Protein AF-A0ABD3RHQ0-F1 (afdb_monomer)

Organism: NCBI:txid382380

Mean predicted aligned error: 16.44 Å

InterPro domains:
  IPR036509 Peptide methionine sulphoxide reductase MsrA superfamily [G3DSA:3.30.1060.10] (38-261)
  IPR036509 Peptide methionine sulphoxide reductase MsrA superfamily [SSF55068] (71-128)

Structure (mmCIF, N/CA/C/O backbone):
data_AF-A0ABD3RHQ0-F1
#
_entry.id   AF-A0ABD3RHQ0-F1
#
loop_
_atom_site.group_PDB
_atom_site.id
_atom_site.type_symbol
_atom_site.label_atom_id
_atom_site.label_alt_id
_atom_site.label_comp_id
_atom_site.label_asym_id
_atom_site.label_entity_id
_atom_site.label_seq_id
_atom_site.pdbx_PDB_ins_code
_atom_site.Cartn_x
_atom_site.Cartn_y
_atom_site.Cartn_z
_atom_site.occupancy
_atom_site.B_iso_or_equiv
_atom_site.auth_seq_id
_atom_site.auth_comp_id
_atom_site.auth_asym_id
_atom_site.auth_atom_id
_atom_site.pdbx_PDB_model_num
ATOM 1 N N . MET A 1 1 ? 14.289 60.739 -20.475 1.00 39.88 1 MET A N 1
ATOM 2 C CA . MET A 1 1 ? 13.892 60.047 -21.729 1.00 39.88 1 MET A CA 1
ATOM 3 C C . MET A 1 1 ? 12.963 58.905 -21.320 1.00 39.88 1 MET A C 1
ATOM 5 O O . MET A 1 1 ? 13.303 58.268 -20.341 1.00 39.88 1 MET A O 1
ATOM 9 N N . LYS A 1 2 ? 11.730 58.684 -21.803 1.00 37.72 2 LYS A N 1
ATOM 10 C CA . LYS A 1 2 ? 11.046 58.872 -23.105 1.00 37.72 2 LYS A CA 1
ATOM 11 C C . LYS A 1 2 ? 11.411 57.790 -24.144 1.00 37.72 2 LYS A C 1
ATOM 13 O O . LYS A 1 2 ? 12.546 57.790 -24.604 1.00 37.72 2 LYS A O 1
ATOM 18 N N . LYS A 1 3 ? 10.391 57.010 -24.560 1.00 38.34 3 LYS A N 1
ATOM 19 C CA . LYS A 1 3 ? 10.372 55.877 -25.527 1.00 38.34 3 LYS A CA 1
ATOM 20 C C . LYS A 1 3 ? 10.939 54.541 -24.996 1.00 38.34 3 LYS A C 1
ATOM 22 O O . LYS A 1 3 ? 11.936 54.564 -24.293 1.00 38.34 3 LYS A O 1
ATOM 27 N N . HIS A 1 4 ? 10.361 53.372 -25.308 1.00 40.47 4 HIS A N 1
ATOM 28 C CA . HIS A 1 4 ? 9.084 53.071 -25.997 1.00 40.47 4 HIS A CA 1
ATOM 29 C C . HIS A 1 4 ? 8.497 51.737 -25.500 1.00 40.47 4 HIS A C 1
ATOM 31 O O . HIS A 1 4 ? 9.248 50.818 -25.192 1.00 40.47 4 HIS A O 1
ATOM 37 N N . LEU A 1 5 ? 7.165 51.628 -25.479 1.00 42.78 5 LEU A N 1
ATOM 38 C CA . LEU A 1 5 ? 6.425 50.376 -25.273 1.00 42.78 5 LEU A CA 1
ATOM 39 C C . LEU A 1 5 ? 5.895 49.904 -26.636 1.00 42.78 5 LEU A C 1
ATOM 41 O O . LEU A 1 5 ? 5.335 50.715 -27.374 1.00 42.78 5 LEU A O 1
ATOM 45 N N . ALA A 1 6 ? 6.057 48.623 -26.969 1.00 44.38 6 ALA A N 1
ATOM 46 C CA . ALA A 1 6 ? 5.565 48.037 -28.216 1.00 44.38 6 ALA A CA 1
ATOM 47 C C . ALA A 1 6 ? 4.557 46.921 -27.912 1.00 44.38 6 ALA A C 1
ATOM 49 O O . ALA A 1 6 ? 4.913 45.895 -27.339 1.00 44.38 6 ALA A O 1
ATOM 50 N N . LEU A 1 7 ? 3.297 47.140 -28.289 1.00 36.03 7 LEU A N 1
ATOM 51 C CA . LEU A 1 7 ? 2.206 46.180 -28.145 1.00 36.03 7 LEU A CA 1
ATOM 52 C C . LEU A 1 7 ? 1.997 45.472 -29.490 1.00 36.03 7 LEU A C 1
ATOM 54 O O . LEU A 1 7 ? 1.673 46.140 -30.472 1.00 36.03 7 LEU A O 1
ATOM 58 N N . LEU A 1 8 ? 2.162 44.147 -29.545 1.00 40.31 8 LEU A N 1
ATOM 59 C CA . LEU A 1 8 ? 1.850 43.357 -30.740 1.00 40.31 8 LEU A CA 1
ATOM 60 C C . LEU A 1 8 ? 0.549 42.574 -30.538 1.00 40.31 8 LEU A C 1
ATOM 62 O O . LEU A 1 8 ? 0.479 41.652 -29.730 1.00 40.31 8 LEU A O 1
ATOM 66 N N . LEU A 1 9 ? -0.473 42.942 -31.308 1.00 39.94 9 LEU A N 1
ATOM 67 C CA . LEU A 1 9 ? -1.699 42.166 -31.475 1.00 39.94 9 LEU A CA 1
ATOM 68 C C . LEU A 1 9 ? -1.517 41.209 -32.660 1.00 39.94 9 LEU A C 1
ATOM 70 O O . LEU A 1 9 ? -1.139 41.642 -33.748 1.00 39.94 9 LEU A O 1
ATOM 74 N N . MET A 1 10 ? -1.826 39.928 -32.465 1.00 39.28 10 MET A N 1
ATOM 75 C CA . MET A 1 10 ? -1.937 38.935 -33.538 1.00 39.28 10 MET A CA 1
ATOM 76 C C . MET A 1 10 ? -3.334 38.311 -33.492 1.00 39.28 10 MET A C 1
ATOM 78 O O . MET A 1 10 ? -3.807 37.905 -32.432 1.00 39.28 10 MET A O 1
ATOM 82 N N . SER A 1 11 ? -4.011 38.282 -34.638 1.00 45.47 11 SER A N 1
ATOM 83 C CA . SER A 1 11 ? -5.380 37.770 -34.783 1.00 45.47 11 SER A CA 1
ATOM 84 C C . SER A 1 11 ? -5.406 36.246 -34.990 1.00 45.47 11 SER A C 1
ATOM 86 O O . SER A 1 11 ? -4.430 35.689 -35.495 1.00 45.47 11 SER A O 1
ATOM 88 N N . PRO A 1 12 ? -6.508 35.553 -34.641 1.00 42.78 12 PRO A N 1
ATOM 89 C CA . PRO A 1 12 ? -6.604 34.103 -34.799 1.00 42.78 12 PRO A CA 1
ATOM 90 C C . PRO A 1 12 ? -6.665 33.676 -36.273 1.00 42.78 12 PRO A C 1
ATOM 92 O O . PRO A 1 12 ? -7.399 34.252 -37.078 1.00 42.78 12 PRO A O 1
ATOM 95 N N . LEU A 1 13 ? -5.929 32.615 -36.611 1.00 41.59 13 LEU A N 1
ATOM 96 C CA . LEU A 1 13 ? -6.033 31.922 -37.898 1.00 41.59 13 LEU A CA 1
ATOM 97 C C . LEU A 1 13 ? -7.278 31.021 -37.931 1.00 41.59 13 LEU A C 1
ATOM 99 O O . LEU A 1 13 ? -7.644 30.402 -36.935 1.00 41.59 13 LEU A O 1
ATOM 103 N N . SER A 1 14 ? -7.930 30.947 -39.093 1.00 40.19 14 SER A N 1
ATOM 104 C CA . SER A 1 14 ? -9.156 30.158 -39.280 1.00 40.19 14 SER A CA 1
ATOM 105 C C . SER A 1 14 ? -8.870 28.667 -39.473 1.00 40.19 14 SER A C 1
ATOM 107 O O . SER A 1 14 ? -7.958 28.289 -40.206 1.00 40.19 14 SER A O 1
ATOM 109 N N . VAL A 1 15 ? -9.702 27.815 -38.868 1.00 39.38 15 VAL A N 1
ATOM 110 C CA . VAL A 1 15 ? -9.643 26.355 -39.032 1.00 39.38 15 VAL A CA 1
ATOM 111 C C . VAL A 1 15 ? -10.292 25.947 -40.357 1.00 39.38 15 VAL A C 1
ATOM 113 O O . VAL A 1 15 ? -11.486 26.162 -40.561 1.00 39.38 15 VAL A O 1
ATOM 116 N N . ALA A 1 16 ? -9.525 25.310 -41.244 1.00 41.78 16 ALA A N 1
ATOM 117 C CA . ALA A 1 16 ? -10.036 24.709 -42.475 1.00 41.78 16 ALA A CA 1
ATOM 118 C C . ALA A 1 16 ? -10.314 23.208 -42.266 1.00 41.78 16 ALA A C 1
ATOM 120 O O . ALA A 1 16 ? -9.390 22.404 -42.156 1.00 41.78 16 ALA A O 1
ATOM 121 N N . ALA A 1 17 ? -11.590 22.820 -42.214 1.00 38.53 17 ALA A N 1
AT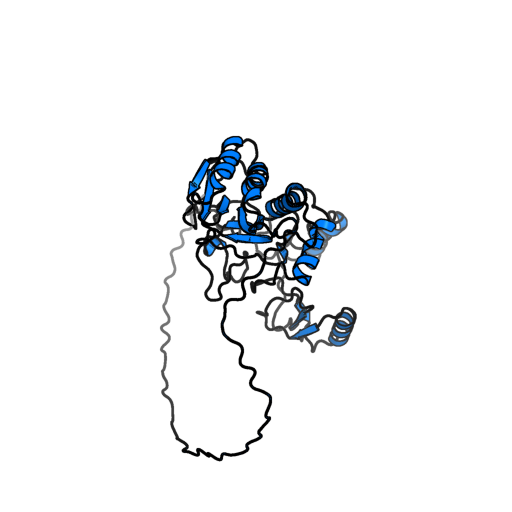OM 122 C CA . ALA A 1 17 ? -11.990 21.424 -42.038 1.00 38.53 17 ALA A CA 1
ATOM 123 C C . ALA A 1 17 ? -11.844 20.617 -43.345 1.00 38.53 17 ALA A C 1
ATOM 125 O O . ALA A 1 17 ? -12.562 20.854 -44.318 1.00 38.53 17 ALA A O 1
ATOM 126 N N . VAL A 1 18 ? -10.947 19.625 -43.361 1.00 40.94 18 VAL A N 1
ATOM 127 C CA . VAL A 1 18 ? -10.779 18.701 -44.496 1.00 40.94 18 VAL A CA 1
ATOM 128 C C . VAL A 1 18 ? -11.738 17.517 -44.353 1.00 40.94 18 VAL A C 1
ATOM 130 O O . VAL A 1 18 ? -11.527 16.615 -43.544 1.00 40.94 18 VAL A O 1
ATOM 133 N N . ALA A 1 19 ? -12.799 17.501 -45.161 1.00 39.06 19 ALA A N 1
ATOM 134 C CA . ALA A 1 19 ? -13.788 16.425 -45.164 1.00 39.06 19 ALA A CA 1
ATOM 135 C C . ALA A 1 19 ? -13.280 15.178 -45.918 1.00 39.06 19 ALA A C 1
ATOM 137 O O . ALA A 1 19 ? -13.362 15.095 -47.146 1.00 39.06 19 ALA A O 1
ATOM 138 N N . VAL A 1 20 ? -12.790 14.176 -45.183 1.00 43.69 20 VAL A N 1
ATOM 139 C CA . VAL A 1 20 ? -12.410 12.873 -45.754 1.00 43.69 20 VAL A CA 1
ATOM 140 C C . VAL A 1 20 ? -13.668 12.058 -46.074 1.00 43.69 20 VAL A C 1
ATOM 142 O O . VAL A 1 20 ? -14.387 11.615 -45.182 1.00 43.69 20 VAL A O 1
ATOM 145 N N . ARG A 1 21 ? -13.933 11.830 -47.366 1.00 40.50 21 ARG A N 1
ATOM 146 C CA . ARG A 1 21 ? -14.997 10.921 -47.821 1.00 40.50 21 ARG A CA 1
ATOM 147 C C . ARG A 1 21 ? -14.610 9.468 -47.551 1.00 40.50 21 ARG A C 1
ATOM 149 O O . ARG A 1 21 ? -13.675 8.961 -48.169 1.00 40.50 21 ARG A O 1
ATOM 156 N N . SER A 1 22 ? -15.383 8.769 -46.726 1.00 35.81 22 SER A N 1
ATOM 157 C CA . SER A 1 22 ? -15.338 7.308 -46.682 1.00 35.81 22 SER A CA 1
ATOM 158 C C . SER A 1 22 ? -15.911 6.711 -47.977 1.00 35.81 22 SER A C 1
ATOM 160 O O . SER A 1 22 ? -16.849 7.239 -48.580 1.00 35.81 22 SER A O 1
ATOM 162 N N . ARG A 1 23 ? -15.346 5.582 -48.415 1.00 42.47 23 ARG A N 1
ATOM 163 C CA . ARG A 1 23 ? -15.965 4.683 -49.395 1.00 42.47 23 ARG A CA 1
ATOM 164 C C . ARG A 1 23 ? -16.179 3.339 -48.719 1.00 42.47 23 ARG A C 1
ATOM 166 O O . ARG A 1 23 ? -15.212 2.652 -48.412 1.00 42.47 23 ARG A O 1
ATOM 173 N N . ALA A 1 24 ? -17.437 2.977 -48.498 1.00 37.97 24 ALA A N 1
ATOM 174 C CA . ALA A 1 24 ? -17.786 1.616 -48.123 1.00 37.97 24 ALA A CA 1
ATOM 175 C C . ALA A 1 24 ? -17.566 0.672 -49.317 1.00 37.97 24 ALA A C 1
ATOM 177 O O . ALA A 1 24 ? -17.856 1.031 -50.461 1.00 37.97 24 ALA A O 1
ATOM 178 N N . SER A 1 25 ? -17.112 -0.547 -49.040 1.00 45.50 25 SER A N 1
ATOM 179 C CA . SER A 1 25 ? -17.173 -1.683 -49.958 1.00 45.50 25 SER A CA 1
ATOM 180 C C . SER A 1 25 ? -17.867 -2.847 -49.249 1.00 45.50 25 SER A C 1
ATOM 182 O O . SER A 1 25 ? -17.617 -3.113 -48.075 1.00 45.50 25 SER A O 1
ATOM 184 N N . ALA A 1 26 ? -18.793 -3.501 -49.951 1.00 43.66 26 ALA A N 1
ATOM 185 C CA . ALA A 1 26 ? -19.578 -4.622 -49.436 1.00 43.66 26 ALA A CA 1
ATOM 186 C C . ALA A 1 26 ? -18.964 -5.975 -49.866 1.00 43.66 26 ALA A C 1
ATOM 188 O O . ALA A 1 26 ? -18.249 -6.016 -50.872 1.00 43.66 26 ALA A O 1
ATOM 189 N N . PRO A 1 27 ? -19.211 -7.076 -49.131 1.00 50.16 27 PRO A N 1
ATOM 190 C CA . PRO A 1 27 ? -18.455 -8.316 -49.297 1.00 50.16 27 PRO A CA 1
ATOM 191 C C . PRO A 1 27 ? -19.101 -9.335 -50.260 1.00 50.16 27 PRO A C 1
ATOM 193 O O . PRO A 1 27 ? -20.321 -9.508 -50.255 1.00 50.16 27 PRO A O 1
ATOM 196 N N . PRO A 1 28 ? -18.292 -10.123 -50.988 1.00 50.44 28 PRO A N 1
ATOM 197 C CA . PRO A 1 28 ? -18.589 -11.517 -51.311 1.00 50.44 28 PRO A CA 1
ATOM 198 C C . PRO A 1 28 ? -18.062 -12.444 -50.189 1.00 50.44 28 PRO A C 1
ATOM 200 O O . PRO A 1 28 ? -17.113 -12.102 -49.493 1.00 50.44 28 PRO A O 1
ATOM 203 N N . GLY A 1 29 ? -18.582 -13.650 -49.967 1.00 40.22 29 GLY A N 1
ATOM 204 C CA . GLY A 1 29 ? -19.751 -14.310 -50.551 1.00 40.22 29 GLY A CA 1
ATOM 205 C C . GLY A 1 29 ? -19.916 -15.695 -49.904 1.00 40.22 29 GLY A C 1
ATOM 206 O O . GLY A 1 29 ? -18.925 -16.364 -49.623 1.00 40.22 29 GLY A O 1
ATOM 207 N N . VAL A 1 30 ? -21.148 -16.122 -49.612 1.00 43.31 30 VAL A N 1
ATOM 208 C CA . VAL A 1 30 ? -21.404 -17.363 -48.851 1.00 43.31 30 VAL A CA 1
ATOM 209 C C . VAL A 1 30 ? -21.425 -18.591 -49.765 1.00 43.31 30 VAL A C 1
ATOM 211 O O . VAL A 1 30 ? -22.174 -18.621 -50.738 1.00 43.31 30 VAL A O 1
ATOM 214 N N . VAL A 1 31 ? -20.698 -19.648 -49.384 1.00 45.22 31 VAL A N 1
ATOM 215 C CA . VAL A 1 31 ? -20.876 -21.011 -49.917 1.00 45.22 31 VAL A CA 1
ATOM 216 C C . VAL A 1 31 ? -20.981 -21.996 -48.740 1.00 45.22 31 VAL A C 1
ATOM 218 O O . VAL A 1 31 ? -20.056 -22.060 -47.930 1.00 45.22 31 VAL A O 1
ATOM 221 N N . PRO A 1 32 ? -22.085 -22.754 -48.594 1.00 49.59 32 PRO A N 1
ATOM 222 C CA . PRO A 1 32 ? -22.281 -23.661 -47.465 1.00 49.59 32 PRO A CA 1
ATOM 223 C C . PRO A 1 32 ? -21.749 -25.076 -47.741 1.00 49.59 32 PRO A C 1
ATOM 225 O O . PRO A 1 32 ? -21.929 -25.617 -48.830 1.00 49.59 32 PRO A O 1
ATOM 228 N N . SER A 1 33 ? -21.212 -25.732 -46.708 1.00 42.69 33 SER A N 1
ATOM 229 C CA . SER A 1 33 ? -20.972 -27.183 -46.699 1.00 42.69 33 SER A CA 1
ATOM 230 C C . SER A 1 33 ? -21.906 -27.878 -45.703 1.00 42.69 33 SER A C 1
ATOM 232 O O . SER A 1 33 ? -22.251 -27.321 -44.661 1.00 42.69 33 SER A O 1
ATOM 234 N N . ARG A 1 34 ? -22.370 -29.087 -46.037 1.00 43.47 34 ARG A N 1
ATOM 235 C CA . ARG A 1 34 ? -23.413 -29.819 -45.299 1.00 43.47 34 ARG A CA 1
ATOM 236 C C . ARG A 1 34 ? -22.884 -31.127 -44.717 1.00 43.47 34 ARG A C 1
ATOM 238 O O . ARG A 1 34 ? -22.393 -31.958 -45.466 1.00 43.47 34 ARG A O 1
ATOM 245 N N . ARG A 1 35 ? -23.237 -31.363 -43.445 1.00 40.72 35 ARG A N 1
ATOM 246 C CA . ARG A 1 35 ? -23.458 -32.677 -42.801 1.00 40.72 35 ARG A CA 1
ATOM 247 C C . ARG A 1 35 ? -22.296 -33.687 -42.825 1.00 40.72 35 ARG A C 1
ATOM 249 O O . ARG A 1 35 ? -21.999 -34.278 -43.856 1.00 40.72 35 ARG A O 1
ATOM 256 N N . ARG A 1 36 ? -21.934 -34.150 -41.627 1.00 44.94 36 ARG A N 1
ATOM 257 C CA . ARG A 1 36 ? -22.264 -35.520 -41.180 1.00 44.94 36 ARG A CA 1
ATOM 258 C C . ARG A 1 36 ? -22.284 -35.566 -39.654 1.00 44.94 36 ARG A C 1
ATOM 260 O O . ARG A 1 36 ? -21.316 -35.179 -39.018 1.00 44.94 36 ARG A O 1
ATOM 267 N N . ALA A 1 37 ? -23.390 -36.040 -39.092 1.00 42.75 37 ALA A N 1
ATOM 268 C CA . ALA A 1 37 ? -23.382 -36.614 -37.753 1.00 42.75 37 ALA A CA 1
ATOM 269 C C . ALA A 1 37 ? -22.969 -38.086 -37.876 1.00 42.75 37 ALA A C 1
ATOM 271 O O . ALA A 1 37 ? -23.285 -38.719 -38.886 1.00 42.75 37 ALA A O 1
ATOM 272 N N . PHE A 1 38 ? -22.311 -38.623 -36.853 1.00 38.91 38 PHE A N 1
ATOM 273 C CA . PHE A 1 38 ? -22.130 -40.061 -36.681 1.00 38.91 38 PHE A CA 1
ATOM 274 C C . PHE A 1 38 ? -22.342 -40.408 -35.207 1.00 38.91 38 PHE A C 1
ATOM 276 O O . PHE A 1 38 ? -21.701 -39.831 -34.333 1.00 38.91 38 PHE A O 1
ATOM 283 N N . LEU A 1 39 ? -23.276 -41.324 -34.954 1.00 45.66 39 LEU A N 1
ATOM 284 C CA . LEU A 1 39 ? -23.534 -41.937 -33.654 1.00 45.66 39 LEU A CA 1
ATOM 285 C C . LEU A 1 39 ? -23.173 -43.420 -33.761 1.00 45.66 39 LEU A C 1
ATOM 287 O O . LEU A 1 39 ? -23.730 -44.123 -34.601 1.00 45.66 39 LEU A O 1
ATOM 291 N N . SER A 1 40 ? -22.254 -43.859 -32.909 1.00 38.00 40 SER A N 1
ATOM 292 C CA . SER A 1 40 ? -21.944 -45.259 -32.588 1.00 38.00 40 SER A CA 1
ATOM 293 C C . SER A 1 40 ? -21.023 -45.216 -31.355 1.00 38.00 40 SER A C 1
ATOM 295 O O . SER A 1 40 ? -19.856 -44.863 -31.499 1.00 38.00 40 SER A O 1
ATOM 297 N N . ASP A 1 41 ? -21.512 -45.228 -30.114 1.00 36.19 41 ASP A N 1
ATOM 298 C CA . ASP A 1 41 ? -22.285 -46.274 -29.412 1.00 36.19 41 ASP A CA 1
ATOM 299 C C . ASP A 1 41 ? -21.391 -47.418 -28.878 1.00 36.19 41 ASP A C 1
ATOM 301 O O . ASP A 1 41 ? -20.524 -47.934 -29.575 1.00 36.19 41 ASP A O 1
ATOM 305 N N . SER A 1 42 ? -21.662 -47.799 -27.626 1.00 37.69 42 SER A N 1
ATOM 306 C CA . SER A 1 42 ? -21.293 -49.043 -26.941 1.00 37.69 42 SER A CA 1
ATOM 307 C C . SER A 1 42 ? -19.813 -49.400 -26.703 1.00 37.69 42 SER A C 1
ATOM 309 O O . SER A 1 42 ? -19.182 -50.116 -27.473 1.00 37.69 42 SER A O 1
ATOM 311 N N . ALA A 1 43 ? -19.362 -49.139 -25.469 1.00 39.19 43 ALA A N 1
ATOM 312 C CA . ALA A 1 43 ? -18.615 -50.126 -24.678 1.00 39.19 43 ALA A CA 1
ATOM 313 C C . ALA A 1 43 ? -19.001 -50.001 -23.189 1.00 39.19 43 ALA A C 1
ATOM 315 O O . ALA A 1 43 ? -18.959 -48.910 -22.626 1.00 39.19 43 ALA A O 1
ATOM 316 N N . LYS A 1 44 ? -19.403 -51.107 -22.546 1.00 36.31 44 LYS A N 1
ATOM 317 C CA . LYS A 1 44 ? -19.722 -51.160 -21.106 1.00 36.31 44 LYS A CA 1
ATOM 318 C C . LYS A 1 44 ? -18.595 -51.868 -20.359 1.00 36.31 44 LYS A C 1
ATOM 320 O O . LYS A 1 44 ? -18.206 -52.957 -20.766 1.00 36.31 44 LYS A O 1
ATOM 325 N N . ALA A 1 45 ? -18.175 -51.322 -19.223 1.00 37.56 45 ALA A N 1
ATOM 326 C CA . ALA A 1 45 ? -17.401 -52.047 -18.221 1.00 37.56 45 ALA A CA 1
ATOM 327 C C . ALA A 1 45 ? -18.101 -51.882 -16.867 1.00 37.56 45 ALA A C 1
ATOM 329 O O . ALA A 1 45 ? -18.262 -50.760 -16.390 1.00 37.56 45 ALA A O 1
ATOM 330 N N . LEU A 1 46 ? -18.560 -52.985 -16.270 1.00 37.66 46 LEU A N 1
ATOM 331 C CA . LEU A 1 46 ? -19.041 -52.972 -14.891 1.00 37.66 46 LEU A CA 1
ATOM 332 C C . LEU A 1 46 ? -17.835 -53.107 -13.960 1.00 37.66 46 LEU A C 1
ATOM 334 O O . LEU A 1 46 ? -17.078 -54.067 -14.078 1.00 37.66 46 LEU A O 1
ATOM 338 N N . VAL A 1 47 ? -17.727 -52.210 -12.983 1.00 40.56 47 VAL A N 1
ATOM 339 C CA . VAL A 1 47 ? -17.016 -52.482 -11.730 1.00 40.56 47 VAL A CA 1
ATOM 340 C C . VAL A 1 47 ? -18.071 -52.463 -10.633 1.00 40.56 47 VAL A C 1
ATOM 342 O O . VAL A 1 47 ? -18.735 -51.450 -10.425 1.00 40.56 47 VAL A O 1
ATOM 345 N N . ALA A 1 48 ? -18.274 -53.604 -9.980 1.00 43.12 48 ALA A N 1
ATOM 346 C CA . ALA A 1 48 ? -19.227 -53.738 -8.889 1.00 43.12 48 ALA A CA 1
ATOM 347 C C . ALA A 1 48 ? -18.500 -53.585 -7.549 1.00 43.12 48 ALA A C 1
ATOM 349 O O . ALA A 1 48 ? -17.665 -54.421 -7.215 1.00 43.12 48 ALA A O 1
ATOM 350 N N . SER A 1 49 ? -18.872 -52.565 -6.773 1.00 38.94 49 SER A N 1
ATOM 351 C CA . SER A 1 49 ? -18.453 -52.405 -5.377 1.00 38.94 49 SER A CA 1
ATOM 352 C C . SER A 1 49 ? -19.632 -51.956 -4.517 1.00 38.94 49 SER A C 1
ATOM 354 O O . SER A 1 49 ? -20.118 -50.840 -4.659 1.00 38.94 49 SER A O 1
ATOM 356 N N . SER A 1 50 ? -20.076 -52.865 -3.646 1.00 39.41 50 SER A N 1
ATOM 357 C CA . SER A 1 50 ? -20.730 -52.617 -2.349 1.00 39.41 50 SER A CA 1
ATOM 358 C C . SER A 1 50 ? -21.501 -51.296 -2.161 1.00 39.41 50 SER A C 1
ATOM 360 O O . SER A 1 50 ? -20.927 -50.283 -1.759 1.00 39.41 50 SER A O 1
ATOM 362 N N . VAL A 1 51 ? -22.831 -51.353 -2.287 1.00 37.09 51 VAL A N 1
ATOM 363 C CA . VAL A 1 51 ? -23.711 -50.355 -1.658 1.00 37.09 51 VAL A CA 1
ATOM 364 C C . VAL A 1 51 ? -23.700 -50.587 -0.147 1.00 37.09 51 VAL A C 1
ATOM 366 O O . VAL A 1 51 ? -24.251 -51.578 0.329 1.00 37.09 51 VAL A O 1
ATOM 369 N N . LEU A 1 52 ? -23.099 -49.667 0.607 1.00 40.22 52 LEU A N 1
ATOM 370 C CA . LEU A 1 52 ? -23.376 -49.515 2.034 1.00 40.22 52 LEU A CA 1
ATOM 371 C C . LEU A 1 52 ? -24.515 -48.507 2.191 1.00 40.22 52 LEU A C 1
ATOM 373 O O . LEU A 1 52 ? -24.385 -47.347 1.804 1.00 40.22 52 LEU A O 1
ATOM 377 N N . LEU A 1 53 ? -25.636 -48.961 2.749 1.00 41.78 53 LEU A N 1
ATOM 378 C CA . LEU A 1 53 ? -26.720 -48.080 3.171 1.00 41.78 53 LEU A CA 1
ATOM 379 C C . LEU A 1 53 ? -26.284 -47.372 4.456 1.00 41.78 53 LEU A C 1
ATOM 381 O O . LEU A 1 53 ? -26.169 -48.011 5.500 1.00 41.78 53 LEU A O 1
ATOM 385 N N . VAL A 1 54 ? -26.044 -46.064 4.370 1.00 39.91 54 VAL A N 1
ATOM 386 C CA . VAL A 1 54 ? -25.845 -45.194 5.533 1.00 39.91 54 VAL A CA 1
ATOM 387 C C . VAL A 1 54 ? -27.021 -44.228 5.596 1.00 39.91 54 VAL A C 1
ATOM 389 O O . VAL A 1 54 ? -27.316 -43.519 4.635 1.00 39.91 54 VAL A O 1
ATOM 392 N N . ASP A 1 55 ? -27.720 -44.266 6.723 1.00 41.91 55 ASP A N 1
ATOM 393 C CA . ASP A 1 55 ? -28.905 -43.465 7.023 1.00 41.91 55 ASP A CA 1
ATOM 394 C C . ASP A 1 55 ? -28.514 -41.978 7.181 1.00 41.91 55 ASP A C 1
ATOM 396 O O . ASP A 1 55 ? -27.538 -41.704 7.887 1.00 41.91 55 ASP A O 1
ATOM 400 N N . PRO A 1 56 ? -29.223 -40.995 6.584 1.00 41.66 56 PRO A N 1
ATOM 401 C CA . PRO A 1 56 ? -28.994 -39.561 6.820 1.00 41.66 56 PRO A CA 1
ATOM 402 C C . PRO A 1 56 ? -29.463 -39.096 8.219 1.00 41.66 56 PRO A C 1
ATOM 404 O O . PRO A 1 56 ? -30.069 -38.034 8.382 1.00 41.66 56 PRO A O 1
ATOM 407 N N . GLY A 1 57 ? -29.172 -39.890 9.251 1.00 35.03 57 GLY A N 1
ATOM 408 C CA . GLY A 1 57 ? -29.383 -39.556 10.651 1.00 35.03 57 GLY A CA 1
ATOM 409 C C . GLY A 1 57 ? -28.346 -38.545 11.141 1.00 35.03 57 GLY A C 1
ATOM 410 O O . GLY A 1 57 ? -27.148 -38.694 10.911 1.00 35.03 57 GLY A O 1
ATOM 411 N N . ARG A 1 58 ? -28.809 -37.509 11.850 1.00 45.62 58 ARG A N 1
ATOM 412 C CA . ARG A 1 58 ? -27.956 -36.487 12.479 1.00 45.62 58 ARG A CA 1
ATOM 413 C C . ARG A 1 58 ? -26.906 -37.122 13.399 1.00 45.62 58 ARG A C 1
ATOM 415 O O . ARG A 1 58 ? -27.234 -37.526 14.514 1.00 45.62 58 ARG A O 1
ATOM 422 N N . ALA A 1 59 ? -25.642 -37.095 12.988 1.00 32.41 59 ALA A N 1
ATOM 423 C CA . ALA A 1 59 ? -24.527 -37.232 13.913 1.00 32.41 59 ALA A CA 1
ATOM 424 C C . ALA A 1 59 ? -24.427 -35.948 14.754 1.00 32.41 59 ALA A C 1
ATOM 426 O O . ALA A 1 59 ? -23.954 -34.917 14.278 1.00 32.41 59 ALA A O 1
ATOM 427 N N . LEU A 1 60 ? -24.912 -35.997 15.995 1.00 42.31 60 LEU A N 1
ATOM 428 C CA . LEU A 1 60 ? -24.596 -34.978 16.993 1.00 42.31 60 LEU A CA 1
ATOM 429 C C . LEU A 1 60 ? -23.145 -35.194 17.433 1.00 42.31 60 LEU A C 1
ATOM 431 O O . LEU A 1 60 ? -22.831 -36.232 18.015 1.00 42.31 60 LEU A O 1
ATOM 435 N N . ALA A 1 61 ? -22.270 -34.230 17.153 1.00 36.28 61 ALA A N 1
ATOM 436 C CA . ALA A 1 61 ? -20.950 -34.201 17.768 1.00 36.28 61 ALA A CA 1
ATOM 437 C C . ALA A 1 61 ? -21.115 -33.996 19.283 1.00 36.28 61 ALA A C 1
ATOM 439 O O . ALA A 1 61 ? -21.859 -33.113 19.715 1.00 36.28 61 ALA A O 1
ATOM 440 N N . ALA A 1 62 ? -20.449 -34.826 20.084 1.00 39.97 62 ALA A N 1
ATOM 441 C CA . ALA A 1 62 ? -20.341 -34.590 21.519 1.00 39.97 62 ALA A CA 1
ATOM 442 C C . ALA A 1 62 ? -19.346 -33.441 21.769 1.00 39.97 62 ALA A C 1
ATOM 444 O O . ALA A 1 62 ? -18.358 -33.349 21.036 1.00 39.97 62 ALA A O 1
ATOM 445 N N . PRO A 1 63 ? -19.571 -32.581 22.779 1.00 36.75 63 PRO A N 1
ATOM 446 C CA . PRO A 1 63 ? -18.610 -31.544 23.126 1.00 36.75 63 PRO A CA 1
ATOM 447 C C . PRO A 1 63 ? -17.312 -32.183 23.630 1.00 36.75 63 PRO A C 1
ATOM 449 O O . PRO A 1 63 ? -17.334 -33.069 24.486 1.00 36.75 63 PRO A O 1
ATOM 452 N N . VAL A 1 64 ? -16.185 -31.712 23.103 1.00 39.47 64 VAL A N 1
ATOM 453 C CA . VAL A 1 64 ? -14.864 -31.937 23.692 1.00 39.47 64 VAL A CA 1
ATOM 454 C C . VAL A 1 64 ? -14.556 -30.689 24.506 1.00 39.47 64 VAL A C 1
ATOM 456 O O . VAL A 1 64 ? -14.335 -29.627 23.937 1.00 39.47 64 VAL A O 1
ATOM 459 N N . GLU A 1 65 ? -14.593 -30.791 25.833 1.00 39.91 65 GLU A N 1
ATOM 460 C CA . GLU A 1 65 ? -14.195 -29.681 26.702 1.00 39.91 65 GLU A CA 1
ATOM 461 C C . GLU A 1 65 ? -12.665 -29.538 26.648 1.00 39.91 65 GLU A C 1
ATOM 463 O O . GLU A 1 65 ? -11.941 -30.404 27.141 1.00 39.91 65 GLU A O 1
ATOM 468 N N . GLY A 1 66 ? -12.179 -28.475 25.998 1.00 33.12 66 GLY A N 1
ATOM 469 C CA . GLY A 1 66 ? -10.755 -28.282 25.720 1.00 33.12 66 GLY A CA 1
ATOM 470 C C . GLY A 1 66 ? -10.405 -26.878 25.222 1.00 33.12 66 GLY A C 1
ATOM 471 O O . GLY A 1 66 ? -10.205 -26.684 24.034 1.00 33.12 66 GLY A O 1
ATOM 472 N N . GLU A 1 67 ? -10.299 -25.938 26.165 1.00 37.97 67 GLU A N 1
ATOM 473 C CA . GLU A 1 67 ? -9.386 -24.777 26.121 1.00 37.97 67 GLU A CA 1
ATOM 474 C C . GLU A 1 67 ? -9.374 -23.892 24.850 1.00 37.97 67 GLU A C 1
ATOM 476 O O . GLU A 1 67 ? -8.387 -23.859 24.123 1.00 37.97 67 GLU A O 1
ATOM 481 N N . GLY A 1 68 ? -10.406 -23.051 24.695 1.00 39.88 68 GLY A N 1
ATOM 482 C CA . GLY A 1 68 ? -10.336 -21.803 23.914 1.00 39.88 68 GLY A CA 1
ATOM 483 C C . GLY A 1 68 ? -10.437 -21.965 22.395 1.00 39.88 68 GLY A C 1
ATOM 484 O O . GLY A 1 68 ? -9.420 -22.052 21.713 1.00 39.88 68 GLY A O 1
ATOM 485 N N . ASP A 1 69 ? -11.668 -21.938 21.878 1.00 42.00 69 ASP A N 1
ATOM 486 C CA . ASP A 1 69 ? -11.951 -21.868 20.438 1.00 42.00 69 ASP A CA 1
ATOM 487 C C . ASP A 1 69 ? -11.317 -20.630 19.764 1.00 42.00 69 ASP A C 1
ATOM 489 O O . ASP A 1 69 ? -11.031 -19.620 20.413 1.00 42.00 69 ASP A O 1
ATOM 493 N N . ASP A 1 70 ? -11.154 -20.695 18.436 1.00 46.62 70 ASP A N 1
ATOM 494 C CA . ASP A 1 70 ? -10.818 -19.547 17.582 1.00 46.62 70 ASP A CA 1
ATOM 495 C C . ASP A 1 70 ? -11.944 -18.482 17.649 1.00 46.62 70 ASP A C 1
ATOM 497 O O . ASP A 1 70 ? -12.873 -18.504 16.838 1.00 46.62 70 ASP A O 1
ATOM 501 N N . ASP A 1 71 ? -11.868 -17.564 18.625 1.00 56.44 71 ASP A N 1
ATOM 502 C CA . ASP A 1 71 ? -12.768 -16.405 18.789 1.00 56.44 71 ASP A CA 1
ATOM 503 C C . ASP A 1 71 ? -12.988 -15.681 17.445 1.00 56.44 71 ASP A C 1
ATOM 505 O O . ASP A 1 71 ? -12.016 -15.325 16.773 1.00 56.44 71 ASP A O 1
ATOM 509 N N . ASP A 1 72 ? -14.255 -15.425 17.082 1.00 80.12 72 ASP A N 1
ATOM 510 C CA . ASP A 1 72 ? -14.682 -14.911 15.769 1.00 80.12 72 ASP A CA 1
ATOM 511 C C . ASP A 1 72 ? -13.788 -13.757 15.248 1.00 80.12 72 ASP A C 1
ATOM 513 O O . ASP A 1 72 ? -13.908 -12.595 15.655 1.00 80.12 72 ASP A O 1
ATOM 517 N N . GLU A 1 73 ? -12.870 -14.075 14.325 1.00 89.50 73 GLU A N 1
ATOM 518 C CA . GLU A 1 73 ? -11.986 -13.083 13.708 1.00 89.50 73 GLU A CA 1
ATOM 519 C C . GLU A 1 73 ? -12.690 -12.340 12.568 1.00 89.50 73 GLU A C 1
ATOM 521 O O . GLU A 1 73 ? -12.956 -12.892 11.496 1.00 89.50 73 GLU A O 1
ATOM 526 N N . GLU A 1 74 ? -12.912 -11.044 12.766 1.00 92.31 74 GLU A N 1
ATOM 527 C CA . GLU A 1 74 ? -13.542 -10.162 11.788 1.00 92.31 74 GLU A CA 1
ATOM 528 C C . GLU A 1 74 ? -12.500 -9.420 10.939 1.00 92.31 74 GLU A C 1
ATOM 530 O O . GLU A 1 74 ? -11.447 -9.006 11.431 1.00 92.31 74 GLU A O 1
ATOM 535 N N . GLU A 1 75 ? -12.807 -9.203 9.653 1.00 93.12 75 GLU A N 1
ATOM 536 C CA . GLU A 1 75 ? -12.008 -8.324 8.793 1.00 93.12 75 GLU A CA 1
ATOM 537 C C . GLU A 1 75 ? -12.441 -6.860 8.966 1.00 93.12 75 GLU A C 1
ATOM 539 O O . GLU A 1 75 ? -13.565 -6.463 8.636 1.00 93.12 75 GLU A O 1
ATOM 544 N N . VAL A 1 76 ? -11.505 -6.065 9.480 1.00 94.88 76 VAL A N 1
ATOM 545 C CA . VAL A 1 76 ? -11.624 -4.625 9.733 1.00 94.88 76 VAL A CA 1
ATOM 546 C C . VAL A 1 76 ? -10.538 -3.877 8.964 1.00 94.88 76 VAL A C 1
ATOM 548 O O . VAL A 1 76 ? -9.531 -4.468 8.566 1.00 94.88 76 VAL A O 1
ATOM 551 N N . TYR A 1 77 ? -10.712 -2.572 8.756 1.00 96.31 77 TYR A N 1
ATOM 552 C CA . TYR A 1 77 ? -9.665 -1.743 8.154 1.00 96.31 77 TYR A CA 1
ATOM 553 C C . TYR A 1 77 ? -9.591 -0.336 8.748 1.00 96.31 77 TYR A C 1
ATOM 555 O O . TYR A 1 77 ? -10.596 0.215 9.190 1.00 96.31 77 TYR A O 1
ATOM 563 N N . PHE A 1 78 ? -8.398 0.252 8.714 1.00 94.62 78 PHE A N 1
ATOM 564 C CA . PHE A 1 78 ? -8.069 1.549 9.306 1.00 94.62 78 PHE A CA 1
ATOM 565 C C . PHE A 1 78 ? -7.302 2.410 8.289 1.00 94.62 78 PHE A C 1
ATOM 567 O O . PHE A 1 78 ? -6.338 1.924 7.701 1.00 94.62 78 PHE A O 1
ATOM 574 N N . GLY A 1 79 ? -7.682 3.674 8.082 1.00 89.75 79 GLY A N 1
ATOM 575 C CA . GLY A 1 79 ? -6.929 4.634 7.256 1.00 89.75 79 GLY A CA 1
ATOM 576 C C . GLY A 1 79 ? -6.718 5.974 7.965 1.00 89.75 79 GLY A C 1
ATOM 577 O O . GLY A 1 79 ? -7.623 6.451 8.655 1.00 89.75 79 GLY A O 1
ATOM 578 N N . ALA A 1 80 ? -5.514 6.538 7.831 1.00 87.31 80 ALA A N 1
ATOM 579 C CA . ALA A 1 80 ? -5.052 7.764 8.503 1.00 87.31 80 ALA A CA 1
ATOM 580 C C . ALA A 1 80 ? -4.056 8.562 7.622 1.00 87.31 80 ALA A C 1
ATOM 582 O O . ALA A 1 80 ? -3.029 9.058 8.090 1.00 87.31 80 ALA A O 1
ATOM 583 N N . GLY A 1 81 ? -4.310 8.621 6.312 1.00 82.88 81 GLY A N 1
ATOM 584 C CA . GLY A 1 81 ? -3.321 9.009 5.297 1.00 82.88 81 GLY A CA 1
ATOM 585 C C . GLY A 1 81 ? -2.450 7.837 4.831 1.00 82.88 81 GLY A C 1
ATOM 586 O O . GLY A 1 81 ? -2.912 6.697 4.869 1.00 82.88 81 GLY A O 1
ATOM 587 N N . CYS A 1 82 ? -1.214 8.133 4.398 1.00 84.75 82 CYS A N 1
ATOM 588 C CA . CYS A 1 82 ? -0.238 7.182 3.844 1.00 84.75 82 CYS A CA 1
ATOM 589 C C . CYS A 1 82 ? -0.222 5.833 4.588 1.00 84.75 82 CYS A C 1
ATOM 591 O O . CYS A 1 82 ? 0.242 5.735 5.727 1.00 84.75 82 CYS A O 1
ATOM 593 N N . PHE A 1 83 ? -0.692 4.766 3.942 1.00 91.88 83 PHE A N 1
ATOM 594 C CA . PHE A 1 83 ? -0.926 3.474 4.599 1.00 91.88 83 PHE A CA 1
ATOM 595 C C . PHE A 1 83 ? 0.335 2.724 5.073 1.00 91.88 83 PHE A C 1
ATOM 597 O O . PHE A 1 83 ? 0.213 1.722 5.777 1.00 91.88 83 PHE A O 1
ATOM 604 N N . TRP A 1 84 ? 1.547 3.191 4.753 1.00 89.88 84 TRP A N 1
ATOM 605 C CA . TRP A 1 84 ? 2.796 2.536 5.164 1.00 89.88 84 TRP A CA 1
ATOM 606 C C . TRP A 1 84 ? 3.076 2.673 6.663 1.00 89.88 84 TRP A C 1
ATOM 608 O O . TRP A 1 84 ? 3.376 1.670 7.316 1.00 89.88 84 TRP A O 1
ATOM 618 N N . HIS A 1 85 ? 2.912 3.876 7.228 1.00 88.38 85 HIS A N 1
ATOM 619 C CA . HIS A 1 85 ? 3.046 4.073 8.675 1.00 88.38 85 HIS A CA 1
ATOM 620 C C . HIS A 1 85 ? 1.904 3.374 9.427 1.00 88.38 85 HIS A C 1
ATOM 622 O O . HIS A 1 85 ? 2.136 2.708 10.435 1.00 88.38 85 HIS A O 1
ATOM 628 N N . VAL A 1 86 ? 0.685 3.422 8.874 1.00 91.31 86 VAL A N 1
ATOM 629 C CA . VAL A 1 86 ? -0.472 2.689 9.406 1.00 91.31 86 VAL A CA 1
ATOM 630 C C . VAL A 1 86 ? -0.192 1.182 9.432 1.00 91.31 86 VAL A C 1
ATOM 632 O O . VAL A 1 86 ? -0.512 0.527 10.419 1.00 91.31 86 VAL A O 1
ATOM 635 N N . GLN A 1 87 ? 0.443 0.607 8.399 1.00 96.88 87 GLN A N 1
ATOM 636 C CA . GLN A 1 87 ? 0.727 -0.834 8.378 1.00 96.88 87 GLN A CA 1
ATOM 637 C C . GLN A 1 87 ? 1.787 -1.192 9.411 1.00 96.88 87 GLN A C 1
ATOM 639 O O . GLN A 1 87 ? 1.639 -2.216 10.077 1.00 96.88 87 GLN A O 1
ATOM 644 N N . HIS A 1 88 ? 2.812 -0.357 9.586 1.00 96.06 88 HIS A N 1
ATOM 645 C CA . HIS A 1 88 ? 3.831 -0.579 10.606 1.00 96.06 88 HIS A CA 1
ATOM 646 C C . HIS A 1 88 ? 3.202 -0.627 12.002 1.00 96.06 88 HIS A C 1
ATOM 648 O O . HIS A 1 88 ? 3.353 -1.633 12.699 1.00 96.06 88 HIS A O 1
ATOM 654 N N . GLU A 1 89 ? 2.398 0.375 12.368 1.00 95.75 89 GLU A N 1
ATOM 655 C CA . GLU A 1 89 ? 1.787 0.405 13.699 1.00 95.75 89 GLU A CA 1
ATOM 656 C C . GLU A 1 89 ? 0.676 -0.632 13.892 1.00 95.75 89 GLU A C 1
ATOM 658 O O . GLU A 1 89 ? 0.606 -1.239 14.957 1.00 95.75 89 GLU A O 1
ATOM 663 N N . MET A 1 90 ? -0.123 -0.957 12.869 1.00 97.00 90 MET A N 1
ATOM 664 C CA . MET A 1 90 ? -1.073 -2.077 12.966 1.00 97.00 90 MET A CA 1
ATOM 665 C C . MET A 1 90 ? -0.354 -3.434 13.089 1.00 97.00 90 MET A C 1
ATOM 667 O O . MET A 1 90 ? -0.806 -4.292 13.841 1.00 97.00 90 MET A O 1
ATOM 671 N N . THR A 1 91 ? 0.800 -3.625 12.436 1.00 97.88 91 THR A N 1
ATOM 672 C CA . THR A 1 91 ? 1.643 -4.830 12.613 1.00 97.88 91 THR A CA 1
ATOM 673 C C . THR A 1 91 ? 2.248 -4.885 14.019 1.00 97.88 91 THR A C 1
ATOM 675 O O . THR A 1 91 ? 2.365 -5.955 14.618 1.00 97.88 91 THR A O 1
ATOM 678 N N . ASN A 1 92 ? 2.618 -3.730 14.580 1.00 97.62 92 ASN A N 1
ATOM 679 C CA . ASN A 1 92 ? 3.081 -3.634 15.961 1.00 97.62 92 ASN A CA 1
ATOM 680 C C . ASN A 1 92 ? 1.949 -3.950 16.948 1.00 97.62 92 ASN A C 1
ATOM 682 O O . ASN A 1 92 ? 2.178 -4.734 17.867 1.00 97.62 92 ASN A O 1
ATOM 686 N N . ALA A 1 93 ? 0.734 -3.451 16.706 1.00 97.62 93 ALA A N 1
ATOM 687 C CA . ALA A 1 93 ? -0.469 -3.762 17.474 1.00 97.62 93 ALA A CA 1
ATOM 688 C C . ALA A 1 93 ? -0.847 -5.256 17.406 1.00 97.62 93 ALA A C 1
ATOM 690 O O . ALA A 1 93 ? -1.154 -5.860 18.431 1.00 97.62 93 ALA A O 1
ATOM 691 N N . GLU A 1 94 ? -0.733 -5.911 16.244 1.00 98.19 94 GLU A N 1
ATOM 692 C CA . GLU A 1 94 ? -0.875 -7.374 16.150 1.00 98.19 94 GLU A CA 1
ATOM 693 C C . GLU A 1 94 ? 0.148 -8.119 17.027 1.00 98.19 94 GLU A C 1
ATOM 695 O O . GLU A 1 94 ? -0.186 -9.135 17.640 1.00 98.19 94 GLU A O 1
ATOM 700 N N . ARG A 1 95 ? 1.383 -7.610 17.130 1.00 97.50 95 ARG A N 1
ATOM 701 C CA . ARG A 1 95 ? 2.435 -8.200 17.971 1.00 97.50 95 ARG A CA 1
ATOM 702 C C . ARG A 1 95 ? 2.202 -7.963 19.467 1.00 97.50 95 ARG A C 1
ATOM 704 O O . ARG A 1 95 ? 2.502 -8.849 20.261 1.00 97.50 95 ARG A O 1
ATOM 711 N N . THR A 1 96 ? 1.711 -6.788 19.866 1.00 97.88 96 THR A N 1
ATOM 712 C CA . THR A 1 96 ? 1.575 -6.393 21.283 1.00 97.88 96 THR A CA 1
ATOM 713 C C . THR A 1 96 ? 0.225 -6.753 21.899 1.00 97.88 96 THR A C 1
ATOM 715 O O . THR A 1 96 ? 0.198 -7.174 23.052 1.00 97.88 96 THR A O 1
ATOM 718 N N . ILE A 1 97 ? -0.876 -6.615 21.152 1.00 97.25 97 ILE A N 1
ATOM 719 C CA . ILE A 1 97 ? -2.245 -6.884 21.624 1.00 97.25 97 ILE A CA 1
ATOM 720 C C . ILE A 1 97 ? -2.583 -8.371 21.464 1.00 97.25 97 ILE A C 1
ATOM 722 O O . ILE A 1 97 ? -3.102 -8.987 22.390 1.00 97.25 97 ILE A O 1
ATOM 726 N N . LEU A 1 98 ? -2.277 -8.955 20.298 1.00 96.81 98 LEU A N 1
ATOM 727 C CA . LEU A 1 98 ? -2.649 -10.338 19.955 1.00 96.81 98 LEU A CA 1
ATOM 728 C C . LEU A 1 98 ? -1.491 -11.341 20.089 1.00 96.81 98 LEU A C 1
ATOM 730 O O . LEU A 1 98 ? -1.673 -12.525 19.817 1.00 96.81 98 LEU A O 1
ATOM 734 N N . GLY A 1 99 ? -0.286 -10.888 20.452 1.00 97.19 99 GLY A N 1
ATOM 735 C CA . GLY A 1 99 ? 0.899 -11.747 20.572 1.00 97.19 99 GLY A CA 1
ATOM 736 C C . GLY A 1 99 ? 1.367 -12.387 19.256 1.00 97.19 99 GLY A C 1
ATOM 737 O O . GLY A 1 99 ? 2.135 -13.351 19.292 1.00 97.19 99 GLY A O 1
ATOM 738 N N . ARG A 1 100 ? 0.904 -11.901 18.093 1.00 96.69 100 ARG A N 1
ATOM 739 C CA . ARG A 1 100 ? 1.163 -12.539 16.791 1.00 96.69 100 ARG A CA 1
ATOM 740 C C . ARG A 1 100 ? 2.636 -12.443 16.380 1.00 96.69 100 ARG A C 1
ATOM 742 O O . ARG A 1 100 ? 3.324 -11.452 16.622 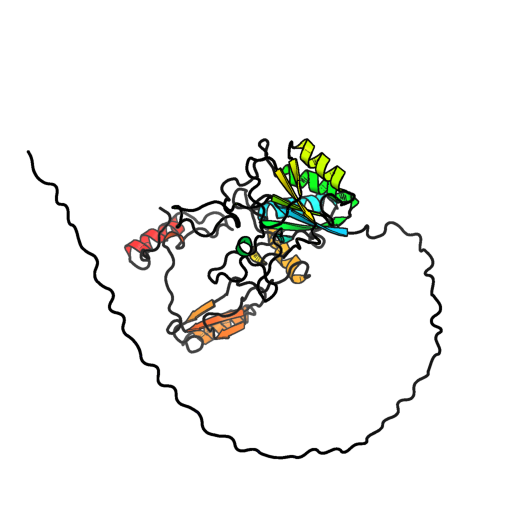1.00 96.69 100 ARG A O 1
ATOM 749 N N . THR A 1 101 ? 3.101 -13.488 15.705 1.00 95.75 101 THR A N 1
ATOM 750 C CA . THR A 1 101 ? 4.439 -13.615 15.112 1.00 95.75 101 THR A CA 1
ATOM 751 C C . THR A 1 101 ? 4.449 -13.243 13.621 1.00 95.75 101 THR A C 1
ATOM 753 O O . THR A 1 101 ? 3.407 -13.038 13.000 1.00 95.75 101 THR A O 1
ATOM 756 N N . ALA A 1 102 ? 5.641 -13.176 13.015 1.00 93.69 102 ALA A N 1
ATOM 757 C CA . ALA A 1 102 ? 5.851 -12.795 11.609 1.00 93.69 102 ALA A CA 1
ATOM 758 C C . ALA A 1 102 ? 5.043 -13.622 10.582 1.00 93.69 102 ALA A C 1
ATOM 760 O O . ALA A 1 102 ? 4.629 -13.107 9.542 1.00 93.69 102 ALA A O 1
ATOM 761 N N . ASP A 1 103 ? 4.794 -14.895 10.885 1.00 93.56 103 ASP A N 1
ATOM 762 C CA . ASP A 1 103 ? 3.995 -15.856 10.113 1.00 93.56 103 ASP A CA 1
ATOM 763 C C . ASP A 1 103 ? 2.484 -15.811 10.435 1.00 93.56 103 ASP A C 1
ATOM 765 O O . ASP A 1 103 ? 1.705 -16.589 9.884 1.00 93.56 103 ASP A O 1
ATOM 769 N N . LYS A 1 104 ? 2.069 -14.929 11.353 1.00 96.00 104 LYS A N 1
ATOM 770 C CA . LYS A 1 104 ? 0.686 -14.774 11.832 1.00 96.00 104 LYS A CA 1
ATOM 771 C C . LYS A 1 104 ? 0.116 -13.368 11.640 1.00 96.00 104 LYS A C 1
ATOM 773 O O . LYS A 1 104 ? -1.094 -13.218 11.747 1.00 96.00 104 LYS A O 1
ATOM 778 N N . PHE A 1 105 ? 0.939 -12.361 11.332 1.00 97.19 105 PHE A N 1
ATOM 779 C CA . PHE A 1 105 ? 0.450 -11.024 10.966 1.00 97.19 105 PHE A CA 1
ATOM 780 C C . PHE A 1 105 ? -0.490 -11.069 9.759 1.00 97.19 105 PHE A C 1
ATOM 782 O O . PHE A 1 105 ? -0.256 -11.809 8.802 1.00 97.19 105 PHE A O 1
ATOM 789 N N . THR A 1 106 ? -1.535 -10.253 9.813 1.00 97.00 106 THR A N 1
ATOM 790 C CA . THR A 1 106 ? -2.624 -10.165 8.832 1.00 97.00 106 THR A CA 1
ATOM 791 C C . THR A 1 106 ? -2.784 -8.755 8.260 1.00 97.00 106 THR A C 1
ATOM 793 O O . THR A 1 106 ? -3.540 -8.581 7.305 1.00 97.00 106 THR A O 1
ATOM 796 N N . SER A 1 107 ? -2.056 -7.772 8.806 1.00 97.44 107 SER A N 1
ATOM 797 C CA . SER A 1 107 ? -1.977 -6.391 8.331 1.00 97.44 107 SER A CA 1
ATOM 798 C C . SER A 1 107 ? -1.524 -6.289 6.868 1.00 97.44 107 SER A C 1
ATOM 800 O O . SER A 1 107 ? -0.408 -6.661 6.498 1.00 97.44 107 SER A O 1
ATOM 802 N N . ARG A 1 108 ? -2.379 -5.722 6.015 1.00 97.44 108 ARG A N 1
ATOM 803 C CA . ARG A 1 108 ? -2.123 -5.521 4.580 1.00 97.44 108 ARG A CA 1
ATOM 804 C C . ARG A 1 108 ? -2.559 -4.133 4.124 1.00 97.44 108 ARG A C 1
ATOM 806 O O . ARG A 1 108 ? -3.688 -3.728 4.395 1.00 97.44 108 ARG A O 1
ATOM 813 N N . THR A 1 109 ? -1.694 -3.415 3.407 1.00 97.31 109 THR A N 1
ATOM 814 C CA . THR A 1 109 ? -2.062 -2.148 2.754 1.00 97.31 109 THR A CA 1
ATOM 815 C C . THR A 1 109 ? -3.064 -2.393 1.630 1.00 97.31 109 THR A C 1
ATOM 817 O O . THR A 1 109 ? -3.075 -3.460 1.001 1.00 97.31 109 THR A O 1
ATOM 820 N N . GLY A 1 110 ? -3.940 -1.422 1.391 1.00 95.88 110 GLY A N 1
ATOM 821 C CA . GLY A 1 110 ? -5.031 -1.535 0.436 1.00 95.88 110 GLY A CA 1
ATOM 822 C C . GLY A 1 110 ? -5.883 -0.284 0.302 1.00 95.88 110 GLY A C 1
ATOM 823 O O . GLY A 1 110 ? -5.547 0.791 0.792 1.00 95.88 110 GLY A O 1
ATOM 824 N N . TYR A 1 111 ? -7.004 -0.456 -0.382 1.00 95.56 111 TYR A N 1
ATOM 825 C CA . TYR A 1 111 ? -7.935 0.588 -0.774 1.00 95.56 111 TYR A CA 1
ATOM 826 C C . TYR A 1 111 ? -9.333 0.218 -0.286 1.00 95.56 111 TYR A C 1
ATOM 828 O O . TYR A 1 111 ? -9.769 -0.923 -0.459 1.00 95.56 111 TYR A O 1
ATOM 836 N N . ALA A 1 112 ? -10.036 1.162 0.335 1.00 92.50 112 ALA A N 1
ATOM 837 C CA . ALA A 1 112 ? -11.419 0.966 0.761 1.00 92.50 112 ALA A CA 1
ATOM 838 C C . ALA A 1 112 ? -12.186 2.293 0.832 1.00 92.50 112 ALA A C 1
ATOM 840 O O . ALA A 1 112 ? -11.648 3.378 0.610 1.00 92.50 112 ALA A O 1
ATOM 841 N N . GLY A 1 113 ? -13.477 2.208 1.154 1.00 85.62 113 GLY A N 1
ATOM 842 C CA . GLY A 1 113 ? -14.378 3.357 1.238 1.00 85.62 113 GLY A CA 1
ATOM 843 C C . GLY A 1 113 ? -15.052 3.717 -0.088 1.00 85.62 113 GLY A C 1
ATOM 844 O O . GLY A 1 113 ? -16.160 4.242 -0.076 1.00 85.62 113 GLY A O 1
ATOM 845 N N . GLY A 1 114 ? -14.474 3.359 -1.232 1.00 88.00 114 GLY A N 1
ATOM 846 C CA . GLY A 1 114 ? -15.189 3.356 -2.505 1.00 88.00 114 GLY A CA 1
ATOM 847 C C . GLY A 1 114 ? -16.132 2.152 -2.620 1.00 88.00 114 GLY A C 1
ATOM 848 O O . GLY A 1 114 ? -16.064 1.185 -1.861 1.00 88.00 114 GLY A O 1
ATOM 849 N N . THR A 1 115 ? -17.023 2.193 -3.611 1.00 90.19 115 THR A N 1
ATOM 850 C CA . THR A 1 115 ? -17.931 1.075 -3.965 1.00 90.19 115 THR A CA 1
ATOM 851 C C . THR A 1 115 ? -17.714 0.558 -5.387 1.00 90.19 115 THR A C 1
ATOM 853 O O . THR A 1 115 ? -18.451 -0.309 -5.853 1.00 90.19 115 THR A O 1
ATOM 856 N N . LYS A 1 116 ? -16.717 1.098 -6.097 1.00 92.94 116 LYS A N 1
ATOM 857 C CA . LYS A 1 116 ? -16.452 0.817 -7.510 1.00 92.94 116 LYS A CA 1
ATOM 858 C C . LYS A 1 116 ? -15.151 0.043 -7.687 1.00 92.94 116 LYS A C 1
ATOM 860 O O . LYS A 1 116 ? -14.196 0.225 -6.935 1.00 92.94 116 LYS A O 1
ATOM 865 N N . THR A 1 117 ? -15.118 -0.728 -8.757 1.00 94.81 117 THR A N 1
ATOM 866 C CA . THR A 1 117 ? -13.940 -1.363 -9.346 1.00 94.81 117 THR A CA 1
ATOM 867 C C . THR A 1 117 ? -13.890 -1.013 -10.831 1.00 94.81 117 THR A C 1
ATOM 869 O O . THR A 1 117 ? -14.837 -0.433 -11.378 1.00 94.81 117 THR A O 1
ATOM 872 N N . ASP A 1 118 ? -12.804 -1.373 -11.507 1.00 92.31 118 ASP A N 1
ATOM 873 C CA . ASP A 1 118 ? -12.825 -1.481 -12.966 1.00 92.31 118 ASP A CA 1
ATOM 874 C C . ASP A 1 118 ? -13.656 -2.709 -13.436 1.00 92.31 118 ASP A C 1
ATOM 876 O O . ASP A 1 118 ? -14.079 -3.534 -12.619 1.00 92.31 118 ASP A O 1
ATOM 880 N N . PRO A 1 119 ? -13.896 -2.888 -14.752 1.00 90.81 119 PRO A N 1
ATOM 881 C CA . PRO A 1 119 ? -14.633 -4.043 -15.277 1.00 90.81 119 PRO A CA 1
ATOM 882 C C . PRO A 1 119 ? -13.998 -5.421 -15.003 1.00 90.81 119 PRO A C 1
ATOM 884 O O . PRO A 1 119 ? -14.678 -6.432 -15.175 1.00 90.81 119 PRO A O 1
ATOM 887 N N . GLY A 1 120 ? -12.720 -5.481 -14.613 1.00 89.75 120 GLY A N 1
ATOM 888 C CA . GLY A 1 120 ? -12.024 -6.690 -14.171 1.00 89.75 120 GLY A CA 1
ATOM 889 C C . GLY A 1 120 ? -12.118 -6.955 -12.663 1.00 89.75 120 GLY A C 1
ATOM 890 O O . GLY A 1 120 ? -11.650 -7.998 -12.209 1.00 89.75 120 GLY A O 1
ATOM 891 N N . GLY A 1 121 ? -12.725 -6.051 -11.885 1.00 93.25 121 GLY A N 1
ATOM 892 C CA . GLY A 1 121 ? -12.761 -6.126 -10.423 1.00 93.25 121 GLY A CA 1
ATOM 893 C C . GLY A 1 121 ? -11.528 -5.529 -9.736 1.00 93.25 121 GLY A C 1
ATOM 894 O O . GLY A 1 121 ? -11.349 -5.744 -8.539 1.00 93.25 121 GLY A O 1
ATOM 895 N N . LEU A 1 122 ? -10.682 -4.800 -10.469 1.00 93.81 122 LEU A N 1
ATOM 896 C CA . LEU A 1 122 ? -9.443 -4.224 -9.957 1.00 93.81 122 LEU A CA 1
ATOM 897 C C . LEU A 1 122 ? -9.670 -2.880 -9.251 1.00 93.81 122 LEU A C 1
ATOM 899 O O . LEU A 1 122 ? -10.578 -2.113 -9.591 1.00 93.81 122 LEU A O 1
ATOM 903 N N . VAL A 1 123 ? -8.771 -2.603 -8.306 1.00 94.50 123 VAL A N 1
ATOM 904 C CA . VAL A 1 123 ? -8.513 -1.309 -7.666 1.00 94.50 123 VAL A CA 1
ATOM 905 C C . VAL A 1 123 ? -6.994 -1.231 -7.500 1.00 94.50 123 VAL A C 1
ATOM 907 O O . VAL A 1 123 ? -6.411 -2.142 -6.914 1.00 94.50 123 VAL A O 1
ATOM 910 N N . CYS A 1 124 ? -6.358 -0.211 -8.072 1.00 93.06 124 CYS A N 1
ATOM 911 C CA . CYS A 1 124 ? -4.908 -0.147 -8.274 1.00 93.06 124 CYS A CA 1
ATOM 912 C C . CYS A 1 124 ? -4.341 1.222 -7.907 1.00 93.06 124 CYS A C 1
ATOM 914 O O . CYS A 1 124 ? -5.042 2.233 -8.018 1.00 93.06 124 CYS A O 1
ATOM 916 N N . TYR A 1 125 ? -3.056 1.272 -7.557 1.00 92.06 125 TYR A N 1
ATOM 917 C CA . TYR A 1 125 ? -2.351 2.528 -7.321 1.00 92.06 125 TYR A CA 1
ATOM 918 C C . TYR A 1 125 ? -2.217 3.385 -8.590 1.00 92.06 125 TYR A C 1
ATOM 920 O O . TYR A 1 125 ? -2.475 2.943 -9.715 1.00 92.06 125 TYR A O 1
ATOM 928 N N . HIS A 1 126 ? -1.766 4.629 -8.417 1.00 85.69 126 HIS A N 1
ATOM 929 C CA . HIS A 1 126 ? -1.474 5.553 -9.509 1.00 85.69 126 HIS A CA 1
ATOM 930 C C . HIS A 1 126 ? -0.475 4.964 -10.510 1.00 85.69 126 HIS A C 1
ATOM 932 O O . HIS A 1 126 ? 0.714 4.817 -10.230 1.00 85.69 126 HIS A O 1
ATOM 938 N N . ASN A 1 127 ? -0.966 4.677 -11.715 1.00 81.12 127 ASN A N 1
ATOM 939 C CA . ASN A 1 127 ? -0.197 4.106 -12.814 1.00 81.12 127 ASN A CA 1
ATOM 940 C C . ASN A 1 127 ? -0.352 4.956 -14.084 1.00 81.12 127 ASN A C 1
ATOM 942 O O . ASN A 1 127 ? -1.401 5.555 -14.328 1.00 81.12 127 ASN A O 1
ATOM 946 N N . PHE A 1 128 ? 0.689 4.995 -14.921 1.00 71.06 128 PHE A N 1
ATOM 947 C CA . PHE A 1 128 ? 0.732 5.822 -16.138 1.00 71.06 128 PHE A CA 1
ATOM 948 C C . PHE A 1 128 ? -0.348 5.464 -17.172 1.00 71.06 128 PHE A C 1
ATOM 950 O O . PHE A 1 128 ? -0.676 6.279 -18.033 1.00 71.06 128 PHE A O 1
ATOM 957 N N . GLN A 1 129 ? -0.902 4.255 -17.095 1.00 76.88 129 GLN A N 1
ATOM 958 C CA . GLN A 1 129 ? -1.979 3.764 -17.948 1.00 76.88 129 GLN A CA 1
ATOM 959 C C . GLN A 1 129 ? -3.375 4.216 -17.473 1.00 76.88 129 GLN A C 1
ATOM 961 O O . GLN A 1 129 ? -4.339 4.060 -18.221 1.00 76.88 129 GLN A O 1
ATOM 966 N N . GLY A 1 130 ? -3.505 4.756 -16.253 1.00 82.00 130 GLY A N 1
ATOM 967 C CA . GLY A 1 130 ? -4.786 5.143 -15.646 1.00 82.00 130 GLY A CA 1
ATOM 968 C C . GLY A 1 130 ? -5.732 3.967 -15.363 1.00 82.00 130 GLY A C 1
ATOM 969 O O . GLY A 1 130 ? -6.940 4.165 -15.238 1.00 82.00 130 GLY A O 1
ATOM 970 N N . VAL A 1 131 ? -5.210 2.738 -15.303 1.00 86.62 131 VAL A N 1
ATOM 971 C CA . VAL A 1 131 ? -5.993 1.510 -15.106 1.00 86.62 131 VAL A CA 1
ATOM 972 C C . VAL A 1 131 ? -6.450 1.420 -13.655 1.00 86.62 131 VAL A C 1
ATOM 974 O O . VAL A 1 131 ? -5.613 1.435 -12.759 1.00 86.62 131 VAL A O 1
ATOM 977 N N . ALA A 1 132 ? -7.762 1.280 -13.444 1.00 90.69 132 ALA A N 1
ATOM 978 C CA . ALA A 1 132 ? -8.374 0.945 -12.152 1.00 90.69 132 ALA A CA 1
ATOM 979 C C . ALA A 1 132 ? -7.945 1.829 -10.957 1.00 90.69 132 ALA A C 1
ATOM 981 O O . ALA A 1 132 ? -7.947 1.374 -9.816 1.00 90.69 132 ALA A O 1
ATOM 982 N N . ASP A 1 133 ? -7.568 3.080 -11.222 1.00 92.06 133 ASP A N 1
ATOM 983 C CA . ASP A 1 133 ? -7.001 4.003 -10.236 1.00 92.06 133 ASP A CA 1
ATOM 984 C C . ASP A 1 133 ? -7.943 4.215 -9.033 1.00 92.06 133 ASP A C 1
ATOM 986 O O . ASP A 1 133 ? -9.099 4.629 -9.183 1.00 92.06 133 ASP A O 1
ATOM 990 N N . TYR A 1 134 ? -7.442 3.890 -7.841 1.00 90.88 134 TYR A N 1
ATOM 991 C CA . TYR A 1 134 ? -8.230 3.763 -6.617 1.00 90.88 134 TYR A CA 1
ATOM 992 C C . TYR A 1 134 ? -9.003 5.029 -6.227 1.00 90.88 134 TYR A C 1
ATOM 994 O O . TYR A 1 134 ? -10.176 4.934 -5.854 1.00 90.88 134 TYR A O 1
ATOM 1002 N N . GLY A 1 135 ? -8.406 6.212 -6.384 1.00 86.88 135 GLY A N 1
ATOM 1003 C CA . GLY A 1 135 ? -9.059 7.479 -6.055 1.00 86.88 135 GLY A CA 1
ATOM 1004 C C . GLY A 1 135 ? -10.136 7.879 -7.064 1.00 86.88 135 GLY A C 1
ATOM 1005 O O . GLY A 1 135 ? -11.205 8.354 -6.679 1.00 86.88 135 GLY A O 1
ATOM 1006 N N . LYS A 1 136 ? -9.946 7.547 -8.348 1.00 88.62 136 LYS A N 1
ATOM 1007 C CA . LYS A 1 136 ? -10.959 7.747 -9.410 1.00 88.62 136 LYS A CA 1
ATOM 1008 C C . LYS A 1 136 ? -12.158 6.813 -9.223 1.00 88.62 136 LYS A C 1
ATOM 1010 O O . LYS A 1 136 ? -13.281 7.132 -9.628 1.00 88.62 136 LYS A O 1
ATOM 1015 N N . LEU A 1 137 ? -11.931 5.674 -8.570 1.00 88.31 137 LEU A N 1
ATOM 1016 C CA . LEU A 1 137 ? -12.957 4.749 -8.087 1.00 88.31 137 LEU A CA 1
ATOM 1017 C C . LEU A 1 137 ? -13.563 5.164 -6.726 1.00 88.31 137 LEU A C 1
ATOM 1019 O O . LEU A 1 137 ? -14.635 4.665 -6.373 1.00 88.31 137 LEU A O 1
ATOM 1023 N N . GLY A 1 138 ? -12.950 6.124 -6.024 1.00 88.12 138 GLY A N 1
ATOM 1024 C CA . GLY A 1 138 ? -13.451 6.752 -4.797 1.00 88.12 138 GLY A CA 1
ATOM 1025 C C . GLY A 1 138 ? -12.995 6.108 -3.486 1.00 88.12 138 GLY A C 1
ATOM 1026 O O . GLY A 1 138 ? -13.680 6.268 -2.475 1.00 88.12 138 GLY A O 1
ATOM 1027 N N . HIS A 1 139 ? -11.889 5.359 -3.507 1.00 87.75 139 HIS A N 1
ATOM 1028 C CA . HIS A 1 139 ? -11.267 4.754 -2.325 1.00 87.75 139 HIS A CA 1
ATOM 1029 C C . HIS A 1 139 ? -10.191 5.657 -1.716 1.00 87.75 139 HIS A C 1
ATOM 1031 O O . HIS A 1 139 ? -9.499 6.368 -2.439 1.00 87.75 139 HIS A O 1
ATOM 1037 N N . GLY A 1 140 ? -10.004 5.557 -0.399 1.00 86.81 140 GLY A N 1
ATOM 1038 C CA . GLY A 1 140 ? -8.809 6.042 0.296 1.00 86.81 140 GLY A CA 1
ATOM 1039 C C . GLY A 1 140 ? -7.827 4.903 0.591 1.00 86.81 140 GLY A C 1
ATOM 1040 O O . GLY A 1 140 ? -8.199 3.727 0.541 1.00 86.81 140 GLY A O 1
ATOM 1041 N N . GLU A 1 141 ? -6.583 5.257 0.918 1.00 91.00 141 GLU A N 1
ATOM 1042 C CA . GLU A 1 141 ? -5.588 4.315 1.441 1.00 91.00 141 GLU A CA 1
ATOM 1043 C C . GLU A 1 141 ? -5.969 3.821 2.848 1.00 91.00 141 GLU A C 1
ATOM 1045 O O . GLU A 1 141 ? -6.368 4.599 3.717 1.00 91.00 141 GLU A O 1
ATOM 1050 N N . VAL A 1 142 ? -5.848 2.511 3.070 1.00 93.88 142 VAL A N 1
ATOM 1051 C CA . VAL A 1 142 ? -6.175 1.832 4.332 1.00 93.88 142 VAL A CA 1
ATOM 1052 C C . VAL A 1 142 ? -5.256 0.638 4.592 1.00 93.88 142 VAL A C 1
ATOM 1054 O O . VAL A 1 142 ? -4.606 0.110 3.690 1.00 93.88 142 VAL A O 1
ATOM 1057 N N . VAL A 1 143 ? -5.278 0.144 5.826 1.00 97.31 143 VAL A N 1
ATOM 1058 C CA . VAL A 1 143 ? -4.722 -1.150 6.225 1.00 97.31 143 VAL A CA 1
ATOM 1059 C C . VAL A 1 143 ? -5.850 -2.046 6.699 1.00 97.31 143 VAL A C 1
ATOM 1061 O O . VAL A 1 143 ? -6.535 -1.717 7.665 1.00 97.31 143 VAL A O 1
ATOM 1064 N N . GLY A 1 144 ? -6.040 -3.172 6.017 1.00 95.50 144 GLY A N 1
ATOM 1065 C CA . GLY A 1 144 ? -6.946 -4.236 6.439 1.00 95.50 144 GLY A CA 1
ATOM 1066 C C . GLY A 1 144 ? -6.221 -5.255 7.311 1.00 95.50 144 GLY A C 1
ATOM 1067 O O . GLY A 1 144 ? -5.054 -5.555 7.060 1.00 95.50 144 GLY A O 1
ATOM 1068 N N . LEU A 1 145 ? -6.904 -5.800 8.316 1.00 96.25 145 LEU A N 1
ATOM 1069 C CA . LEU A 1 145 ? -6.431 -6.931 9.118 1.00 96.25 145 LEU A CA 1
ATOM 1070 C C . LEU A 1 145 ? -7.605 -7.775 9.633 1.00 96.25 145 LEU A C 1
ATOM 1072 O O . LEU A 1 145 ? -8.750 -7.324 9.660 1.00 96.25 145 LEU A O 1
ATOM 1076 N N . ARG A 1 146 ? -7.306 -9.002 10.070 1.00 95.25 146 ARG A N 1
ATOM 1077 C CA . ARG A 1 146 ? -8.238 -9.842 10.836 1.00 95.25 146 ARG A CA 1
ATOM 1078 C C . ARG A 1 146 ? -7.989 -9.635 12.320 1.00 95.25 146 ARG A C 1
ATOM 1080 O O . ARG A 1 146 ? -6.840 -9.714 12.747 1.00 95.25 146 ARG A O 1
ATOM 1087 N N . THR A 1 147 ? -9.021 -9.437 13.126 1.00 93.00 147 THR A N 1
ATOM 1088 C CA . THR A 1 147 ? -8.867 -9.330 14.585 1.00 93.00 147 THR A CA 1
ATOM 1089 C C . THR A 1 147 ? -10.061 -9.973 15.296 1.00 93.00 147 THR A C 1
ATOM 1091 O O . THR A 1 147 ? -11.179 -9.839 14.792 1.00 93.00 147 THR A O 1
ATOM 1094 N N . PRO A 1 148 ? -9.873 -10.673 16.431 1.00 94.88 148 PRO A N 1
ATOM 1095 C CA . PRO A 1 148 ? -10.991 -11.154 17.239 1.00 94.88 148 PRO A CA 1
ATOM 1096 C C . PRO A 1 148 ? -11.895 -9.985 17.632 1.00 94.88 148 PRO A C 1
ATOM 1098 O O . PRO A 1 148 ? -11.384 -8.942 18.062 1.00 94.88 148 PRO A O 1
ATOM 1101 N N . THR A 1 149 ? -13.221 -10.141 17.535 1.00 91.12 149 THR A N 1
ATOM 1102 C CA . THR A 1 149 ? -14.187 -9.059 17.819 1.00 91.12 149 THR A CA 1
ATOM 1103 C C . THR A 1 149 ? -13.852 -8.303 19.110 1.00 91.12 149 THR A C 1
ATOM 1105 O O . THR A 1 149 ? -13.803 -7.073 19.117 1.00 91.12 149 THR A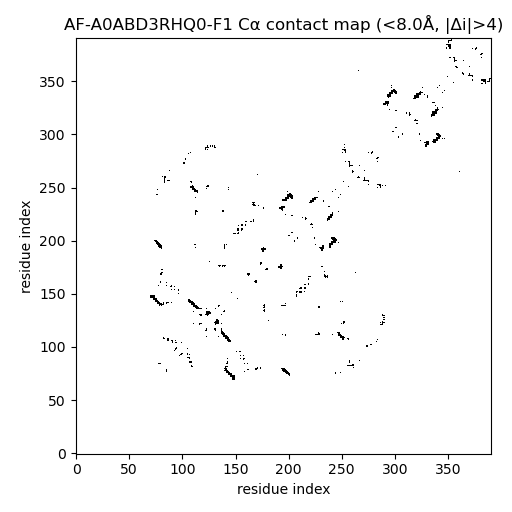 O 1
ATOM 1108 N N . GLY A 1 150 ? -13.530 -9.017 20.196 1.00 91.81 150 GLY A N 1
ATOM 1109 C CA . GLY A 1 150 ? -13.219 -8.430 21.505 1.00 91.81 150 GLY A CA 1
ATOM 1110 C C . GLY A 1 150 ? -12.057 -7.422 21.524 1.00 91.81 150 GLY A C 1
ATOM 1111 O O . GLY A 1 150 ? -12.079 -6.511 22.360 1.00 91.81 150 GLY A O 1
ATOM 1112 N N . ALA A 1 151 ? -11.101 -7.536 20.594 1.00 94.56 151 ALA A N 1
ATOM 1113 C CA . ALA A 1 151 ? -9.891 -6.714 20.504 1.00 94.56 151 ALA A CA 1
ATOM 1114 C C . ALA A 1 151 ? -10.050 -5.444 19.641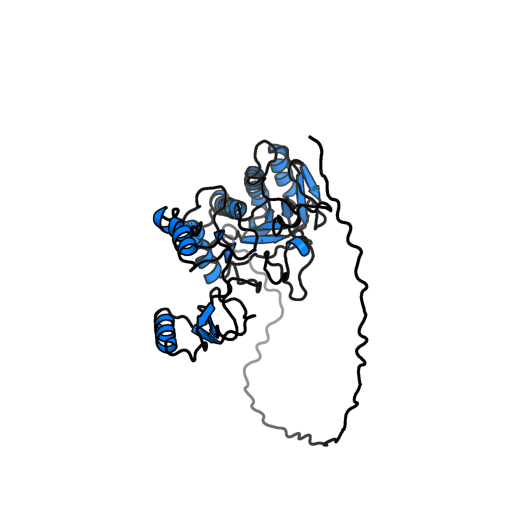 1.00 94.56 151 ALA A C 1
ATOM 1116 O O . ALA A 1 151 ? -9.188 -4.566 19.684 1.00 94.56 151 ALA A O 1
ATOM 1117 N N . ILE A 1 152 ? -11.152 -5.282 18.895 1.00 93.06 152 ILE A N 1
ATOM 1118 C CA . ILE A 1 152 ? -11.378 -4.123 17.999 1.00 93.06 152 ILE A CA 1
ATOM 1119 C C . ILE A 1 152 ? -11.238 -2.777 18.734 1.00 93.06 152 ILE A C 1
ATOM 1121 O O . ILE A 1 152 ? -10.669 -1.827 18.200 1.00 93.06 152 ILE A O 1
ATOM 1125 N N . GLY A 1 153 ? -11.702 -2.701 19.986 1.00 92.94 153 GLY A N 1
ATOM 1126 C CA . GLY A 1 153 ? -11.596 -1.497 20.820 1.00 92.94 153 GLY A CA 1
ATOM 1127 C C . GLY A 1 153 ? -10.171 -1.162 21.276 1.00 92.94 153 GLY A C 1
ATOM 1128 O O . GLY A 1 153 ? -9.927 -0.038 21.710 1.00 92.94 153 GLY A O 1
ATOM 1129 N N . ASP A 1 154 ? -9.239 -2.109 21.171 1.00 96.12 154 ASP A N 1
ATOM 1130 C CA . ASP A 1 154 ? -7.834 -1.944 21.545 1.00 96.12 154 ASP A CA 1
ATOM 1131 C C . ASP A 1 154 ? -7.020 -1.488 20.330 1.00 96.12 154 ASP A C 1
ATOM 1133 O O . ASP A 1 154 ? -6.344 -0.463 20.406 1.00 96.12 154 ASP A O 1
ATOM 1137 N N . PHE A 1 155 ? -7.220 -2.123 19.168 1.00 95.19 155 PHE A N 1
ATOM 1138 C CA . PHE A 1 155 ? -6.719 -1.612 17.882 1.00 95.19 155 PHE A CA 1
ATOM 1139 C C . PHE A 1 155 ? -7.225 -0.196 17.578 1.00 95.19 155 PHE A C 1
ATOM 1141 O O . PHE A 1 155 ? -6.477 0.623 17.051 1.00 95.19 155 PHE A O 1
ATOM 1148 N N . ALA A 1 156 ? -8.463 0.134 17.964 1.00 93.81 156 ALA A N 1
ATOM 1149 C CA . ALA A 1 156 ? -8.982 1.493 17.846 1.00 93.81 156 ALA A CA 1
ATOM 1150 C C . ALA A 1 156 ? -8.165 2.515 18.658 1.00 93.81 156 ALA A C 1
ATOM 1152 O O . ALA A 1 156 ? -7.977 3.633 18.186 1.00 93.81 156 ALA A O 1
ATOM 1153 N N . ARG A 1 157 ? -7.634 2.159 19.840 1.00 95.25 157 ARG A N 1
ATOM 1154 C CA . ARG A 1 157 ? -6.783 3.075 20.624 1.00 95.25 157 ARG A CA 1
ATOM 1155 C C . ARG A 1 157 ? -5.434 3.314 19.953 1.00 95.25 157 ARG A C 1
ATOM 1157 O O . ARG A 1 157 ? -5.017 4.466 19.888 1.00 95.25 157 ARG A O 1
ATOM 1164 N N . GLU A 1 158 ? -4.807 2.279 19.395 1.00 95.62 158 GLU A N 1
ATOM 1165 C CA . GLU A 1 158 ? -3.571 2.430 18.608 1.00 95.62 158 GLU A CA 1
ATOM 1166 C C . GLU A 1 158 ? -3.818 3.246 17.326 1.00 95.62 158 GLU A C 1
ATOM 1168 O O . GLU A 1 158 ? -3.049 4.146 16.998 1.00 95.62 158 GLU A O 1
ATOM 1173 N N . TYR A 1 159 ? -4.945 3.027 16.642 1.00 93.38 159 TYR A N 1
ATOM 1174 C CA . TYR A 1 159 ? -5.357 3.828 15.485 1.00 93.38 159 TYR A CA 1
ATOM 1175 C C . TYR A 1 159 ? -5.558 5.310 15.833 1.00 93.38 159 TYR A C 1
ATOM 1177 O O . TYR A 1 159 ? -4.986 6.183 15.179 1.00 93.38 159 TYR A O 1
ATOM 1185 N N . PHE A 1 160 ? -6.318 5.623 16.888 1.00 91.12 160 PHE A N 1
ATOM 1186 C CA . PHE A 1 160 ? -6.477 7.011 17.330 1.00 91.12 160 PHE A CA 1
ATOM 1187 C C . PHE A 1 160 ? -5.179 7.595 17.911 1.00 91.12 160 PHE A C 1
ATOM 1189 O O . PHE A 1 160 ? -5.053 8.820 17.988 1.00 91.12 160 PHE A O 1
ATOM 1196 N N . ALA A 1 161 ? -4.184 6.764 18.250 1.00 91.69 161 ALA A N 1
ATOM 1197 C CA . ALA A 1 161 ? -2.864 7.226 18.660 1.00 91.69 161 ALA A CA 1
ATOM 1198 C C . ALA A 1 161 ? -2.022 7.812 17.514 1.00 91.69 161 ALA A C 1
ATOM 1200 O O . ALA A 1 161 ? -1.191 8.678 17.793 1.00 91.69 161 ALA A O 1
ATOM 1201 N N . LEU A 1 162 ? -2.287 7.424 16.256 1.00 86.69 162 LEU A N 1
ATOM 1202 C CA . LEU A 1 162 ? -1.616 7.944 15.051 1.00 86.69 162 LEU A CA 1
ATOM 1203 C C . LEU A 1 162 ? -1.893 9.437 14.795 1.00 86.69 162 LEU A C 1
ATOM 1205 O O . LEU A 1 162 ? -1.116 10.116 14.123 1.00 86.69 162 LEU A O 1
ATOM 1209 N N . PHE A 1 163 ? -2.996 9.959 15.335 1.00 84.19 163 PHE A N 1
ATOM 1210 C CA . PHE A 1 163 ? -3.354 11.370 15.238 1.00 84.19 163 PHE A CA 1
ATOM 1211 C C . PHE A 1 163 ? -2.638 12.168 16.338 1.00 84.19 163 PHE A C 1
ATOM 1213 O O . PHE A 1 163 ? -2.718 11.833 17.522 1.00 84.19 163 PHE A O 1
ATOM 1220 N N . GLY A 1 164 ? -1.957 13.253 15.966 1.00 79.81 164 GLY A N 1
ATOM 1221 C CA . GLY A 1 164 ? -1.325 14.173 16.918 1.00 79.81 164 GLY A CA 1
ATOM 1222 C C . GLY A 1 164 ? -2.340 15.057 17.655 1.00 79.81 164 GLY A C 1
ATOM 1223 O O . GLY A 1 164 ? -3.518 15.090 17.304 1.00 79.81 164 GLY A O 1
ATOM 1224 N N . ASP A 1 165 ? -1.881 15.854 18.629 1.00 77.12 165 ASP A N 1
ATOM 1225 C CA . ASP A 1 165 ? -2.702 16.673 19.556 1.00 77.12 165 ASP A CA 1
ATOM 1226 C C . ASP A 1 165 ? -3.787 17.556 18.903 1.00 77.12 165 ASP A C 1
ATOM 1228 O O . ASP A 1 165 ? -4.756 17.984 19.542 1.00 77.12 165 ASP A O 1
ATOM 1232 N N . LYS A 1 166 ? -3.624 17.870 17.616 1.00 71.81 166 LYS A N 1
ATOM 1233 C CA . LYS A 1 166 ? -4.562 18.662 16.815 1.00 71.81 166 LYS A CA 1
ATOM 1234 C C . LYS A 1 166 ? -5.731 17.863 16.223 1.00 71.81 166 LYS A C 1
ATOM 1236 O O . LYS A 1 166 ? -6.672 18.495 15.745 1.00 71.81 166 LYS A O 1
ATOM 1241 N N . GLY A 1 167 ? -5.676 16.531 16.242 1.00 66.25 167 GLY A N 1
ATOM 1242 C CA . GLY A 1 167 ? -6.357 15.665 15.269 1.00 66.25 167 GLY A CA 1
ATOM 1243 C C . GLY A 1 167 ? -5.718 15.728 13.872 1.00 66.25 167 GLY A C 1
ATOM 1244 O O . GLY A 1 167 ? -6.367 15.394 12.887 1.00 66.25 167 GLY A O 1
ATOM 1245 N N . GLU A 1 168 ? -4.482 16.239 13.797 1.00 73.31 168 GLU A N 1
ATOM 1246 C CA . GLU A 1 168 ? -3.558 16.165 12.653 1.00 73.31 168 GLU A CA 1
ATOM 1247 C C . GLU A 1 168 ? -3.153 14.695 12.383 1.00 73.31 168 GLU A C 1
ATOM 1249 O O . GLU A 1 168 ? -2.674 14.064 13.327 1.00 73.31 168 GLU A O 1
ATOM 1254 N N . ARG A 1 169 ? -3.274 14.145 11.163 1.00 70.00 169 ARG A N 1
ATOM 1255 C CA . ARG A 1 169 ? -2.569 12.894 10.789 1.00 70.00 169 ARG A CA 1
ATOM 1256 C C . ARG A 1 169 ? -1.051 13.120 10.696 1.00 70.00 169 ARG A C 1
ATOM 1258 O O . ARG A 1 169 ? -0.611 14.266 10.584 1.00 70.00 169 ARG A O 1
ATOM 1265 N N . ALA A 1 170 ? -0.262 12.042 10.725 1.00 62.50 170 ALA A N 1
ATOM 1266 C CA . ALA A 1 170 ? 1.204 12.106 10.755 1.00 62.50 170 ALA A CA 1
ATOM 1267 C C . ALA A 1 170 ? 1.823 12.860 9.557 1.00 62.50 170 ALA A C 1
ATOM 1269 O O . ALA A 1 170 ? 2.730 13.667 9.766 1.00 62.50 170 ALA A O 1
ATOM 1270 N N . ASP A 1 171 ? 1.299 12.664 8.338 1.00 59.50 171 ASP A N 1
ATOM 1271 C CA . ASP A 1 171 ? 1.672 13.451 7.154 1.00 59.50 171 ASP A CA 1
ATOM 1272 C C . ASP A 1 171 ? 0.548 14.443 6.740 1.00 59.50 171 ASP A C 1
ATOM 1274 O O . ASP A 1 171 ? -0.492 14.044 6.200 1.00 59.50 171 ASP A O 1
ATOM 1278 N N . PRO A 1 172 ? 0.728 15.761 6.984 1.00 55.16 172 PRO A N 1
ATOM 1279 C CA . PRO A 1 172 ? -0.181 16.823 6.547 1.00 55.16 172 PRO A CA 1
ATOM 1280 C C . PRO A 1 172 ? 0.221 17.482 5.206 1.00 55.16 172 PRO A C 1
ATOM 1282 O O . PRO A 1 172 ? -0.314 18.547 4.861 1.00 55.16 172 PRO A O 1
ATOM 1285 N N . MET A 1 173 ? 1.191 16.926 4.474 1.00 51.47 173 MET A N 1
ATOM 1286 C CA . MET A 1 173 ? 1.577 17.316 3.110 1.00 51.47 173 MET A CA 1
ATOM 1287 C C . MET A 1 173 ? 0.749 16.573 2.053 1.00 51.47 173 MET A C 1
ATOM 1289 O O . MET A 1 173 ? 0.407 17.197 1.044 1.00 51.47 173 MET A O 1
ATOM 1293 N N . ASP A 1 174 ? 0.365 15.320 2.312 1.00 50.03 174 ASP A N 1
ATOM 1294 C CA . ASP A 1 174 ? -0.539 14.517 1.471 1.00 50.03 174 ASP A CA 1
ATOM 1295 C C . ASP A 1 174 ? -1.963 15.117 1.402 1.00 50.03 174 ASP A C 1
ATOM 1297 O O . ASP A 1 174 ? -2.623 15.310 2.435 1.00 50.03 174 ASP A O 1
ATOM 1301 N N . LYS A 1 175 ? -2.435 15.460 0.184 1.00 47.97 175 LYS A N 1
ATOM 1302 C CA . LYS A 1 175 ? -3.707 16.182 -0.112 1.00 47.97 175 LYS A CA 1
ATOM 1303 C C . LYS A 1 175 ? -4.271 15.803 -1.486 1.00 47.97 175 LYS A C 1
ATOM 1305 O O . LYS A 1 175 ? -3.501 15.487 -2.383 1.00 47.97 175 LYS A O 1
ATOM 1310 N N . GLY A 1 176 ? -5.591 15.868 -1.681 1.00 44.34 176 GLY A N 1
ATOM 1311 C CA . GLY A 1 176 ? -6.305 15.365 -2.869 1.00 44.34 176 GLY A CA 1
ATOM 1312 C C . GLY A 1 176 ? -7.061 14.054 -2.614 1.00 44.34 176 GLY A C 1
ATOM 1313 O O . GLY A 1 176 ? -6.742 13.351 -1.671 1.00 44.34 176 GLY A O 1
ATOM 1314 N N . GLY A 1 177 ? -8.105 13.731 -3.388 1.00 37.97 177 GLY A N 1
ATOM 1315 C CA . GLY A 1 177 ? -9.055 12.622 -3.106 1.00 37.97 177 GLY A CA 1
ATOM 1316 C C . GLY A 1 177 ? -8.465 11.212 -3.199 1.00 37.97 177 GLY A C 1
ATOM 1317 O O . GLY A 1 177 ? -9.097 10.226 -2.844 1.00 37.97 177 GLY A O 1
ATOM 1318 N N . GLU A 1 178 ? -7.235 11.180 -3.688 1.00 46.25 178 GLU A N 1
ATOM 1319 C CA . GLU A 1 178 ? -6.335 10.063 -3.968 1.00 46.25 178 GLU A CA 1
ATOM 1320 C C . GLU A 1 178 ? -4.942 10.381 -3.364 1.00 46.25 178 GLU A C 1
ATOM 1322 O O . GLU A 1 178 ? -3.949 9.738 -3.650 1.00 46.25 178 GLU A O 1
ATOM 1327 N N . TYR A 1 179 ? -4.846 11.503 -2.645 1.00 38.69 179 TYR A N 1
ATOM 1328 C CA . TYR A 1 179 ? -3.646 12.250 -2.263 1.00 38.69 179 TYR A CA 1
ATOM 1329 C C . TYR A 1 179 ? -2.795 12.805 -3.450 1.00 38.69 179 TYR A C 1
ATOM 1331 O O . TYR A 1 179 ? -1.727 13.386 -3.278 1.00 38.69 179 TYR A O 1
ATOM 1339 N N . SER A 1 180 ? -3.434 12.823 -4.633 1.00 28.17 180 SER A N 1
ATOM 1340 C CA . SER A 1 180 ? -3.224 13.614 -5.870 1.00 28.17 180 SER A CA 1
ATOM 1341 C C . SER A 1 180 ? -2.014 13.340 -6.778 1.00 28.17 180 SER A C 1
ATOM 1343 O O . SER A 1 180 ? -0.858 13.665 -6.513 1.00 28.17 180 SER A O 1
ATOM 1345 N N . THR A 1 181 ? -2.333 12.893 -7.997 1.00 22.72 181 THR A N 1
ATOM 1346 C CA . THR A 1 181 ? -1.390 12.782 -9.115 1.00 22.72 181 THR A CA 1
ATOM 1347 C C . THR A 1 181 ? -0.857 14.142 -9.592 1.00 22.72 181 THR A C 1
ATOM 1349 O O . THR A 1 181 ? -1.638 15.009 -9.979 1.00 22.72 181 THR A O 1
ATOM 1352 N N . LEU A 1 182 ? 0.472 14.252 -9.710 1.00 26.30 182 LEU A N 1
ATOM 1353 C CA . LEU A 1 182 ? 1.236 15.226 -10.515 1.00 26.30 182 LEU A CA 1
ATOM 1354 C C . LEU A 1 182 ? 0.910 16.728 -10.341 1.00 26.30 182 LEU A C 1
ATOM 1356 O O . LEU A 1 182 ? -0.052 17.285 -10.868 1.00 26.30 182 LEU A O 1
ATOM 1360 N N . ARG A 1 183 ? 1.864 17.438 -9.726 1.00 23.27 183 ARG A N 1
ATOM 1361 C CA . ARG A 1 183 ? 1.829 18.866 -9.357 1.00 23.27 183 ARG A CA 1
ATOM 1362 C C . ARG A 1 183 ? 1.923 19.867 -10.533 1.00 23.27 183 ARG A C 1
ATOM 1364 O O . ARG A 1 183 ? 2.655 20.848 -10.430 1.00 23.27 183 ARG A O 1
ATOM 1371 N N . PHE A 1 184 ? 1.210 19.645 -11.641 1.00 22.77 184 PHE A N 1
ATOM 1372 C CA . PHE A 1 184 ? 1.235 20.525 -12.827 1.00 22.77 184 PHE A CA 1
ATOM 1373 C C . PHE A 1 184 ? -0.129 21.040 -13.325 1.00 22.77 184 PHE A C 1
ATOM 1375 O O . PHE A 1 184 ? -0.194 21.704 -14.356 1.00 22.77 184 PHE A O 1
ATOM 1382 N N . ALA A 1 185 ? -1.202 20.826 -12.554 1.00 24.98 185 ALA A N 1
ATOM 1383 C CA . ALA A 1 185 ? -2.534 21.398 -12.800 1.00 24.98 185 ALA A CA 1
ATOM 1384 C C . ALA A 1 185 ? -3.022 22.329 -11.662 1.00 24.98 185 ALA A C 1
ATOM 1386 O O . ALA A 1 185 ? -4.219 22.489 -11.447 1.00 24.98 185 ALA A O 1
ATOM 1387 N N . GLN A 1 186 ? -2.107 22.975 -10.925 1.00 31.28 186 GLN A N 1
ATOM 1388 C CA . GLN A 1 186 ? -2.427 23.893 -9.815 1.00 31.28 186 GLN A CA 1
ATOM 1389 C C . GLN A 1 186 ? -2.955 25.266 -10.301 1.00 31.28 186 GLN A C 1
ATOM 1391 O O . GLN A 1 186 ? -2.477 26.305 -9.860 1.00 31.28 186 GLN A O 1
ATOM 1396 N N . TYR A 1 187 ? -3.945 25.297 -11.197 1.00 26.80 187 TYR A N 1
ATOM 1397 C CA . TYR A 1 187 ? -4.775 26.480 -11.452 1.00 26.80 187 TYR A CA 1
ATOM 1398 C C . TYR A 1 187 ? -6.162 26.072 -11.972 1.00 26.80 187 TYR A C 1
ATOM 1400 O O . TYR A 1 187 ? -6.276 25.538 -13.069 1.00 26.80 187 TYR A O 1
ATOM 1408 N N . LEU A 1 188 ? -7.194 26.465 -11.207 1.00 26.69 188 LEU A N 1
ATOM 1409 C CA . LEU A 1 188 ? -8.642 26.338 -11.463 1.00 26.69 188 LEU A CA 1
ATOM 1410 C C . LEU A 1 188 ? -9.276 24.947 -11.184 1.00 26.69 188 LEU A C 1
ATOM 1412 O O . LEU A 1 188 ? -8.883 23.941 -11.756 1.00 26.69 188 LEU A O 1
ATOM 1416 N N . PHE A 1 189 ? -10.351 24.976 -10.377 1.00 27.94 189 PHE A N 1
ATOM 1417 C CA . PHE A 1 189 ? -11.364 23.928 -10.098 1.00 27.94 189 PHE A CA 1
ATOM 1418 C C . PHE A 1 189 ? -11.094 22.827 -9.035 1.00 27.94 189 PHE A C 1
ATOM 1420 O O . PHE A 1 189 ? -10.763 21.692 -9.341 1.00 27.94 189 PHE A O 1
ATOM 1427 N N . ASN A 1 190 ? -11.443 23.181 -7.789 1.00 27.50 190 ASN A N 1
ATOM 1428 C CA . ASN A 1 190 ? -12.278 22.436 -6.821 1.00 27.50 190 ASN A CA 1
ATOM 1429 C C . ASN A 1 190 ? -11.953 20.978 -6.397 1.00 27.50 190 ASN A C 1
ATOM 1431 O O . ASN A 1 190 ? -12.414 20.026 -7.015 1.00 27.50 190 ASN A O 1
ATOM 1435 N N . HIS A 1 191 ? -11.383 20.862 -5.190 1.00 32.56 191 HIS A N 1
ATOM 1436 C CA . HIS A 1 191 ? -11.780 19.953 -4.093 1.00 32.56 191 HIS A CA 1
ATOM 1437 C C . HIS A 1 191 ? -12.416 18.585 -4.413 1.00 32.56 191 HIS A C 1
ATOM 1439 O O . HIS A 1 191 ? -13.641 18.455 -4.458 1.00 32.56 191 HIS A O 1
ATOM 1445 N N . ILE A 1 192 ? -11.580 17.547 -4.396 1.00 32.81 192 ILE A N 1
ATOM 1446 C CA . ILE A 1 192 ? -11.851 16.289 -3.680 1.00 32.81 192 ILE A CA 1
ATOM 1447 C C . ILE A 1 192 ? -10.539 15.962 -2.956 1.00 32.81 192 ILE A C 1
ATOM 1449 O O . ILE A 1 192 ? -9.482 16.093 -3.568 1.00 32.81 192 ILE A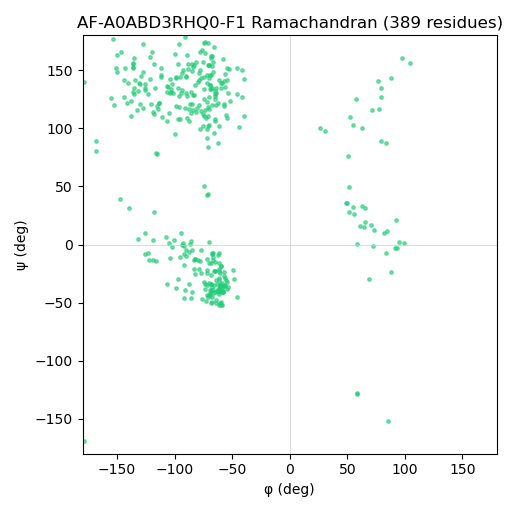 O 1
ATOM 1453 N N . ASP A 1 193 ? -10.599 15.585 -1.678 1.00 40.66 193 ASP A N 1
ATOM 1454 C CA . ASP A 1 193 ? -9.461 15.441 -0.755 1.00 40.66 193 ASP A CA 1
ATOM 1455 C C . ASP A 1 193 ? -9.696 14.172 0.133 1.00 40.66 193 ASP A C 1
ATOM 1457 O O . ASP A 1 193 ? -10.864 13.927 0.455 1.00 40.66 193 ASP A O 1
ATOM 1461 N N . LEU A 1 194 ? -8.687 13.316 0.435 1.00 43.72 194 LEU A N 1
ATOM 1462 C CA . LEU A 1 194 ? -8.898 11.912 0.908 1.00 43.72 194 LEU A CA 1
ATOM 1463 C C . LEU A 1 194 ? -9.460 11.676 2.327 1.00 43.72 194 LEU A C 1
ATOM 1465 O O . LEU A 1 194 ? -9.332 12.504 3.215 1.00 43.72 194 LEU A O 1
ATOM 1469 N N . LEU A 1 195 ? -10.120 10.518 2.501 1.00 46.69 195 LEU A N 1
ATOM 1470 C CA . LEU A 1 195 ? -10.772 10.039 3.726 1.00 46.69 195 LEU A CA 1
ATOM 1471 C C . LEU A 1 195 ? -9.777 9.466 4.755 1.00 46.69 195 LEU A C 1
ATOM 1473 O O . LEU A 1 195 ? -8.848 8.749 4.382 1.00 46.69 195 LEU A O 1
ATOM 1477 N N . ASP A 1 196 ? -10.124 9.588 6.041 1.00 56.22 196 ASP A N 1
ATOM 1478 C CA . ASP A 1 196 ? -9.741 8.635 7.096 1.00 56.22 196 ASP A CA 1
ATOM 1479 C C . ASP A 1 196 ? -10.935 7.683 7.383 1.00 56.22 196 ASP A C 1
ATOM 1481 O O . ASP A 1 196 ? -11.856 8.066 8.120 1.00 56.22 196 ASP A O 1
ATOM 1485 N N . PRO A 1 197 ? -11.012 6.481 6.766 1.00 61.44 197 PRO A N 1
ATOM 1486 C CA . PRO A 1 197 ? -12.122 5.556 6.965 1.00 61.44 197 PRO A CA 1
ATOM 1487 C C . PRO A 1 197 ? -11.774 4.396 7.916 1.00 61.44 197 PRO A C 1
ATOM 1489 O O . PRO A 1 197 ? -10.729 3.751 7.808 1.00 61.44 197 PRO A O 1
ATOM 1492 N N . LEU A 1 198 ? -12.719 4.070 8.794 1.00 65.62 198 LEU A N 1
ATOM 1493 C CA . LEU A 1 198 ? -12.693 2.930 9.706 1.00 65.62 198 LEU A CA 1
ATOM 1494 C C . LEU A 1 198 ? -13.751 1.902 9.286 1.00 65.62 198 LEU A C 1
ATOM 1496 O O . LEU A 1 198 ? -14.950 2.147 9.419 1.00 65.62 198 LEU A O 1
ATOM 1500 N N . GLY A 1 199 ? -13.319 0.752 8.777 1.00 71.19 199 GLY A N 1
ATOM 1501 C CA . GLY A 1 199 ? -14.184 -0.344 8.349 1.00 71.19 199 GLY A CA 1
ATOM 1502 C C . GLY A 1 199 ? -14.555 -1.283 9.488 1.00 71.19 199 GLY A C 1
ATOM 1503 O O . GLY A 1 199 ? -13.703 -2.032 9.959 1.00 71.19 199 GLY A O 1
ATOM 1504 N N . LEU A 1 200 ? -15.837 -1.300 9.867 1.00 77.94 200 LEU A N 1
ATOM 1505 C CA . LEU A 1 200 ? -16.422 -2.265 10.806 1.00 77.94 200 LEU A CA 1
ATOM 1506 C C . LEU A 1 200 ? -17.578 -3.027 10.132 1.00 77.94 200 LEU A C 1
ATOM 1508 O O . LEU A 1 200 ? -18.366 -2.403 9.411 1.00 77.94 200 LEU A O 1
ATOM 1512 N N . PRO A 1 201 ? -17.770 -4.334 10.382 1.00 85.31 201 PRO A N 1
ATOM 1513 C CA . PRO A 1 201 ? -18.935 -5.065 9.880 1.00 85.31 201 PRO A CA 1
ATOM 1514 C C . PRO A 1 201 ? -20.257 -4.485 10.422 1.00 85.31 201 PRO A C 1
ATOM 1516 O O . PRO A 1 201 ? -20.657 -4.722 11.555 1.00 85.31 201 PRO A O 1
ATOM 1519 N N . GLY A 1 202 ? -20.978 -3.703 9.614 1.00 84.00 202 GLY A N 1
ATOM 1520 C CA . GLY A 1 202 ? -22.179 -2.974 10.054 1.00 84.00 202 GLY A CA 1
ATOM 1521 C C . GLY A 1 202 ? -21.971 -1.528 10.502 1.00 84.00 202 GLY A C 1
ATOM 1522 O O . GLY A 1 202 ? -22.955 -0.870 10.861 1.00 84.00 202 GLY A O 1
ATOM 1523 N N . GLY A 1 203 ? -20.743 -1.008 10.427 1.00 88.94 203 GLY A N 1
ATOM 1524 C CA . GLY A 1 203 ? -20.416 0.369 10.800 1.00 88.94 203 GLY A CA 1
ATOM 1525 C C . GLY A 1 203 ? -20.793 0.656 12.255 1.00 88.94 203 GLY A C 1
ATOM 1526 O O . GLY A 1 203 ? -20.478 -0.130 13.145 1.00 88.94 203 GLY A O 1
ATOM 1527 N N . ARG A 1 204 ? -21.546 1.737 12.500 1.00 91.38 204 ARG A N 1
ATOM 1528 C CA . ARG A 1 204 ? -22.019 2.122 13.846 1.00 91.38 204 ARG A CA 1
ATOM 1529 C C . ARG A 1 204 ? -22.954 1.110 14.534 1.00 91.38 204 ARG A C 1
ATOM 1531 O O . ARG A 1 204 ? -23.252 1.278 15.709 1.00 91.38 204 ARG A O 1
ATOM 1538 N N . ASN A 1 205 ? -23.424 0.076 13.829 1.00 90.75 205 ASN A N 1
ATOM 1539 C CA . ASN A 1 205 ? -24.261 -0.994 14.399 1.00 90.75 205 ASN A CA 1
ATOM 1540 C C . ASN A 1 205 ? -23.439 -2.207 14.878 1.00 90.75 205 ASN A C 1
ATOM 1542 O O . ASN A 1 205 ? -24.018 -3.214 15.280 1.00 90.75 205 ASN A O 1
ATOM 1546 N N . HIS A 1 206 ? -22.109 -2.154 14.766 1.00 89.62 206 HIS A N 1
ATOM 1547 C CA . HIS A 1 206 ? -21.224 -3.230 15.207 1.00 89.62 206 HIS A CA 1
ATOM 1548 C C . HIS A 1 206 ? -21.162 -3.297 16.749 1.00 89.62 206 HIS A C 1
ATOM 1550 O O . HIS A 1 206 ? -21.072 -2.239 17.376 1.00 89.62 206 HIS A O 1
ATOM 1556 N N . PRO A 1 207 ? -21.171 -4.487 17.391 1.00 92.88 207 PRO A N 1
ATOM 1557 C CA . PRO A 1 207 ? -21.207 -4.606 18.857 1.00 92.88 207 PRO A CA 1
ATOM 1558 C C . PRO A 1 207 ? -20.064 -3.911 19.611 1.00 92.88 207 PRO A C 1
ATOM 1560 O O . PRO A 1 207 ? -20.214 -3.580 20.783 1.00 92.88 207 PRO A O 1
ATOM 1563 N N . MET A 1 208 ? -18.923 -3.681 18.958 1.00 91.69 208 MET A N 1
ATOM 1564 C CA . MET A 1 208 ? -17.758 -3.018 19.553 1.00 91.69 208 MET A CA 1
ATOM 1565 C C . MET A 1 208 ? -17.722 -1.508 19.312 1.00 91.69 208 MET A C 1
ATOM 1567 O O . MET A 1 208 ? -16.801 -0.844 19.795 1.00 91.69 208 MET A O 1
ATOM 1571 N N . PHE A 1 209 ? -18.705 -0.950 18.598 1.00 92.06 209 PHE A N 1
ATOM 1572 C CA . PHE A 1 209 ? -18.709 0.459 18.216 1.00 92.06 209 PHE A CA 1
ATOM 1573 C C . PHE A 1 209 ? -18.605 1.411 19.424 1.00 92.06 209 PHE A C 1
ATOM 1575 O O . PHE A 1 209 ? -17.887 2.403 19.346 1.00 92.06 209 PHE A O 1
ATOM 1582 N N . GLU A 1 210 ? -19.205 1.083 20.572 1.00 94.94 210 GLU A N 1
ATOM 1583 C CA . GLU A 1 210 ? -19.078 1.896 21.795 1.00 94.94 210 GLU A CA 1
ATOM 1584 C C . GLU A 1 210 ? -17.623 2.012 22.291 1.00 94.94 210 GLU A C 1
ATOM 1586 O O . GLU A 1 210 ? -17.200 3.089 22.712 1.00 94.94 210 GLU A O 1
ATOM 1591 N N . LYS A 1 211 ? -16.812 0.943 22.188 1.00 93.62 211 LYS A N 1
ATOM 1592 C CA . LYS A 1 211 ? -15.382 1.000 22.559 1.00 93.62 211 LYS A CA 1
ATOM 1593 C C . LYS A 1 211 ? -14.570 1.841 21.569 1.00 93.62 211 LYS A C 1
ATOM 1595 O O . LYS A 1 211 ? -13.611 2.502 21.958 1.00 93.62 211 LYS A O 1
ATOM 1600 N N . VAL A 1 212 ? -14.962 1.819 20.295 1.00 91.62 212 VAL A N 1
ATOM 1601 C CA . VAL A 1 212 ? -14.362 2.633 19.229 1.00 91.62 212 VAL A CA 1
ATOM 1602 C C . VAL A 1 212 ? -14.702 4.115 19.418 1.00 91.62 212 VAL A C 1
ATOM 1604 O O . VAL A 1 212 ? -13.822 4.965 19.301 1.00 91.62 212 VAL A O 1
ATOM 1607 N N . GLU A 1 213 ? -15.952 4.436 19.758 1.00 94.00 213 GLU A N 1
ATOM 1608 C CA . GLU A 1 213 ? -16.396 5.806 20.035 1.00 94.00 213 GLU A CA 1
ATOM 1609 C C . GLU A 1 213 ? -15.774 6.364 21.325 1.00 94.00 213 GLU A C 1
ATOM 1611 O O . GLU A 1 213 ? -15.397 7.537 21.355 1.00 94.00 213 GLU A O 1
ATOM 1616 N N . ALA A 1 214 ? -15.548 5.526 22.344 1.00 94.94 214 ALA A N 1
ATOM 1617 C CA . ALA A 1 214 ? -14.749 5.891 23.515 1.00 94.94 214 ALA A CA 1
ATOM 1618 C C . ALA A 1 214 ? -13.297 6.246 23.136 1.00 94.94 214 ALA A C 1
ATOM 1620 O O . ALA A 1 214 ? -12.839 7.345 23.442 1.00 94.94 214 ALA A O 1
ATOM 1621 N N . ALA A 1 215 ? -12.605 5.378 22.385 1.00 93.25 215 ALA A N 1
ATOM 1622 C CA . ALA A 1 215 ? -11.229 5.620 21.939 1.00 93.25 215 ALA A CA 1
ATOM 1623 C C . ALA A 1 215 ? -11.089 6.882 21.056 1.00 93.25 215 ALA A C 1
ATOM 1625 O O . ALA A 1 215 ? -10.093 7.602 21.151 1.00 93.25 215 ALA A O 1
ATOM 1626 N N . ALA A 1 216 ? -12.101 7.190 20.236 1.00 90.94 216 ALA A N 1
ATOM 1627 C CA . ALA A 1 216 ? -12.174 8.439 19.479 1.00 90.94 216 ALA A CA 1
ATOM 1628 C C . ALA A 1 216 ? -12.356 9.659 20.402 1.00 90.94 216 ALA A C 1
ATOM 1630 O O . ALA A 1 216 ? -11.657 10.667 20.261 1.00 90.94 216 ALA A O 1
ATOM 1631 N N . THR A 1 217 ? -13.265 9.551 21.376 1.00 93.69 217 THR A N 1
ATOM 1632 C CA . THR A 1 217 ? -13.588 10.610 22.346 1.00 93.69 217 THR A CA 1
ATOM 1633 C C . THR A 1 217 ? -12.386 10.959 23.226 1.00 93.69 217 THR A C 1
ATOM 1635 O O . THR A 1 217 ? -12.116 12.143 23.427 1.00 93.69 217 THR A O 1
ATOM 1638 N N . ASP A 1 218 ? -11.601 9.966 23.656 1.00 93.94 218 ASP A N 1
ATOM 1639 C CA . ASP A 1 218 ? -10.363 10.156 24.431 1.00 93.94 218 ASP A CA 1
ATOM 1640 C C . ASP A 1 218 ? -9.300 10.980 23.676 1.00 93.94 218 ASP A C 1
ATOM 1642 O O . ASP A 1 218 ? -8.459 11.639 24.292 1.00 93.94 218 ASP A O 1
ATOM 1646 N N . ARG A 1 219 ? -9.347 10.999 22.335 1.00 90.62 219 ARG A N 1
ATOM 1647 C CA . ARG A 1 219 ? -8.509 11.860 21.477 1.00 90.62 219 ARG A CA 1
ATOM 1648 C C . ARG A 1 219 ? -9.231 13.110 20.956 1.00 90.62 219 ARG A C 1
ATOM 1650 O O . ARG A 1 219 ? -8.651 13.893 20.204 1.00 90.62 219 ARG A O 1
ATOM 1657 N N . GLY A 1 220 ? -10.475 13.343 21.374 1.00 91.06 220 GLY A N 1
ATOM 1658 C CA . GLY A 1 220 ? -11.298 14.469 20.927 1.00 91.06 220 GLY A CA 1
ATOM 1659 C C . GLY A 1 220 ? -11.664 14.408 19.439 1.00 91.06 220 GLY A C 1
ATOM 1660 O O . GLY A 1 220 ? -11.766 15.458 18.801 1.00 91.06 220 GLY A O 1
ATOM 1661 N N . MET A 1 221 ? -11.813 13.197 18.894 1.00 88.69 221 MET A N 1
ATOM 1662 C CA . MET A 1 221 ? -12.213 12.910 17.514 1.00 88.69 221 MET A CA 1
ATOM 1663 C C . MET A 1 221 ? -13.711 12.574 17.448 1.00 88.69 221 MET A C 1
ATOM 1665 O O . MET A 1 221 ? -14.259 11.933 18.341 1.00 88.69 221 MET A O 1
ATOM 1669 N N . THR A 1 222 ? -14.380 12.993 16.375 1.00 91.62 222 THR A N 1
ATOM 1670 C CA . THR A 1 222 ? -15.815 12.770 16.131 1.00 91.62 222 THR A CA 1
ATOM 1671 C C . THR A 1 222 ? -16.020 11.648 15.117 1.00 91.62 222 THR A C 1
ATOM 1673 O O . THR A 1 222 ? -15.432 11.676 14.038 1.00 91.62 222 THR A O 1
ATOM 1676 N N . LEU A 1 223 ? -16.899 10.691 15.415 1.00 89.81 223 LEU A N 1
ATOM 1677 C CA . LEU A 1 223 ? -17.255 9.617 14.484 1.00 89.81 223 LEU A CA 1
ATOM 1678 C C . LEU A 1 223 ? -18.551 9.935 13.736 1.00 89.81 223 LEU A C 1
ATOM 1680 O O . LEU A 1 223 ? -19.544 10.325 14.349 1.00 89.81 223 LEU A O 1
ATOM 1684 N N . VAL A 1 224 ? -18.573 9.721 12.419 1.00 91.06 224 VAL A N 1
ATOM 1685 C CA . VAL A 1 224 ? -19.765 9.904 11.566 1.00 91.06 224 VAL A CA 1
ATOM 1686 C C . VAL A 1 224 ? -19.919 8.745 10.582 1.00 91.06 224 VAL A C 1
ATOM 1688 O O . VAL A 1 224 ? -18.927 8.136 10.200 1.00 91.06 224 VAL A O 1
ATOM 1691 N N . ASP A 1 225 ? -21.141 8.436 10.142 1.00 88.75 225 ASP A N 1
ATOM 1692 C CA . ASP A 1 225 ? -21.354 7.436 9.084 1.00 88.75 225 ASP A CA 1
ATOM 1693 C C . ASP A 1 225 ? -20.808 7.934 7.738 1.00 88.75 225 ASP A C 1
ATOM 1695 O O . ASP A 1 225 ? -21.276 8.953 7.211 1.00 88.75 225 ASP A O 1
ATOM 1699 N N . GLY A 1 226 ? -19.859 7.195 7.162 1.00 86.12 226 GLY A N 1
ATOM 1700 C CA . GLY A 1 226 ? -19.403 7.425 5.793 1.00 86.12 226 GLY A CA 1
ATOM 1701 C C . GLY A 1 226 ? -20.331 6.801 4.749 1.00 86.12 226 GLY A C 1
ATOM 1702 O O . GLY A 1 226 ? -21.129 5.898 5.022 1.00 86.12 226 GLY A O 1
ATOM 1703 N N . ARG A 1 227 ? -20.272 7.346 3.535 1.00 87.88 227 ARG A N 1
ATOM 1704 C CA . ARG A 1 227 ? -21.206 7.087 2.421 1.00 87.88 227 ARG A CA 1
ATOM 1705 C C . ARG A 1 227 ? -20.485 6.635 1.150 1.00 87.88 227 ARG A C 1
ATOM 1707 O O . ARG A 1 227 ? -21.132 6.190 0.201 1.00 87.88 227 ARG A O 1
ATOM 1714 N N . GLY A 1 228 ? -19.161 6.703 1.177 1.00 81.56 228 GLY A N 1
ATOM 1715 C CA . GLY A 1 228 ? -18.227 6.374 0.121 1.00 81.56 228 GLY A CA 1
ATOM 1716 C C . GLY A 1 228 ? -17.947 7.557 -0.789 1.00 81.56 228 GLY A C 1
ATOM 1717 O O . GLY A 1 228 ? -18.839 8.357 -1.086 1.00 81.56 228 GLY A O 1
ATOM 1718 N N . ASN A 1 229 ? -16.695 7.664 -1.248 1.00 80.62 229 ASN A N 1
ATOM 1719 C CA . ASN A 1 229 ? -16.151 8.881 -1.863 1.00 80.62 229 ASN A CA 1
ATOM 1720 C C . ASN A 1 229 ? -16.413 10.154 -0.998 1.00 80.62 229 ASN A C 1
ATOM 1722 O O . ASN A 1 229 ? -16.702 11.230 -1.525 1.00 80.62 229 ASN A O 1
ATOM 1726 N N . ASP A 1 230 ? -16.371 10.023 0.337 1.00 82.25 230 ASP A N 1
ATOM 1727 C CA . ASP A 1 230 ? -16.562 11.131 1.288 1.00 82.25 230 ASP A CA 1
ATOM 1728 C C . ASP A 1 230 ? -15.372 12.129 1.270 1.00 82.25 230 ASP A C 1
ATOM 1730 O O . ASP A 1 230 ? -14.261 11.749 0.908 1.00 82.25 230 ASP A O 1
ATOM 1734 N N . PRO A 1 231 ? -15.561 13.411 1.645 1.00 78.50 231 PRO A N 1
ATOM 1735 C CA . PRO A 1 231 ? -14.505 14.432 1.583 1.00 78.50 231 PRO A CA 1
ATOM 1736 C C . PRO A 1 231 ? -13.636 14.523 2.855 1.00 78.50 231 PRO A C 1
ATOM 1738 O O . PRO A 1 231 ? -14.151 14.344 3.960 1.00 78.50 231 PRO A O 1
ATOM 1741 N N . ASP A 1 232 ? -12.372 14.937 2.693 1.00 75.19 232 ASP A N 1
ATOM 1742 C CA . ASP A 1 232 ? -11.289 14.948 3.703 1.00 75.19 232 ASP A CA 1
ATOM 1743 C C . ASP A 1 232 ? -11.671 15.348 5.127 1.00 75.19 232 ASP A C 1
ATOM 1745 O O . ASP A 1 232 ? -12.471 16.250 5.381 1.00 75.19 232 ASP A O 1
ATOM 1749 N N . THR A 1 233 ? -11.034 14.670 6.061 1.00 76.94 233 THR A N 1
ATOM 1750 C CA . THR A 1 233 ? -11.121 14.761 7.517 1.00 76.94 233 THR A CA 1
ATOM 1751 C C . THR A 1 233 ? -10.100 15.736 8.117 1.00 76.94 233 THR A C 1
ATOM 1753 O O . THR A 1 233 ? -10.290 16.203 9.245 1.00 76.94 233 THR A O 1
ATOM 1756 N N . LEU A 1 234 ? -9.049 16.092 7.369 1.00 77.31 234 LEU A N 1
ATOM 1757 C CA . LEU A 1 234 ? -7.915 16.909 7.800 1.00 77.31 234 LEU A CA 1
ATOM 1758 C C . LEU A 1 234 ? -8.361 18.226 8.453 1.00 77.31 234 LEU A C 1
ATOM 1760 O O . LEU A 1 234 ? -9.089 19.035 7.871 1.00 77.31 234 LEU A O 1
ATOM 1764 N N . GLY A 1 235 ? -7.920 18.443 9.695 1.00 78.94 235 GLY A N 1
ATOM 1765 C CA . GLY A 1 235 ? -8.265 19.623 10.494 1.00 78.94 235 GLY A CA 1
ATOM 1766 C C . GLY A 1 235 ? -9.711 19.667 11.017 1.00 78.94 235 GLY A C 1
ATOM 1767 O O . GLY A 1 235 ? -10.057 20.606 11.732 1.00 78.94 235 GLY A O 1
ATOM 1768 N N . LYS A 1 236 ? -10.555 18.669 10.710 1.00 83.62 236 LYS A N 1
ATOM 1769 C CA . LYS A 1 236 ? -11.951 18.575 11.187 1.00 83.62 236 LYS A CA 1
ATOM 1770 C C . LYS A 1 236 ? -12.116 17.722 12.449 1.00 83.62 236 LYS A C 1
ATOM 1772 O O . LYS A 1 236 ? -13.199 17.742 13.027 1.00 83.62 236 LYS A O 1
ATOM 1777 N N . ARG A 1 237 ? -11.075 16.984 12.866 1.00 87.31 237 ARG A N 1
ATOM 1778 C CA . ARG A 1 237 ? -11.112 15.994 13.967 1.00 87.31 237 ARG A CA 1
ATOM 1779 C C . ARG A 1 237 ? -12.248 14.980 13.804 1.00 87.31 237 ARG A C 1
ATOM 1781 O O . ARG A 1 237 ? -13.057 14.784 14.708 1.00 87.31 237 ARG A O 1
ATOM 1788 N N . LEU A 1 238 ? -12.352 14.389 12.620 1.00 88.25 238 LEU A N 1
ATOM 1789 C CA . LEU A 1 238 ? -13.483 13.562 12.212 1.00 88.25 238 LEU A CA 1
ATOM 1790 C C . LEU A 1 238 ? -12.970 12.284 11.547 1.00 88.25 238 LEU A C 1
ATOM 1792 O O . LEU A 1 238 ? -12.004 12.359 10.803 1.00 88.25 238 LEU A O 1
ATOM 1796 N N . VAL A 1 239 ? -13.609 11.141 11.794 1.00 88.75 239 VAL A N 1
ATOM 1797 C CA . VAL A 1 239 ? -13.316 9.859 11.125 1.00 88.75 239 VAL A CA 1
ATOM 1798 C C . VAL A 1 239 ? -14.616 9.254 10.599 1.00 88.75 239 VAL A C 1
ATOM 1800 O O . VAL A 1 239 ? -15.653 9.293 11.273 1.00 88.75 239 VAL A O 1
ATOM 1803 N N . TYR A 1 240 ? -14.566 8.703 9.384 1.00 91.19 240 TYR A N 1
ATOM 1804 C CA . TYR A 1 240 ? -15.717 8.066 8.746 1.00 91.19 240 TYR A CA 1
ATOM 1805 C C . TYR A 1 240 ? -15.821 6.599 9.158 1.00 91.19 240 TYR A C 1
ATOM 1807 O O . TYR A 1 240 ? -14.927 5.800 8.896 1.00 91.19 240 TYR A O 1
ATOM 1815 N N . VAL A 1 241 ? -16.941 6.223 9.764 1.00 91.81 241 VAL A N 1
ATOM 1816 C CA . VAL A 1 241 ? -17.263 4.839 10.113 1.00 91.81 241 VAL A CA 1
ATOM 1817 C C . VAL A 1 241 ? -17.958 4.197 8.918 1.00 91.81 241 VAL A C 1
ATOM 1819 O O . VAL A 1 241 ? -19.042 4.619 8.511 1.00 91.81 241 VAL A O 1
ATOM 1822 N N . MET A 1 242 ? -17.327 3.173 8.354 1.00 88.94 242 MET A N 1
ATOM 1823 C CA . MET A 1 242 ? -17.764 2.470 7.154 1.00 88.94 242 MET A CA 1
ATOM 1824 C C . MET A 1 242 ? -18.321 1.094 7.521 1.00 88.94 242 MET A C 1
ATOM 1826 O O . MET A 1 242 ? -17.717 0.356 8.296 1.00 88.94 242 MET A O 1
ATOM 1830 N N . ASP A 1 243 ? -19.450 0.707 6.921 1.00 90.31 243 ASP A N 1
ATOM 1831 C CA . ASP A 1 243 ? -19.888 -0.694 6.924 1.00 90.31 243 ASP A CA 1
ATOM 1832 C C . ASP A 1 243 ? -19.017 -1.474 5.928 1.00 90.31 243 ASP A C 1
ATOM 1834 O O . ASP A 1 243 ? -19.240 -1.375 4.719 1.00 90.31 243 ASP A O 1
ATOM 1838 N N . SER A 1 244 ? -18.031 -2.236 6.412 1.00 88.81 244 SER A N 1
ATOM 1839 C CA . SER A 1 244 ? -17.057 -2.952 5.560 1.00 88.81 244 SER A CA 1
ATOM 1840 C C . SER A 1 244 ? -17.707 -3.967 4.605 1.00 88.81 244 SER A C 1
ATOM 1842 O O . SER A 1 244 ? -17.137 -4.325 3.578 1.00 88.81 244 SER A O 1
ATOM 1844 N N . ARG A 1 245 ? -18.956 -4.370 4.878 1.00 89.69 245 ARG A N 1
ATOM 1845 C CA . ARG A 1 245 ? -19.773 -5.248 4.018 1.00 89.69 245 ARG A CA 1
ATOM 1846 C C . ARG A 1 245 ? -20.413 -4.504 2.835 1.00 89.69 245 ARG A C 1
ATOM 1848 O O . ARG A 1 245 ? -20.954 -5.139 1.935 1.00 89.69 245 ARG A O 1
ATOM 1855 N N . LYS A 1 246 ? -20.396 -3.165 2.855 1.00 91.31 246 LYS A N 1
ATOM 1856 C CA . LYS A 1 246 ? -20.830 -2.266 1.767 1.00 91.31 246 LYS A CA 1
ATOM 1857 C C . LYS A 1 246 ? -19.644 -1.599 1.067 1.00 91.31 246 LYS A C 1
ATOM 1859 O O . LYS A 1 246 ? -19.707 -1.362 -0.135 1.00 91.31 246 LYS A O 1
ATOM 1864 N N . PHE A 1 247 ? -18.589 -1.313 1.826 1.00 91.19 247 PHE A N 1
ATOM 1865 C CA . PHE A 1 247 ? -17.346 -0.693 1.377 1.00 91.19 247 PHE A CA 1
ATOM 1866 C C . PHE A 1 247 ? -16.201 -1.705 1.558 1.00 91.19 247 PHE A C 1
ATOM 1868 O O . PHE A 1 247 ? -15.491 -1.647 2.560 1.00 91.19 247 PHE A O 1
ATOM 1875 N N . PRO A 1 248 ? -16.068 -2.697 0.659 1.00 92.94 248 PRO A N 1
ATOM 1876 C CA . PRO A 1 248 ? -15.094 -3.771 0.821 1.00 92.94 248 PRO A CA 1
ATOM 1877 C C . PRO A 1 248 ? -13.649 -3.270 0.702 1.00 92.94 248 PRO A C 1
ATOM 1879 O O . PRO A 1 248 ? -13.368 -2.281 0.023 1.00 92.94 248 PRO A O 1
ATOM 1882 N N . PHE A 1 249 ? -12.738 -3.999 1.345 1.00 95.06 249 PHE A N 1
ATOM 1883 C CA . PHE A 1 249 ? -11.295 -3.799 1.255 1.00 95.06 249 PHE A CA 1
ATOM 1884 C C . PHE A 1 249 ? -10.712 -4.474 0.000 1.00 95.06 249 PHE A C 1
ATOM 1886 O O . PHE A 1 249 ? -11.025 -5.628 -0.303 1.00 95.06 249 PHE A O 1
ATOM 1893 N N . TYR A 1 250 ? -9.806 -3.778 -0.686 1.00 95.94 250 TYR A N 1
ATOM 1894 C CA . TY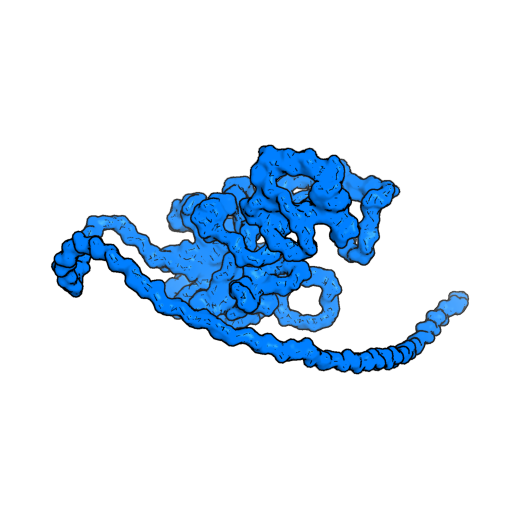R A 1 250 ? -9.029 -4.282 -1.819 1.00 95.94 250 TYR A CA 1
ATOM 1895 C C . TYR A 1 250 ? -7.537 -4.194 -1.486 1.00 95.94 250 TYR A C 1
ATOM 1897 O O . TYR A 1 250 ? -7.032 -3.112 -1.215 1.00 95.94 250 TYR A O 1
ATOM 1905 N N . GLN A 1 251 ? -6.813 -5.314 -1.502 1.00 96.56 251 GLN A N 1
ATOM 1906 C CA . GLN A 1 251 ? -5.371 -5.330 -1.213 1.00 96.56 251 GLN A CA 1
ATOM 1907 C C . GLN A 1 251 ? -4.583 -4.528 -2.267 1.00 96.56 251 GLN A C 1
ATOM 1909 O O . GLN A 1 251 ? -4.798 -4.729 -3.461 1.00 96.56 251 GLN A O 1
ATOM 1914 N N . ALA A 1 252 ? -3.641 -3.692 -1.825 1.00 94.31 252 ALA A N 1
ATOM 1915 C CA . ALA A 1 252 ? -2.711 -2.959 -2.684 1.00 94.31 252 ALA A CA 1
ATOM 1916 C C . ALA A 1 252 ? -1.622 -3.871 -3.271 1.00 94.31 252 ALA A C 1
ATOM 1918 O O . ALA A 1 252 ? -1.389 -4.990 -2.797 1.00 94.31 252 ALA A O 1
ATOM 1919 N N . GLU A 1 253 ? -0.931 -3.374 -4.293 1.00 91.12 253 GLU A N 1
ATOM 1920 C CA . GLU A 1 253 ? 0.205 -4.014 -4.952 1.00 91.12 253 GLU A CA 1
ATOM 1921 C C . GLU A 1 253 ? 1.298 -4.435 -3.955 1.00 91.12 253 GLU A C 1
ATOM 1923 O O . GLU A 1 253 ? 1.496 -3.827 -2.901 1.00 91.12 253 GLU A O 1
ATOM 1928 N N . VAL A 1 254 ? 2.044 -5.488 -4.299 1.00 88.62 254 VAL A N 1
ATOM 1929 C CA . VAL A 1 254 ? 3.000 -6.136 -3.383 1.00 88.62 254 VAL A CA 1
ATOM 1930 C C . VAL A 1 254 ? 4.108 -5.174 -2.933 1.00 88.62 254 VAL A C 1
ATOM 1932 O O . VAL A 1 254 ? 4.560 -5.266 -1.796 1.00 88.62 254 VAL A O 1
ATOM 1935 N N . TYR A 1 255 ? 4.508 -4.202 -3.761 1.00 85.94 255 TYR A N 1
ATOM 1936 C CA . TYR A 1 255 ? 5.525 -3.211 -3.381 1.00 85.94 255 TYR A CA 1
ATOM 1937 C C . TYR A 1 255 ? 5.050 -2.167 -2.348 1.00 85.94 255 TYR A C 1
ATOM 1939 O O . TYR A 1 255 ? 5.893 -1.461 -1.797 1.00 85.94 255 TYR A O 1
ATOM 1947 N N . HIS A 1 256 ? 3.743 -2.058 -2.065 1.00 93.31 256 HIS A N 1
ATOM 1948 C CA . HIS A 1 256 ? 3.221 -1.244 -0.958 1.00 93.31 256 HIS A CA 1
ATOM 1949 C C . HIS A 1 256 ? 3.164 -2.012 0.377 1.00 93.31 256 HIS A C 1
ATOM 1951 O O . HIS A 1 256 ? 2.839 -1.411 1.400 1.00 93.31 256 HIS A O 1
ATOM 1957 N N . GLN A 1 257 ? 3.448 -3.319 0.389 1.00 94.38 257 GLN A N 1
ATOM 1958 C CA . GLN A 1 257 ? 3.341 -4.166 1.579 1.00 94.38 257 GLN A CA 1
ATOM 1959 C C . GLN A 1 257 ? 4.661 -4.161 2.367 1.00 94.38 257 GLN A C 1
ATOM 1961 O O . GLN A 1 257 ? 5.730 -4.422 1.818 1.00 94.38 257 GLN A O 1
ATOM 1966 N N . TYR A 1 258 ? 4.577 -3.872 3.665 1.00 94.50 258 TYR A N 1
ATOM 1967 C CA . TYR A 1 258 ? 5.694 -3.753 4.612 1.00 94.50 258 TYR A CA 1
ATOM 1968 C C . TYR A 1 258 ? 6.785 -2.755 4.175 1.00 94.50 258 TYR A C 1
ATOM 1970 O O . TYR A 1 258 ? 7.975 -2.913 4.471 1.00 94.50 258 TYR A O 1
ATOM 1978 N N . HIS A 1 259 ? 6.368 -1.697 3.475 1.00 90.88 259 HIS A N 1
ATOM 1979 C CA . HIS A 1 259 ? 7.227 -0.594 3.051 1.00 90.88 259 HIS A CA 1
ATOM 1980 C C . HIS A 1 259 ? 7.557 0.351 4.223 1.00 90.88 259 HIS A C 1
ATOM 1982 O O . HIS A 1 259 ? 6.837 0.406 5.219 1.00 90.88 259 HIS A O 1
ATOM 1988 N N . ASN A 1 260 ? 8.657 1.097 4.110 1.00 85.50 260 ASN A N 1
ATOM 1989 C CA . ASN A 1 260 ? 9.014 2.144 5.072 1.00 85.50 260 ASN A CA 1
ATOM 1990 C C . ASN A 1 260 ? 8.206 3.422 4.807 1.00 85.50 260 ASN A C 1
ATOM 1992 O O . ASN A 1 260 ? 7.913 3.725 3.652 1.00 85.50 260 ASN A O 1
ATOM 1996 N N . ASP A 1 261 ? 7.891 4.185 5.849 1.00 79.94 261 ASP A N 1
ATOM 1997 C CA . ASP A 1 261 ? 7.348 5.537 5.696 1.00 79.94 261 ASP A CA 1
ATOM 1998 C C . ASP A 1 261 ? 8.388 6.528 5.120 1.00 79.94 261 ASP A C 1
ATOM 2000 O O . ASP A 1 261 ? 9.595 6.273 5.146 1.00 79.94 261 ASP A O 1
ATOM 2004 N N . PHE A 1 262 ? 7.914 7.654 4.576 1.00 70.38 262 PHE A N 1
ATOM 2005 C CA . PHE A 1 262 ? 8.745 8.723 4.018 1.00 70.38 262 PHE A CA 1
ATOM 2006 C C . PHE A 1 262 ? 9.299 9.706 5.065 1.00 70.38 262 PHE A C 1
ATOM 2008 O O . PHE A 1 262 ? 10.318 10.347 4.796 1.00 70.38 262 PHE A O 1
ATOM 2015 N N . LEU A 1 263 ? 8.638 9.875 6.217 1.00 72.12 263 LEU A N 1
ATOM 2016 C CA . LEU A 1 263 ? 8.999 10.873 7.232 1.00 72.12 263 LEU A CA 1
ATOM 2017 C C . LEU A 1 263 ? 9.851 10.290 8.368 1.00 72.12 263 LEU A C 1
ATOM 2019 O O . LEU A 1 263 ? 10.666 11.012 8.954 1.00 72.12 263 LEU A O 1
ATOM 2023 N N . THR A 1 264 ? 9.688 9.006 8.695 1.00 74.12 264 THR A N 1
ATOM 2024 C CA . THR A 1 264 ? 10.476 8.331 9.741 1.00 74.12 264 THR A CA 1
ATOM 2025 C C . THR A 1 264 ? 11.770 7.700 9.206 1.00 74.12 264 THR A C 1
ATOM 2027 O O . THR A 1 264 ? 11.909 7.441 8.011 1.00 74.12 264 THR A O 1
ATOM 2030 N N . PRO A 1 265 ? 12.742 7.363 10.079 1.00 85.38 265 PRO A N 1
ATOM 2031 C CA . PRO A 1 265 ? 13.768 6.379 9.741 1.00 85.38 265 PRO A CA 1
ATOM 2032 C C . PRO A 1 265 ? 13.139 5.054 9.281 1.00 85.38 265 PRO A C 1
ATOM 2034 O O . PRO A 1 265 ? 12.046 4.697 9.721 1.00 85.38 265 PRO A O 1
ATOM 2037 N N . ALA A 1 266 ? 13.847 4.307 8.431 1.00 87.25 266 ALA A N 1
ATOM 2038 C CA . ALA A 1 266 ? 13.383 3.008 7.950 1.00 87.25 266 ALA A CA 1
ATOM 2039 C C . ALA A 1 266 ? 13.156 2.015 9.107 1.00 87.25 266 ALA A C 1
ATOM 2041 O O . ALA A 1 266 ? 14.024 1.844 9.964 1.00 87.25 266 ALA A O 1
ATOM 2042 N N . TYR A 1 267 ? 12.027 1.303 9.070 1.00 89.00 267 TYR A N 1
ATOM 2043 C CA . TYR A 1 267 ? 11.594 0.324 10.078 1.00 89.00 267 TYR A CA 1
ATOM 2044 C C . TYR A 1 267 ? 12.484 -0.928 10.147 1.00 89.00 267 TYR A C 1
ATOM 2046 O O . TYR A 1 267 ? 12.412 -1.718 11.087 1.00 89.00 267 TYR A O 1
ATOM 2054 N N . GLY A 1 268 ? 13.376 -1.086 9.170 1.00 90.94 268 GLY A N 1
ATOM 2055 C CA . GLY A 1 268 ? 14.457 -2.055 9.198 1.00 90.94 268 GLY A CA 1
ATOM 2056 C C . GLY A 1 268 ? 14.144 -3.345 8.448 1.00 90.94 268 GLY A C 1
ATOM 2057 O O . GLY A 1 268 ? 13.001 -3.707 8.168 1.00 90.94 268 GLY A O 1
ATOM 2058 N N . LYS A 1 269 ? 15.220 -4.065 8.116 1.00 88.38 269 LYS A N 1
ATOM 2059 C CA . LYS A 1 269 ? 15.169 -5.206 7.196 1.00 88.38 269 LYS A CA 1
ATOM 2060 C C . LYS A 1 269 ? 14.273 -6.349 7.684 1.00 88.38 269 LYS A C 1
ATOM 2062 O O . LYS A 1 269 ? 13.729 -7.064 6.856 1.00 88.38 269 LYS A O 1
ATOM 2067 N N . GLU A 1 270 ? 14.111 -6.532 8.993 1.00 90.56 270 GLU A N 1
ATOM 2068 C CA . GLU A 1 270 ? 13.218 -7.561 9.540 1.00 90.56 270 GLU A CA 1
ATOM 2069 C C . GLU A 1 270 ? 11.753 -7.290 9.170 1.00 90.56 270 GLU A C 1
ATOM 2071 O O . GLU A 1 270 ? 11.099 -8.174 8.621 1.00 90.56 270 GLU A O 1
ATOM 2076 N N . TYR A 1 271 ? 11.282 -6.051 9.355 1.00 94.56 271 TYR A N 1
ATOM 2077 C CA . TYR A 1 271 ? 9.953 -5.621 8.922 1.00 94.56 271 TYR A CA 1
ATOM 2078 C C . TYR A 1 271 ? 9.819 -5.667 7.394 1.00 94.56 271 TYR A C 1
ATOM 2080 O O . TYR A 1 271 ? 8.919 -6.324 6.880 1.00 94.56 271 TYR A O 1
ATOM 2088 N N . ASN A 1 272 ? 10.759 -5.074 6.645 1.00 90.25 272 ASN A N 1
ATOM 2089 C CA . ASN A 1 272 ? 10.670 -5.067 5.178 1.00 90.25 272 ASN A CA 1
ATOM 2090 C C . ASN A 1 272 ? 10.770 -6.477 4.555 1.00 90.25 272 ASN A C 1
ATOM 2092 O O . ASN A 1 272 ? 10.297 -6.689 3.443 1.00 90.25 272 ASN A O 1
ATOM 2096 N N . ASN A 1 273 ? 11.360 -7.461 5.245 1.00 88.75 273 ASN A N 1
ATOM 2097 C CA . ASN A 1 273 ? 11.402 -8.848 4.776 1.00 88.75 273 ASN A CA 1
ATOM 2098 C C . ASN A 1 273 ? 10.034 -9.554 4.847 1.00 88.75 273 ASN A C 1
ATOM 2100 O O . ASN A 1 273 ? 9.859 -10.534 4.115 1.00 88.75 273 ASN A O 1
ATOM 2104 N N . LEU A 1 274 ? 9.088 -9.088 5.681 1.00 92.38 274 LEU A N 1
ATOM 2105 C CA . LEU A 1 274 ? 7.770 -9.714 5.882 1.00 92.38 274 LEU A CA 1
ATOM 2106 C C . LEU A 1 274 ? 6.994 -9.886 4.569 1.00 92.38 274 LEU A C 1
ATOM 2108 O O . LEU A 1 274 ? 6.287 -10.879 4.414 1.00 92.38 274 LEU A O 1
ATOM 2112 N N . VAL A 1 275 ? 7.199 -8.989 3.595 1.00 89.69 275 VAL A N 1
ATOM 2113 C CA . VAL A 1 275 ? 6.587 -9.064 2.256 1.00 89.69 275 VAL A CA 1
ATOM 2114 C C . VAL A 1 275 ? 6.891 -10.372 1.526 1.00 89.69 275 VAL A C 1
ATOM 2116 O O . VAL A 1 275 ? 6.031 -10.887 0.823 1.00 89.69 275 VAL A O 1
ATOM 2119 N N . ASN A 1 276 ? 8.086 -10.941 1.713 1.00 84.38 276 ASN A N 1
ATOM 2120 C CA . ASN A 1 276 ? 8.460 -12.196 1.060 1.00 84.38 276 ASN A CA 1
ATOM 2121 C C . ASN A 1 276 ? 7.715 -13.362 1.712 1.00 84.38 276 ASN A C 1
ATOM 2123 O O . ASN A 1 276 ? 7.068 -14.131 1.015 1.00 84.38 276 ASN A O 1
ATOM 2127 N N . ALA A 1 277 ? 7.726 -13.434 3.048 1.00 87.00 277 ALA A N 1
ATOM 2128 C CA . ALA A 1 277 ? 7.020 -14.477 3.789 1.00 87.00 277 ALA A CA 1
ATOM 2129 C C . ALA A 1 277 ? 5.511 -14.451 3.500 1.00 87.00 277 ALA A C 1
ATOM 2131 O O . ALA A 1 277 ? 4.950 -15.473 3.124 1.00 87.00 277 ALA A O 1
ATOM 2132 N N . ALA A 1 278 ? 4.880 -13.276 3.588 1.00 90.06 278 ALA A N 1
ATOM 2133 C CA . ALA A 1 278 ? 3.451 -13.10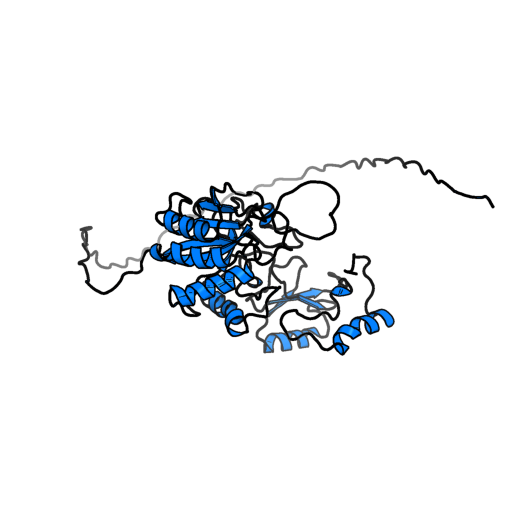3 3.336 1.00 90.06 278 ALA A CA 1
ATOM 2134 C C . ALA A 1 278 ? 3.042 -13.366 1.871 1.00 90.06 278 ALA A C 1
ATOM 2136 O O . ALA A 1 278 ? 1.875 -13.649 1.604 1.00 90.06 278 ALA A O 1
ATOM 2137 N N . LEU A 1 279 ? 3.971 -13.260 0.912 1.00 86.19 279 LEU A N 1
ATOM 2138 C CA . LEU A 1 279 ? 3.737 -13.624 -0.489 1.00 86.19 279 LEU A CA 1
ATOM 2139 C C . LEU A 1 279 ? 3.956 -15.126 -0.730 1.00 86.19 279 LEU A C 1
ATOM 2141 O O . LEU A 1 279 ? 3.173 -15.743 -1.449 1.00 86.19 279 LEU A O 1
ATOM 2145 N N . ASP A 1 280 ? 4.989 -15.711 -0.117 1.00 82.88 280 ASP A N 1
ATOM 2146 C CA . ASP A 1 280 ? 5.324 -17.138 -0.213 1.00 82.88 280 ASP A CA 1
ATOM 2147 C C . ASP A 1 280 ? 4.271 -18.028 0.482 1.00 82.88 280 ASP A C 1
ATOM 2149 O O . ASP A 1 280 ? 3.988 -19.128 0.003 1.00 82.88 280 ASP A O 1
ATOM 2153 N N . ASP A 1 281 ? 3.661 -17.557 1.579 1.00 87.38 281 ASP A N 1
ATOM 2154 C CA . ASP A 1 281 ? 2.551 -18.233 2.277 1.00 87.38 281 ASP A CA 1
ATOM 2155 C C . ASP A 1 281 ? 1.143 -17.817 1.797 1.00 87.38 281 ASP A C 1
ATOM 2157 O O . ASP A 1 281 ? 0.150 -18.458 2.148 1.00 87.38 281 ASP A O 1
ATOM 2161 N N . GLY A 1 282 ? 1.051 -16.796 0.938 1.00 86.12 282 GLY A N 1
ATOM 2162 C CA . GLY A 1 282 ? -0.186 -16.372 0.277 1.00 86.12 282 GLY A CA 1
ATOM 2163 C C . GLY A 1 282 ? -1.118 -15.467 1.094 1.00 86.12 282 GLY A C 1
ATOM 2164 O O . GLY A 1 282 ? -2.241 -15.217 0.647 1.00 86.12 282 GLY A O 1
ATOM 2165 N N . ARG A 1 283 ? -0.687 -14.942 2.253 1.00 92.12 283 ARG A N 1
ATOM 2166 C CA . ARG A 1 283 ? -1.413 -13.883 2.993 1.00 92.12 283 ARG A CA 1
ATOM 2167 C C . ARG A 1 283 ? -1.613 -12.603 2.171 1.00 92.12 283 ARG A C 1
ATOM 2169 O O . ARG A 1 283 ? -2.644 -11.942 2.320 1.00 92.12 283 ARG A O 1
ATOM 2176 N N . ILE A 1 284 ? -0.660 -12.282 1.295 1.00 92.56 284 ILE A N 1
ATOM 2177 C CA . ILE A 1 284 ? -0.789 -11.286 0.223 1.00 92.56 284 ILE A CA 1
ATOM 2178 C C . ILE A 1 284 ? -0.614 -11.949 -1.147 1.00 92.56 284 ILE A C 1
ATOM 2180 O O . ILE A 1 284 ? 0.030 -12.988 -1.286 1.00 92.56 284 ILE A O 1
ATOM 2184 N N . LYS A 1 285 ? -1.183 -11.337 -2.187 1.00 89.00 285 LYS A N 1
ATOM 2185 C CA . LYS A 1 285 ? -1.144 -11.840 -3.571 1.00 89.00 285 LYS A CA 1
ATOM 2186 C C . LYS A 1 285 ? -0.826 -10.738 -4.578 1.00 89.00 285 LYS A C 1
ATOM 2188 O O . LYS A 1 285 ? -1.056 -9.559 -4.317 1.00 89.00 285 LYS A O 1
ATOM 2193 N N . ILE A 1 286 ? -0.369 -11.126 -5.767 1.00 87.56 286 ILE A N 1
ATOM 2194 C CA . ILE A 1 286 ? -0.290 -10.214 -6.918 1.00 87.56 286 ILE A CA 1
ATOM 2195 C C . ILE A 1 286 ? -1.720 -9.801 -7.299 1.00 87.56 286 ILE A C 1
ATOM 2197 O O . ILE A 1 286 ? -2.574 -10.656 -7.532 1.00 87.56 286 ILE A O 1
ATOM 2201 N N . THR A 1 287 ? -1.983 -8.495 -7.355 1.00 87.19 287 THR A N 1
ATOM 2202 C CA . THR A 1 287 ? -3.331 -7.923 -7.540 1.00 87.19 287 THR A CA 1
ATOM 2203 C C . THR A 1 287 ? -3.838 -7.990 -8.981 1.00 87.19 287 THR A C 1
ATOM 2205 O O . THR A 1 287 ? -5.043 -8.001 -9.205 1.00 87.19 287 THR A O 1
ATOM 2208 N N . GLY A 1 288 ? -2.928 -8.048 -9.960 1.00 84.94 288 GLY A N 1
ATOM 2209 C CA . GLY A 1 288 ? -3.238 -7.915 -11.391 1.00 84.94 288 GLY A CA 1
ATOM 2210 C C . GLY A 1 288 ? -3.117 -6.482 -11.925 1.00 84.94 288 GLY A C 1
ATOM 2211 O O . GLY A 1 288 ? -3.257 -6.270 -13.128 1.00 84.94 288 GLY A O 1
ATOM 2212 N N . CYS A 1 289 ? -2.813 -5.519 -11.053 1.00 85.56 289 CYS A N 1
ATOM 2213 C CA . CYS A 1 289 ? -2.544 -4.129 -11.408 1.00 85.56 289 CYS A CA 1
ATOM 2214 C C . CYS A 1 289 ? -1.234 -3.951 -12.208 1.00 85.56 289 CYS A C 1
ATOM 2216 O O . CYS A 1 289 ? -0.380 -4.848 -12.196 1.00 85.56 289 CYS A O 1
ATOM 2218 N N . PRO A 1 290 ? -1.037 -2.810 -12.904 1.00 78.62 290 PRO A N 1
ATOM 2219 C CA . PRO A 1 290 ? 0.199 -2.521 -13.639 1.00 78.62 290 PRO A CA 1
ATOM 2220 C C . PRO A 1 290 ? 1.399 -2.237 -12.711 1.00 78.62 290 PRO A C 1
ATOM 2222 O O . PRO A 1 290 ? 1.732 -1.089 -12.428 1.00 78.62 290 PRO A O 1
ATOM 2225 N N . ASP A 1 291 ? 2.057 -3.302 -12.258 1.00 69.25 291 ASP A N 1
ATOM 2226 C CA . ASP A 1 291 ? 3.252 -3.278 -11.399 1.00 69.25 291 ASP A CA 1
ATOM 2227 C C . ASP A 1 291 ? 4.568 -3.271 -12.236 1.00 69.25 291 ASP A C 1
ATOM 2229 O O . ASP A 1 291 ? 4.558 -3.239 -13.474 1.00 69.25 291 ASP A O 1
ATOM 2233 N N . ARG A 1 292 ? 5.726 -3.228 -11.569 1.00 65.25 292 ARG A N 1
ATOM 2234 C CA . ARG A 1 292 ? 7.064 -2.940 -12.104 1.00 65.25 292 ARG A CA 1
ATOM 2235 C C . ARG A 1 292 ? 7.551 -4.013 -13.086 1.00 65.25 292 ARG A C 1
ATOM 2237 O O . ARG A 1 292 ? 8.167 -5.017 -12.723 1.00 65.25 292 ARG A O 1
ATOM 2244 N N . VAL A 1 293 ? 7.348 -3.740 -14.374 1.00 69.31 293 VAL A N 1
ATOM 2245 C CA . VAL A 1 293 ? 7.864 -4.541 -15.493 1.00 69.31 293 VAL A CA 1
ATOM 2246 C C . VAL A 1 293 ? 9.400 -4.497 -15.541 1.00 69.31 293 VAL A C 1
ATOM 2248 O O . VAL A 1 293 ? 10.000 -3.505 -15.953 1.00 69.31 293 VAL A O 1
ATOM 2251 N N . SER A 1 294 ? 10.044 -5.609 -15.189 1.00 83.38 294 SER A N 1
ATOM 2252 C CA . SER A 1 294 ? 11.474 -5.836 -15.404 1.00 83.38 294 SER A CA 1
ATOM 2253 C C . SER A 1 294 ? 11.732 -6.018 -16.897 1.00 83.38 294 SER A C 1
ATOM 2255 O O . SER A 1 294 ? 11.246 -6.969 -17.516 1.00 83.38 294 SER A O 1
ATOM 2257 N N . LEU A 1 295 ? 12.504 -5.109 -17.489 1.00 89.44 295 LEU A N 1
ATOM 2258 C CA . LEU A 1 295 ? 12.809 -5.118 -18.918 1.00 89.44 295 LEU A CA 1
ATOM 2259 C C . LEU A 1 295 ? 14.285 -4.841 -19.201 1.00 89.44 295 LEU A C 1
ATOM 2261 O O . LEU A 1 295 ? 14.984 -4.202 -18.418 1.00 89.44 295 LEU A O 1
ATOM 2265 N N . LEU A 1 296 ? 14.741 -5.305 -20.362 1.00 93.06 296 LEU A N 1
ATOM 2266 C CA . LEU A 1 296 ? 16.080 -5.082 -20.889 1.00 93.06 296 LEU A CA 1
ATOM 2267 C C . LEU A 1 296 ? 15.994 -4.647 -22.355 1.00 93.06 296 LEU A C 1
ATOM 2269 O O . LEU A 1 296 ? 15.578 -5.420 -23.217 1.00 93.06 296 LEU A O 1
ATOM 2273 N N . GLY A 1 297 ? 16.428 -3.423 -22.652 1.00 93.81 297 GLY A N 1
ATOM 2274 C CA . GLY A 1 297 ? 16.552 -2.932 -24.025 1.00 93.81 297 GLY A CA 1
ATOM 2275 C C . GLY A 1 297 ? 17.840 -3.413 -24.693 1.00 93.81 297 GLY A C 1
ATOM 2276 O O . GLY A 1 297 ? 18.927 -3.030 -24.269 1.00 93.81 297 GLY A O 1
ATOM 2277 N N . LEU A 1 298 ? 17.727 -4.192 -25.771 1.00 96.38 298 LEU A N 1
ATOM 2278 C CA . LEU A 1 298 ? 18.850 -4.588 -26.630 1.00 96.38 298 LEU A CA 1
ATOM 2279 C C . LEU A 1 298 ? 18.551 -4.225 -28.095 1.00 96.38 298 LEU A C 1
ATOM 2281 O O . LEU A 1 298 ? 17.439 -4.483 -28.559 1.00 96.38 298 LEU A O 1
ATOM 2285 N N . PRO A 1 299 ? 19.507 -3.691 -28.878 1.00 96.62 299 PRO A N 1
ATOM 2286 C CA . PRO A 1 299 ? 19.298 -3.472 -30.309 1.00 96.62 299 PRO A CA 1
ATOM 2287 C C . PRO A 1 299 ? 19.117 -4.811 -31.047 1.00 96.62 299 PRO A C 1
ATOM 2289 O O . PRO A 1 299 ? 20.072 -5.555 -31.247 1.00 96.62 299 PRO A O 1
ATOM 2292 N N . GLY A 1 300 ? 17.888 -5.133 -31.455 1.00 96.31 300 GLY A N 1
ATOM 2293 C CA . GLY A 1 300 ? 17.517 -6.449 -32.000 1.00 96.31 300 GLY A CA 1
ATOM 2294 C C . GLY A 1 300 ? 16.845 -7.406 -31.015 1.00 96.31 300 GLY A C 1
ATOM 2295 O O . GLY A 1 300 ? 16.511 -8.530 -31.402 1.00 96.31 300 GLY A O 1
ATOM 2296 N N . GLY A 1 301 ? 16.628 -6.984 -29.767 1.00 96.69 301 GLY A N 1
ATOM 2297 C CA . GLY A 1 301 ? 16.068 -7.828 -28.716 1.00 96.69 301 GLY A CA 1
ATOM 2298 C C . GLY A 1 301 ? 16.946 -9.062 -28.502 1.00 96.69 301 GLY A C 1
ATOM 2299 O O . GLY A 1 301 ? 18.167 -8.947 -28.382 1.00 96.69 301 GLY A O 1
ATOM 2300 N N . ARG A 1 302 ? 16.345 -10.255 -28.544 1.00 97.31 302 ARG A N 1
ATOM 2301 C CA . ARG A 1 302 ? 17.070 -11.535 -28.434 1.00 97.31 302 ARG A CA 1
ATOM 2302 C C . ARG A 1 302 ? 18.001 -11.844 -29.614 1.00 97.31 302 ARG A C 1
ATOM 2304 O O . ARG A 1 302 ? 18.862 -12.704 -29.499 1.00 97.31 302 ARG A O 1
ATOM 2311 N N . ASN A 1 303 ? 17.889 -11.114 -30.728 1.00 97.31 303 ASN A N 1
ATOM 2312 C CA . ASN A 1 303 ? 18.794 -11.239 -31.880 1.00 97.31 303 ASN A CA 1
ATOM 2313 C C . ASN A 1 303 ? 20.066 -10.376 -31.742 1.00 97.31 303 ASN A C 1
ATOM 2315 O O . ASN A 1 303 ? 20.858 -10.283 -32.680 1.00 97.31 303 ASN A O 1
ATOM 2319 N N . HIS A 1 304 ? 20.253 -9.682 -30.614 1.00 97.81 304 HIS A N 1
ATOM 2320 C CA . HIS A 1 304 ? 21.446 -8.875 -30.368 1.00 97.81 304 HIS A CA 1
ATOM 2321 C C . HIS A 1 304 ? 22.692 -9.771 -30.178 1.00 97.81 304 HIS A C 1
ATOM 2323 O O . HIS A 1 304 ? 22.610 -10.729 -29.410 1.00 97.81 304 HIS A O 1
ATOM 2329 N N . PRO A 1 305 ? 23.875 -9.459 -30.753 1.00 97.88 305 PRO A N 1
ATOM 2330 C CA . PRO A 1 305 ? 25.066 -10.326 -30.677 1.00 97.88 305 PRO A CA 1
ATOM 2331 C C . PRO A 1 305 ? 25.640 -10.612 -29.277 1.00 97.88 305 PRO A C 1
ATOM 2333 O O . PRO A 1 305 ? 26.566 -11.406 -29.148 1.00 97.88 305 PRO A O 1
ATOM 2336 N N . MET A 1 306 ? 25.137 -9.958 -28.225 1.00 96.56 306 MET A N 1
ATOM 2337 C CA . MET A 1 306 ? 25.490 -10.269 -26.830 1.00 96.56 306 MET A CA 1
ATOM 2338 C C . MET A 1 306 ? 24.389 -11.025 -26.075 1.00 96.56 306 MET A C 1
ATOM 2340 O O . MET A 1 306 ? 24.5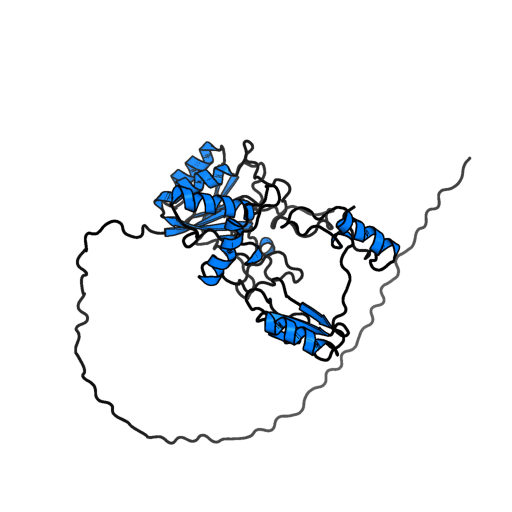68 -11.296 -24.889 1.00 96.56 306 MET A O 1
ATOM 2344 N N . PHE A 1 307 ? 23.257 -11.347 -26.712 1.00 97.62 307 PHE A N 1
ATOM 2345 C CA . PHE A 1 307 ? 22.098 -11.915 -26.025 1.00 97.62 307 PHE A CA 1
ATOM 2346 C C . PHE A 1 307 ? 22.411 -13.252 -25.339 1.00 97.62 307 PHE A C 1
ATOM 2348 O O . PHE A 1 307 ? 22.045 -13.413 -24.184 1.00 97.62 307 PHE A O 1
ATOM 2355 N N . GLU A 1 308 ? 23.195 -14.140 -25.958 1.00 97.81 308 GLU A N 1
ATOM 2356 C CA . GLU A 1 308 ? 23.636 -15.406 -25.339 1.00 97.81 308 GLU A CA 1
ATOM 2357 C C . GLU A 1 308 ? 24.320 -15.200 -23.972 1.00 97.81 308 GLU A C 1
ATOM 2359 O O . GLU A 1 308 ? 24.119 -15.974 -23.040 1.00 97.81 308 GLU A O 1
ATOM 2364 N N . LYS A 1 309 ? 25.096 -14.116 -23.813 1.00 97.50 309 LYS A N 1
ATOM 2365 C CA . LYS A 1 309 ? 25.775 -13.784 -22.546 1.00 97.50 309 LYS A CA 1
ATOM 2366 C C . LYS A 1 309 ? 24.811 -13.237 -21.495 1.00 97.50 309 LYS A C 1
ATOM 2368 O O . LYS A 1 309 ? 25.013 -13.462 -20.305 1.00 97.50 309 LYS A O 1
ATOM 2373 N N . VAL A 1 310 ? 23.773 -12.524 -21.933 1.00 96.75 310 VAL A N 1
ATOM 2374 C CA . VAL A 1 310 ? 22.676 -12.057 -21.074 1.00 96.75 310 VAL A CA 1
ATOM 2375 C C . VAL A 1 310 ? 21.823 -13.245 -20.624 1.00 96.75 310 VAL A C 1
ATOM 2377 O O . VAL A 1 310 ? 21.493 -13.346 -19.449 1.00 96.75 310 VAL A O 1
ATOM 2380 N N . GLU A 1 311 ? 21.505 -14.163 -21.535 1.00 97.88 311 GLU A N 1
ATOM 2381 C CA . GLU A 1 311 ? 20.705 -15.359 -21.270 1.00 97.88 311 GLU A CA 1
ATOM 2382 C C . GLU A 1 311 ? 21.424 -16.340 -20.340 1.00 97.88 311 GLU A C 1
ATOM 2384 O O . GLU A 1 311 ? 20.802 -16.849 -19.408 1.00 97.88 311 GLU A O 1
ATOM 2389 N N . ALA A 1 312 ? 22.742 -16.511 -20.488 1.00 97.44 312 ALA A N 1
A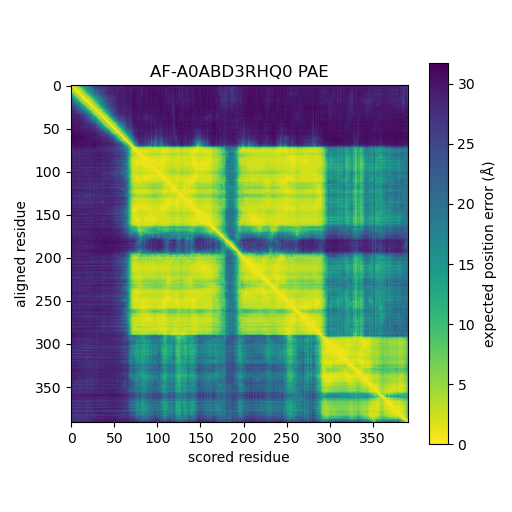TOM 2390 C CA . ALA A 1 312 ? 23.562 -17.237 -19.518 1.00 97.44 312 ALA A CA 1
ATOM 2391 C C . ALA A 1 312 ? 23.508 -16.581 -18.123 1.00 97.44 312 ALA A C 1
ATOM 2393 O O . ALA A 1 312 ? 23.144 -17.235 -17.149 1.00 97.44 312 ALA A O 1
ATOM 2394 N N . ALA A 1 313 ? 23.767 -15.270 -18.026 1.00 97.00 313 ALA A N 1
ATOM 2395 C CA . ALA A 1 313 ? 23.752 -14.548 -16.749 1.00 97.00 313 ALA A CA 1
ATOM 2396 C C . ALA A 1 313 ? 22.363 -14.514 -16.073 1.00 97.00 313 ALA A C 1
ATOM 2398 O O . ALA A 1 313 ? 22.273 -14.488 -14.845 1.00 97.00 313 ALA A O 1
ATOM 2399 N N . ALA A 1 314 ? 21.280 -14.529 -16.856 1.00 95.31 314 ALA A N 1
ATOM 2400 C CA . ALA A 1 314 ? 19.914 -14.678 -16.359 1.00 95.31 314 ALA A CA 1
ATOM 2401 C C . ALA A 1 314 ? 19.647 -16.109 -15.861 1.00 95.31 314 ALA A C 1
ATOM 2403 O O . ALA A 1 314 ? 19.104 -16.291 -14.770 1.00 95.31 314 ALA A O 1
ATOM 2404 N N . THR A 1 315 ? 20.092 -17.120 -16.614 1.00 95.81 315 THR A N 1
ATOM 2405 C CA . THR A 1 315 ? 19.958 -18.544 -16.261 1.00 95.81 315 THR A CA 1
ATOM 2406 C C . THR A 1 315 ? 20.697 -18.872 -14.961 1.00 95.81 315 THR A C 1
ATOM 2408 O O . THR A 1 315 ? 20.110 -19.494 -14.075 1.00 95.81 315 THR A O 1
ATOM 2411 N N . ASP A 1 316 ? 21.912 -18.347 -14.773 1.00 96.69 316 ASP A N 1
ATOM 2412 C CA . ASP A 1 316 ? 22.701 -18.456 -13.531 1.00 96.69 316 ASP A CA 1
ATOM 2413 C C . ASP A 1 316 ? 21.991 -17.856 -12.299 1.00 96.69 316 ASP A C 1
ATOM 2415 O O . ASP A 1 316 ? 22.342 -18.155 -11.155 1.00 96.69 316 ASP A O 1
ATOM 2419 N N . ARG A 1 317 ? 20.981 -17.000 -12.508 1.00 94.06 317 ARG A N 1
ATOM 2420 C CA . ARG A 1 317 ? 20.125 -16.416 -11.459 1.00 94.06 317 ARG A CA 1
ATOM 2421 C C . ARG A 1 317 ? 18.705 -16.988 -11.437 1.00 94.06 317 ARG A C 1
ATOM 2423 O O . ARG A 1 317 ? 17.869 -16.509 -10.671 1.00 94.06 317 ARG A O 1
ATOM 2430 N N . GLY A 1 318 ? 18.422 -18.012 -12.244 1.00 91.69 318 GLY A N 1
ATOM 2431 C CA . GLY A 1 318 ? 17.095 -18.614 -12.369 1.00 91.69 318 GLY A CA 1
ATOM 2432 C C . GLY A 1 318 ? 16.036 -17.644 -12.904 1.00 91.69 318 GLY A C 1
ATOM 2433 O O . GLY A 1 318 ? 14.884 -17.719 -12.477 1.00 91.69 318 GLY A O 1
ATOM 2434 N N . MET A 1 319 ? 16.433 -16.713 -13.778 1.00 94.06 319 MET A N 1
ATOM 2435 C CA . MET A 1 319 ? 15.553 -15.759 -14.454 1.00 94.06 319 MET A CA 1
ATOM 2436 C C . MET A 1 319 ? 15.215 -16.222 -15.875 1.00 94.06 319 MET A C 1
ATOM 2438 O O . MET A 1 319 ? 16.062 -16.754 -16.587 1.00 94.06 319 MET A O 1
ATOM 2442 N N . THR A 1 320 ? 13.977 -15.974 -16.303 1.00 96.31 320 THR A N 1
ATOM 2443 C CA . THR A 1 320 ? 13.473 -16.307 -17.643 1.00 96.31 320 THR A CA 1
ATOM 2444 C C . THR A 1 320 ? 13.450 -15.063 -18.527 1.00 96.31 320 THR A C 1
ATOM 2446 O O . THR A 1 320 ? 12.896 -14.037 -18.134 1.00 96.31 320 THR A O 1
ATOM 2449 N N . LEU A 1 321 ? 14.007 -15.162 -19.738 1.00 97.06 321 LEU A N 1
ATOM 2450 C CA . LEU A 1 321 ? 14.007 -14.083 -20.731 1.00 97.06 321 LEU A CA 1
ATOM 2451 C C . LEU A 1 321 ? 12.978 -14.352 -21.840 1.00 97.06 321 LEU A C 1
ATOM 2453 O O . LEU A 1 321 ? 12.955 -15.433 -22.433 1.00 97.06 321 LEU A O 1
ATOM 2457 N N . VAL A 1 322 ? 12.137 -13.360 -22.137 1.00 96.75 322 VAL A N 1
ATOM 2458 C CA . VAL A 1 322 ? 11.062 -13.439 -23.147 1.00 96.75 322 VAL A CA 1
ATOM 2459 C C . VAL A 1 322 ? 11.016 -12.179 -24.009 1.00 96.75 322 VAL A C 1
ATOM 2461 O O . VAL A 1 322 ? 11.389 -11.108 -23.549 1.00 96.75 322 VAL A O 1
ATOM 2464 N N . ASP A 1 323 ? 10.555 -12.273 -25.255 1.00 96.81 323 ASP A N 1
ATOM 2465 C CA . ASP A 1 323 ? 10.444 -11.109 -26.144 1.00 96.81 323 ASP A CA 1
ATOM 2466 C C . ASP A 1 323 ? 9.305 -10.168 -25.721 1.00 96.81 323 ASP A C 1
ATOM 2468 O O . ASP A 1 323 ? 8.140 -10.573 -25.652 1.00 96.81 323 ASP A O 1
ATOM 2472 N N . GLY A 1 324 ? 9.651 -8.903 -25.468 1.00 92.00 324 GLY A N 1
ATOM 2473 C CA . GLY A 1 324 ? 8.711 -7.865 -25.049 1.00 92.00 324 GLY A CA 1
ATOM 2474 C C . GLY A 1 324 ? 7.947 -7.193 -26.197 1.00 92.00 324 GLY A C 1
ATOM 2475 O O . GLY A 1 324 ? 8.380 -7.143 -27.355 1.00 92.00 324 GLY A O 1
ATOM 2476 N N . ARG A 1 325 ? 6.769 -6.670 -25.862 1.00 87.88 325 ARG A N 1
ATOM 2477 C CA . ARG A 1 325 ? 5.745 -6.129 -26.769 1.00 87.88 325 ARG A CA 1
ATOM 2478 C C . ARG A 1 325 ? 5.451 -4.647 -26.518 1.00 87.88 325 ARG A C 1
ATOM 2480 O O . ARG A 1 325 ? 4.852 -4.017 -27.388 1.00 87.88 325 ARG A O 1
ATOM 2487 N N . GLY A 1 326 ? 5.914 -4.092 -25.396 1.00 75.62 326 GLY A N 1
ATOM 2488 C CA . GLY A 1 326 ? 5.777 -2.681 -25.007 1.00 75.62 326 GLY A CA 1
ATOM 2489 C C . GLY A 1 326 ? 4.541 -2.371 -24.163 1.00 75.62 326 GLY A C 1
ATOM 2490 O O . GLY A 1 326 ? 4.373 -1.239 -23.722 1.00 75.62 326 GLY A O 1
ATOM 2491 N N . ASN A 1 327 ? 3.694 -3.370 -23.926 1.00 71.75 327 ASN A N 1
ATOM 2492 C CA . ASN A 1 327 ? 2.521 -3.321 -23.053 1.00 71.75 327 ASN A CA 1
ATOM 2493 C C . ASN A 1 327 ? 2.392 -4.627 -22.245 1.00 71.75 327 ASN A C 1
ATOM 2495 O O . ASN A 1 327 ? 1.291 -5.118 -21.999 1.00 71.75 327 ASN A O 1
ATOM 2499 N N . ASP A 1 328 ? 3.534 -5.235 -21.930 1.00 82.19 328 ASP A N 1
ATOM 2500 C CA . ASP A 1 328 ? 3.622 -6.552 -21.314 1.00 82.19 328 ASP A CA 1
ATOM 2501 C C . ASP A 1 328 ? 3.172 -6.529 -19.842 1.00 82.19 328 ASP A C 1
ATOM 2503 O O . ASP A 1 328 ? 3.393 -5.533 -19.149 1.00 82.19 328 ASP A O 1
ATOM 2507 N N . PRO A 1 329 ? 2.540 -7.607 -19.340 1.00 69.38 329 PRO A N 1
ATOM 2508 C CA . PRO A 1 329 ? 2.104 -7.677 -17.951 1.00 69.38 329 PRO A CA 1
ATOM 2509 C C . PRO A 1 329 ? 3.297 -7.798 -16.996 1.00 69.38 329 PRO A C 1
ATOM 2511 O O . PRO A 1 329 ? 4.341 -8.340 -17.357 1.00 69.38 329 PRO A O 1
ATOM 2514 N N . ASP A 1 330 ? 3.098 -7.350 -15.757 1.00 74.38 330 ASP A N 1
ATOM 2515 C CA . ASP A 1 330 ? 4.081 -7.334 -14.668 1.00 74.38 330 ASP A CA 1
ATOM 2516 C C . ASP A 1 330 ? 4.971 -8.604 -14.547 1.00 74.38 330 ASP A C 1
ATOM 2518 O O . ASP A 1 330 ? 4.550 -9.733 -14.822 1.00 74.38 330 ASP A O 1
ATOM 2522 N N . THR A 1 331 ? 6.191 -8.402 -14.040 1.00 78.06 331 THR A N 1
ATOM 2523 C CA . THR A 1 331 ? 7.227 -9.420 -13.790 1.00 78.06 331 THR A CA 1
ATOM 2524 C C . THR A 1 331 ? 7.427 -9.833 -12.328 1.00 78.06 331 THR A C 1
ATOM 2526 O O . THR A 1 331 ? 8.139 -10.812 -12.083 1.00 78.06 331 THR A O 1
ATOM 2529 N N . LEU A 1 332 ? 6.852 -9.115 -11.360 1.00 68.69 332 LEU A N 1
ATOM 2530 C CA . LEU A 1 332 ? 7.115 -9.304 -9.935 1.00 68.69 332 LEU A CA 1
ATOM 2531 C C . LEU A 1 332 ? 6.778 -10.737 -9.485 1.00 68.69 332 LEU A C 1
ATOM 2533 O O . LEU A 1 332 ? 5.830 -11.364 -9.963 1.00 68.69 332 LEU A O 1
ATOM 2537 N N . GLY A 1 333 ? 7.641 -11.310 -8.639 1.00 68.69 333 GLY A N 1
ATOM 2538 C CA . GLY A 1 333 ? 7.610 -12.722 -8.221 1.00 68.69 333 GLY A CA 1
ATOM 2539 C C . GLY A 1 333 ? 7.961 -13.750 -9.315 1.00 68.69 333 GLY A C 1
ATOM 2540 O O . GLY A 1 333 ? 8.547 -14.788 -9.019 1.00 68.69 333 GLY A O 1
ATOM 2541 N N . LYS A 1 334 ? 7.689 -13.464 -10.595 1.00 79.69 334 LYS A N 1
ATOM 2542 C CA . LYS A 1 334 ? 7.757 -14.429 -11.715 1.00 79.69 334 LYS A CA 1
ATOM 2543 C C . LYS A 1 334 ? 9.176 -14.749 -12.207 1.00 79.69 334 LYS A C 1
ATOM 2545 O O . LYS A 1 334 ? 9.327 -15.574 -13.104 1.00 79.69 334 LYS A O 1
ATOM 2550 N N . ARG A 1 335 ? 10.208 -14.076 -11.674 1.00 86.50 335 ARG A N 1
ATOM 2551 C CA . ARG A 1 335 ? 11.612 -14.115 -12.157 1.00 86.50 335 ARG A CA 1
ATOM 2552 C C . ARG A 1 335 ? 11.725 -13.899 -13.676 1.00 86.50 335 ARG A C 1
ATOM 2554 O O . ARG A 1 335 ? 12.551 -14.516 -14.345 1.00 86.50 335 ARG A O 1
ATOM 2561 N N . LEU A 1 336 ? 10.864 -13.046 -14.223 1.00 90.44 336 LEU A N 1
ATOM 2562 C CA . LEU A 1 336 ? 10.701 -12.813 -15.656 1.00 90.44 336 LEU A CA 1
ATOM 2563 C C . LEU A 1 336 ? 11.354 -11.484 -16.053 1.00 90.44 336 LEU A C 1
ATOM 2565 O O . LEU A 1 336 ? 11.254 -10.517 -15.305 1.00 90.44 336 LEU A O 1
ATOM 2569 N N . VAL A 1 337 ? 11.982 -11.410 -17.228 1.00 94.06 337 VAL A N 1
ATOM 2570 C CA . VAL A 1 337 ? 12.469 -10.143 -17.801 1.00 94.06 337 VAL A CA 1
ATOM 2571 C C . VAL A 1 337 ? 12.111 -10.068 -19.285 1.00 94.06 337 VAL A C 1
ATOM 2573 O O . VAL A 1 337 ? 12.406 -10.987 -20.056 1.00 94.06 337 VAL A O 1
ATOM 2576 N N . TYR A 1 338 ? 11.502 -8.955 -19.697 1.00 95.12 338 TYR A N 1
ATOM 2577 C CA . TYR A 1 338 ? 11.153 -8.706 -21.095 1.00 95.12 338 TYR A CA 1
ATOM 2578 C C . TYR A 1 338 ? 12.329 -8.108 -21.868 1.00 95.12 338 TYR A C 1
ATOM 2580 O O . TYR A 1 338 ? 12.832 -7.030 -21.552 1.00 95.12 338 TYR A O 1
ATOM 2588 N N . VAL A 1 339 ? 12.752 -8.797 -22.920 1.00 97.19 339 VAL A N 1
ATOM 2589 C CA . VAL A 1 339 ? 13.818 -8.376 -23.823 1.00 97.19 339 VAL A CA 1
ATOM 2590 C C . VAL A 1 339 ? 13.196 -7.544 -24.939 1.00 97.19 339 VAL A C 1
ATOM 2592 O O . VAL A 1 339 ? 12.479 -8.051 -25.803 1.00 97.19 339 VAL A O 1
ATOM 2595 N N . MET A 1 340 ? 13.457 -6.243 -24.904 1.00 96.00 340 MET A N 1
ATOM 2596 C CA . MET A 1 340 ? 12.883 -5.247 -25.803 1.00 96.00 340 MET A CA 1
ATOM 2597 C C . MET A 1 340 ? 13.849 -4.979 -26.960 1.00 96.00 340 MET A C 1
ATOM 2599 O O . MET A 1 340 ? 15.008 -4.641 -26.719 1.00 96.00 340 MET A O 1
ATOM 2603 N N . ASP A 1 341 ? 13.390 -5.064 -28.217 1.00 96.81 341 ASP A N 1
ATOM 2604 C CA . ASP A 1 341 ? 14.168 -4.514 -29.337 1.00 96.81 341 ASP A CA 1
ATOM 2605 C C . ASP A 1 341 ? 14.151 -2.985 -29.254 1.00 96.81 341 ASP A C 1
ATOM 2607 O O . ASP A 1 341 ? 13.162 -2.349 -29.624 1.00 96.81 341 ASP A O 1
ATOM 2611 N N . SER A 1 342 ? 15.251 -2.388 -28.793 1.00 95.50 342 SER A N 1
ATOM 2612 C CA . SER A 1 342 ? 15.354 -0.937 -28.591 1.00 95.50 342 SER A CA 1
ATOM 2613 C C . SER A 1 342 ? 15.316 -0.118 -29.890 1.00 95.50 342 SER A C 1
ATOM 2615 O O . SER A 1 342 ? 15.202 1.103 -29.847 1.00 95.50 342 SER A O 1
ATOM 2617 N N . ARG A 1 343 ? 15.349 -0.773 -31.060 1.00 94.88 343 ARG A N 1
ATOM 2618 C CA . ARG A 1 343 ? 15.125 -0.147 -32.377 1.00 94.88 343 ARG A CA 1
ATOM 2619 C C . ARG A 1 343 ? 13.634 -0.018 -32.714 1.00 94.88 343 ARG A C 1
ATOM 2621 O O . ARG A 1 343 ? 13.271 0.782 -33.570 1.00 94.88 343 ARG A O 1
ATOM 2628 N N . LYS A 1 344 ? 12.782 -0.817 -32.060 1.00 94.25 344 LYS A N 1
ATOM 2629 C CA . LYS A 1 344 ? 11.311 -0.773 -32.141 1.00 94.25 344 LYS A CA 1
ATOM 2630 C C . LYS A 1 344 ? 10.709 -0.017 -30.953 1.00 94.25 344 LYS A C 1
ATOM 2632 O O . LYS A 1 344 ? 9.729 0.702 -31.119 1.00 94.25 344 LYS A O 1
ATOM 2637 N N . PHE A 1 345 ? 11.306 -0.180 -29.775 1.00 91.00 345 PHE A N 1
ATOM 2638 C CA . PHE A 1 345 ? 10.919 0.457 -28.520 1.00 91.00 345 PHE A CA 1
ATOM 2639 C C . PHE A 1 345 ? 12.065 1.369 -28.052 1.00 91.00 345 PHE A C 1
ATOM 2641 O O . PHE A 1 345 ? 12.882 0.946 -27.231 1.00 91.00 345 PHE A O 1
ATOM 2648 N N . PRO A 1 346 ? 12.201 2.578 -28.628 1.00 87.50 346 PRO A N 1
ATOM 2649 C CA . PRO A 1 346 ? 13.314 3.469 -28.320 1.00 87.50 346 PRO A CA 1
ATOM 2650 C C . PRO A 1 346 ? 13.349 3.842 -26.836 1.00 87.50 346 PRO A C 1
ATOM 2652 O O . PRO A 1 346 ? 12.320 4.128 -26.226 1.00 87.50 346 PRO A O 1
ATOM 2655 N N . PHE A 1 347 ? 14.557 3.867 -26.273 1.00 87.38 347 PHE A N 1
ATOM 2656 C CA . PHE A 1 347 ? 14.795 4.423 -24.946 1.00 87.38 347 PHE A CA 1
ATOM 2657 C C . PHE A 1 347 ? 14.645 5.946 -24.992 1.00 87.38 347 PHE A C 1
ATOM 2659 O O . PHE A 1 347 ? 15.312 6.615 -25.784 1.00 87.38 347 PHE A O 1
ATOM 2666 N N . TYR A 1 348 ? 13.810 6.478 -24.105 1.00 85.06 348 TYR A N 1
ATOM 2667 C CA . TYR A 1 348 ? 13.738 7.902 -23.805 1.00 85.06 348 TYR A CA 1
ATOM 2668 C C . TYR A 1 348 ? 14.367 8.133 -22.433 1.00 85.06 348 TYR A C 1
ATOM 2670 O O . TYR A 1 348 ? 14.063 7.422 -21.476 1.00 85.06 348 TYR A O 1
ATOM 2678 N N . GLN A 1 349 ? 15.260 9.115 -22.347 1.00 86.25 349 GLN A N 1
ATOM 2679 C CA . GLN A 1 349 ? 15.864 9.520 -21.083 1.00 86.25 349 GLN A CA 1
ATOM 2680 C C . GLN A 1 349 ? 14.802 10.199 -20.206 1.00 86.25 349 GLN A C 1
ATOM 2682 O O . GLN A 1 349 ? 14.077 11.066 -20.693 1.00 86.25 349 GLN A O 1
ATOM 2687 N N . ALA A 1 350 ? 14.734 9.825 -18.929 1.00 81.56 350 ALA A N 1
ATOM 2688 C CA . ALA A 1 350 ? 13.912 10.515 -17.936 1.00 81.56 350 ALA A CA 1
ATOM 2689 C C . ALA A 1 350 ? 14.533 11.863 -17.517 1.00 81.56 350 ALA A C 1
ATOM 2691 O O . ALA A 1 350 ? 15.665 12.189 -17.888 1.00 81.56 350 ALA A O 1
ATOM 2692 N N . GLU A 1 351 ? 13.790 12.621 -16.717 1.00 81.94 351 GLU A N 1
ATOM 2693 C CA . GLU A 1 351 ? 14.172 13.878 -16.066 1.00 81.94 351 GLU A CA 1
ATOM 2694 C C . GLU A 1 351 ? 15.563 13.801 -15.414 1.00 81.94 351 GLU A C 1
ATOM 2696 O O . GLU A 1 351 ? 16.007 12.737 -14.963 1.00 81.94 351 GLU A O 1
ATOM 2701 N N . VAL A 1 352 ? 16.244 14.948 -15.328 1.00 84.44 352 VAL A N 1
ATOM 2702 C CA . VAL A 1 352 ? 17.590 15.065 -14.746 1.00 84.44 352 VAL A CA 1
ATOM 2703 C C . VAL A 1 352 ? 17.561 14.680 -13.268 1.00 84.44 352 VAL A C 1
ATOM 2705 O O . VAL A 1 352 ? 18.450 13.969 -12.807 1.00 84.44 352 VAL A O 1
ATOM 2708 N N . TYR A 1 353 ? 16.493 15.053 -12.554 1.00 80.62 353 TYR A N 1
ATOM 2709 C CA . TYR A 1 353 ? 16.261 14.665 -11.157 1.00 80.62 353 TYR A CA 1
ATOM 2710 C C . TYR A 1 353 ? 16.265 13.140 -10.922 1.00 80.62 353 TYR A C 1
ATOM 2712 O O . TYR A 1 353 ? 16.640 12.685 -9.844 1.00 80.62 353 TYR A O 1
ATOM 2720 N N . HIS A 1 354 ? 15.892 12.331 -11.921 1.00 81.69 354 HIS A N 1
ATOM 2721 C CA . HIS A 1 354 ? 15.913 10.870 -11.808 1.00 81.69 354 HIS A CA 1
ATOM 2722 C C . HIS A 1 354 ? 17.285 10.247 -12.119 1.00 81.69 354 HIS A C 1
ATOM 2724 O O . HIS A 1 354 ? 17.472 9.048 -11.908 1.00 81.69 354 HIS A O 1
ATOM 2730 N N . GLN A 1 355 ? 18.277 11.032 -12.544 1.00 87.19 355 GLN A N 1
ATOM 2731 C CA . GLN A 1 355 ? 19.630 10.551 -12.829 1.00 87.19 355 GLN A CA 1
ATOM 2732 C C . GLN A 1 355 ? 20.535 10.735 -11.601 1.00 87.19 355 GLN A C 1
ATOM 2734 O O . GLN A 1 355 ? 20.596 11.813 -11.021 1.00 87.19 355 GLN A O 1
ATOM 2739 N N . TYR A 1 356 ? 21.254 9.681 -11.200 1.00 86.50 356 TYR A N 1
ATOM 2740 C CA . TYR A 1 356 ? 22.176 9.690 -10.047 1.00 86.50 356 TYR A CA 1
ATOM 2741 C C . TYR A 1 356 ? 21.554 10.130 -8.696 1.00 86.50 356 TYR A C 1
ATOM 2743 O O . TYR A 1 356 ? 22.252 10.598 -7.792 1.00 86.50 356 TYR A O 1
ATOM 2751 N N . HIS A 1 357 ? 20.243 9.942 -8.526 1.00 78.88 357 HIS A N 1
ATOM 2752 C CA . HIS A 1 357 ? 19.553 10.124 -7.247 1.00 78.88 357 HIS A CA 1
ATOM 2753 C C . HIS A 1 357 ? 19.774 8.932 -6.295 1.00 78.88 357 HIS A C 1
ATOM 2755 O O . HIS A 1 357 ? 20.259 7.878 -6.709 1.00 78.88 357 HIS A O 1
ATOM 2761 N N . ASN A 1 358 ? 19.439 9.111 -5.014 1.00 74.56 358 ASN A N 1
ATOM 2762 C CA . ASN A 1 358 ? 19.496 8.050 -4.001 1.00 74.56 358 ASN A CA 1
ATOM 2763 C C . ASN A 1 358 ? 18.276 7.132 -4.133 1.00 74.56 358 ASN A C 1
ATOM 2765 O O . ASN A 1 358 ? 17.174 7.636 -4.314 1.00 74.56 358 ASN A O 1
ATOM 2769 N N . ASP A 1 359 ? 18.435 5.820 -3.948 1.00 60.94 359 ASP A N 1
ATOM 2770 C CA . ASP A 1 359 ? 17.335 4.840 -4.065 1.00 60.94 359 ASP A CA 1
ATOM 2771 C C . ASP A 1 359 ? 16.263 4.897 -2.955 1.00 60.94 359 ASP A C 1
ATOM 2773 O O . ASP A 1 359 ? 15.344 4.081 -2.958 1.00 60.94 359 ASP A O 1
ATOM 2777 N N . PHE A 1 360 ? 16.372 5.842 -2.013 1.00 58.34 360 PHE A N 1
ATOM 2778 C CA . PHE A 1 360 ? 15.518 6.026 -0.826 1.00 58.34 360 PHE A CA 1
ATOM 2779 C C . PHE A 1 360 ? 15.450 4.825 0.147 1.00 58.34 360 PHE A C 1
ATOM 2781 O O . PHE A 1 360 ? 14.788 4.918 1.177 1.00 58.34 360 PHE A O 1
ATOM 2788 N N . LEU A 1 361 ? 16.155 3.724 -0.133 1.00 48.44 361 LEU A N 1
ATOM 2789 C CA . LEU A 1 361 ? 16.105 2.465 0.626 1.00 48.44 361 LEU A CA 1
ATOM 2790 C C . LEU A 1 361 ? 17.442 2.118 1.299 1.00 48.44 361 LEU A C 1
ATOM 2792 O O . LEU A 1 361 ? 17.498 1.250 2.172 1.00 48.44 361 LEU A O 1
ATOM 2796 N N . THR A 1 362 ? 18.522 2.793 0.910 1.00 56.81 362 THR A N 1
ATOM 2797 C CA . THR A 1 362 ? 19.872 2.641 1.461 1.00 56.81 362 THR A CA 1
ATOM 2798 C C . THR A 1 362 ? 20.377 3.954 2.078 1.00 56.81 362 THR A C 1
ATOM 2800 O O . THR A 1 362 ? 19.786 5.017 1.856 1.00 56.81 362 THR A O 1
ATOM 2803 N N . PRO A 1 363 ? 21.467 3.934 2.877 1.00 70.94 363 PRO A N 1
ATOM 2804 C CA . PRO A 1 363 ? 22.131 5.163 3.296 1.00 70.94 363 PRO A CA 1
ATOM 2805 C C . PRO A 1 363 ? 22.482 6.018 2.075 1.00 70.94 363 PRO A C 1
ATOM 2807 O O . PRO A 1 363 ? 23.071 5.509 1.123 1.00 70.94 363 PRO A O 1
ATOM 2810 N N . ALA A 1 364 ? 22.116 7.304 2.127 1.00 72.50 364 ALA A N 1
ATOM 2811 C CA . ALA A 1 364 ? 22.267 8.254 1.026 1.00 72.50 364 ALA A CA 1
ATOM 2812 C C . ALA A 1 364 ? 23.616 8.097 0.309 1.00 72.50 364 ALA A C 1
ATOM 2814 O O . ALA A 1 364 ? 24.669 8.124 0.954 1.00 72.50 364 ALA A O 1
ATOM 2815 N N . TYR A 1 365 ? 23.575 7.942 -1.019 1.00 81.12 365 TYR A N 1
ATOM 2816 C CA . TYR A 1 365 ? 24.779 7.744 -1.811 1.00 81.12 365 TYR A CA 1
ATOM 2817 C C . TYR A 1 365 ? 25.766 8.900 -1.586 1.00 81.12 365 TYR A C 1
ATOM 2819 O O . TYR A 1 365 ? 25.390 10.044 -1.312 1.00 81.12 365 TYR A O 1
ATOM 2827 N N . GLY A 1 366 ? 27.062 8.586 -1.640 1.00 84.25 366 GLY A N 1
ATOM 2828 C CA . GLY A 1 366 ? 28.104 9.581 -1.407 1.00 84.25 366 GLY A CA 1
ATOM 2829 C C . GLY A 1 366 ? 28.023 10.701 -2.442 1.00 84.25 366 GLY A C 1
ATOM 2830 O O . GLY A 1 366 ? 27.816 10.427 -3.620 1.00 84.25 366 GLY A O 1
ATOM 2831 N N . LYS A 1 367 ? 28.254 11.955 -2.023 1.00 86.69 367 LYS A N 1
ATOM 2832 C CA . LYS A 1 367 ? 28.134 13.156 -2.880 1.00 86.69 367 LYS A CA 1
ATOM 2833 C C . LYS A 1 367 ? 28.850 13.037 -4.232 1.00 86.69 367 LYS A C 1
ATOM 2835 O O . LYS A 1 367 ? 28.412 13.640 -5.202 1.00 86.69 367 LYS A O 1
ATOM 2840 N N . GLU A 1 368 ? 29.933 12.266 -4.297 1.00 89.81 368 GLU A N 1
ATOM 2841 C CA . GLU A 1 368 ? 30.663 11.946 -5.529 1.00 89.81 368 GLU A CA 1
ATOM 2842 C C . GLU A 1 368 ? 29.782 11.261 -6.587 1.00 89.81 368 GLU A C 1
ATOM 2844 O O . GLU A 1 368 ? 29.862 11.629 -7.754 1.00 89.81 368 GLU A O 1
ATOM 2849 N N . TYR A 1 369 ? 28.902 10.335 -6.186 1.00 89.81 369 TYR A N 1
ATOM 2850 C CA . TYR A 1 369 ? 27.934 9.681 -7.070 1.00 89.81 369 TYR A CA 1
ATOM 2851 C C . TYR A 1 369 ? 26.867 10.664 -7.555 1.00 89.81 369 TYR A C 1
ATOM 2853 O O . TYR A 1 369 ? 26.649 10.782 -8.756 1.00 89.81 369 TYR A O 1
ATOM 2861 N N . ASN A 1 370 ? 26.235 11.418 -6.651 1.00 87.06 370 ASN A N 1
ATOM 2862 C CA . ASN A 1 370 ? 25.190 12.371 -7.040 1.00 87.06 370 ASN A CA 1
ATOM 2863 C C . ASN A 1 370 ? 25.750 13.484 -7.945 1.00 87.06 370 ASN A C 1
ATOM 2865 O O . ASN A 1 370 ? 25.088 13.906 -8.889 1.00 87.06 370 ASN A O 1
ATOM 2869 N N . ASN A 1 371 ? 27.003 13.901 -7.732 1.00 89.69 371 ASN A N 1
ATOM 2870 C CA . ASN A 1 371 ? 27.702 14.859 -8.592 1.00 89.69 371 ASN A CA 1
ATOM 2871 C C . ASN A 1 371 ? 27.964 14.346 -10.023 1.00 89.69 371 ASN A C 1
ATOM 2873 O O . ASN A 1 371 ? 28.250 15.165 -10.900 1.00 89.69 371 ASN A O 1
ATOM 2877 N N . LEU A 1 372 ? 27.837 13.038 -10.300 1.00 93.00 372 LEU A N 1
ATOM 2878 C CA . LEU A 1 372 ? 27.949 12.499 -11.663 1.00 93.00 372 LEU A CA 1
ATOM 2879 C C . LEU A 1 372 ? 26.873 13.058 -12.603 1.00 93.00 372 LEU A C 1
ATOM 2881 O O . LEU A 1 372 ? 27.114 13.094 -13.809 1.00 93.00 372 LEU A O 1
ATOM 2885 N N . VAL A 1 373 ? 25.736 13.542 -12.077 1.00 92.44 373 VAL A N 1
ATOM 2886 C CA . VAL A 1 373 ? 24.707 14.210 -12.891 1.00 92.44 373 VAL A CA 1
ATOM 2887 C C . VAL A 1 373 ? 25.254 15.465 -13.569 1.00 92.44 373 VAL A C 1
ATOM 2889 O O . VAL A 1 373 ? 25.008 15.666 -14.754 1.00 92.44 373 VAL A O 1
ATOM 2892 N N . ASN A 1 374 ? 26.079 16.250 -12.867 1.00 91.81 374 ASN A N 1
ATOM 2893 C CA . ASN A 1 374 ? 26.688 17.461 -13.414 1.00 91.81 374 ASN A CA 1
ATOM 2894 C C . ASN A 1 374 ? 27.692 17.098 -14.512 1.00 91.81 374 ASN A C 1
ATOM 2896 O O . ASN A 1 374 ? 27.567 17.568 -15.635 1.00 91.81 374 ASN A O 1
ATOM 2900 N N . ALA A 1 375 ? 28.602 16.156 -14.237 1.00 93.62 375 ALA A N 1
ATOM 2901 C CA . ALA A 1 375 ? 29.578 15.697 -15.227 1.00 93.62 375 ALA A CA 1
ATOM 2902 C C . ALA A 1 375 ? 28.920 15.105 -16.492 1.00 93.62 375 ALA A C 1
ATOM 2904 O O . ALA A 1 375 ? 29.435 15.276 -17.593 1.00 93.62 375 ALA A O 1
ATOM 2905 N N . ALA A 1 376 ? 27.784 14.418 -16.344 1.00 93.88 376 ALA A N 1
ATOM 2906 C CA . ALA A 1 376 ? 27.025 13.850 -17.456 1.00 93.88 376 ALA A CA 1
ATOM 2907 C C . ALA A 1 376 ? 26.152 14.875 -18.209 1.00 93.88 376 ALA A C 1
ATOM 2909 O O . ALA A 1 376 ? 25.801 14.630 -19.362 1.00 93.88 376 ALA A O 1
ATOM 2910 N N . LEU A 1 377 ? 25.806 16.011 -17.594 1.00 92.12 377 LEU A N 1
ATOM 2911 C CA . LEU A 1 377 ? 25.240 17.172 -18.290 1.00 92.12 377 LEU A CA 1
ATOM 2912 C C . LEU A 1 377 ? 26.335 17.928 -19.057 1.00 92.12 377 LEU A C 1
ATOM 2914 O O . LEU A 1 377 ? 26.154 18.227 -20.236 1.00 92.12 377 LEU A O 1
ATOM 2918 N N . ASP A 1 378 ? 27.478 18.179 -18.411 1.00 94.94 378 ASP A N 1
ATOM 2919 C CA . ASP A 1 378 ? 28.620 18.917 -18.966 1.00 94.94 378 ASP A CA 1
ATOM 2920 C C . ASP A 1 378 ? 29.216 18.228 -20.208 1.00 94.94 378 ASP A C 1
ATOM 2922 O O . ASP A 1 378 ? 29.588 18.902 -21.171 1.00 94.94 378 ASP A O 1
ATOM 2926 N N . ASP A 1 379 ? 29.279 16.889 -20.222 1.00 95.38 379 ASP A N 1
ATOM 2927 C CA . ASP A 1 379 ? 29.710 16.102 -21.391 1.00 95.38 379 ASP A CA 1
ATOM 2928 C C . ASP A 1 379 ? 28.565 15.671 -22.334 1.00 95.38 379 ASP A C 1
ATOM 2930 O O . ASP A 1 379 ? 28.808 15.063 -23.381 1.00 95.38 379 ASP A O 1
ATOM 2934 N N . GLY A 1 380 ? 27.318 16.023 -22.008 1.00 93.12 380 GLY A N 1
ATOM 2935 C CA . GLY A 1 380 ? 26.143 15.808 -22.854 1.00 93.12 380 GLY A CA 1
ATOM 2936 C C . GLY A 1 380 ? 25.642 14.361 -22.958 1.00 93.12 380 GLY A C 1
ATOM 2937 O O . GLY A 1 380 ? 24.797 14.086 -23.822 1.00 93.12 380 GLY A O 1
ATOM 2938 N N . ARG A 1 381 ? 26.118 13.438 -22.102 1.00 93.25 381 ARG A N 1
ATOM 2939 C CA . ARG A 1 381 ? 25.523 12.095 -21.924 1.00 93.25 381 ARG A CA 1
ATOM 2940 C C . ARG A 1 381 ? 24.072 12.160 -21.441 1.00 93.25 381 ARG A C 1
ATOM 2942 O O . ARG A 1 381 ? 23.271 11.313 -21.832 1.00 93.25 381 ARG A O 1
ATOM 2949 N N . ILE A 1 382 ? 23.748 13.154 -20.618 1.00 92.19 382 ILE A N 1
ATOM 2950 C CA . ILE A 1 382 ? 22.403 13.503 -20.149 1.00 92.19 382 ILE A CA 1
ATOM 2951 C C . ILE A 1 382 ? 22.010 14.853 -20.751 1.00 92.19 382 ILE A C 1
ATOM 2953 O O . ILE A 1 382 ? 22.842 15.736 -20.953 1.00 92.19 382 ILE A O 1
ATOM 2957 N N . LYS A 1 383 ? 20.722 15.018 -21.046 1.00 91.62 383 LYS A N 1
ATOM 2958 C CA . LYS A 1 383 ? 20.133 16.253 -21.571 1.00 91.62 383 LYS A CA 1
ATOM 2959 C C . LYS A 1 383 ? 18.919 16.638 -20.738 1.00 91.62 383 LYS A C 1
ATOM 2961 O O . LYS A 1 383 ? 18.164 15.769 -20.312 1.00 91.62 383 LYS A O 1
ATOM 2966 N N . ILE A 1 384 ? 18.700 17.937 -20.551 1.00 88.31 384 ILE A N 1
ATOM 2967 C CA . ILE A 1 384 ? 17.441 18.446 -19.992 1.00 88.31 384 ILE A CA 1
ATOM 2968 C C . ILE A 1 384 ? 16.322 18.053 -20.966 1.00 88.31 384 ILE A C 1
ATOM 2970 O O . ILE A 1 384 ? 16.384 18.391 -22.149 1.00 88.31 384 ILE A O 1
ATOM 2974 N N . THR A 1 385 ? 15.331 17.299 -20.491 1.00 82.81 385 THR A N 1
ATOM 2975 C CA . THR A 1 385 ? 14.315 16.660 -21.351 1.00 82.81 385 THR A CA 1
ATOM 2976 C C . THR A 1 385 ? 13.235 17.627 -21.838 1.00 82.81 385 THR A C 1
ATOM 2978 O O . THR A 1 385 ? 12.484 17.301 -22.754 1.00 82.81 385 THR A O 1
ATOM 2981 N N . GLY A 1 386 ? 13.148 18.816 -21.234 1.00 78.94 386 GLY A N 1
ATOM 2982 C CA . GLY A 1 386 ? 12.058 19.771 -21.446 1.00 78.94 386 GLY A CA 1
ATOM 2983 C C . GLY A 1 386 ? 10.820 19.482 -20.591 1.00 78.94 386 GLY A C 1
ATOM 2984 O O . GLY A 1 386 ? 9.921 20.321 -20.532 1.00 78.94 386 GLY A O 1
ATOM 2985 N N . CYS A 1 387 ? 10.790 18.347 -19.885 1.00 74.12 387 CYS A N 1
ATOM 2986 C CA . CYS A 1 387 ? 9.886 18.150 -18.760 1.00 74.12 387 CYS A CA 1
ATOM 2987 C C . CYS A 1 387 ? 10.261 19.097 -17.600 1.00 74.12 387 CYS A C 1
ATOM 2989 O O . CYS A 1 387 ? 11.415 19.525 -17.507 1.00 74.12 387 CYS A O 1
ATOM 2991 N N . PRO A 1 388 ? 9.326 19.419 -16.690 1.00 65.38 388 PRO A N 1
ATOM 2992 C CA . PRO A 1 388 ? 9.631 20.220 -15.509 1.00 65.38 388 PRO A CA 1
ATOM 2993 C C . PRO A 1 388 ? 10.457 19.432 -14.475 1.00 65.38 388 PRO A C 1
ATOM 2995 O O . PRO A 1 388 ? 9.904 18.775 -13.591 1.00 65.38 388 PRO A O 1
ATOM 2998 N N . ASP A 1 389 ? 11.786 19.524 -14.560 1.00 55.97 389 ASP A N 1
ATOM 2999 C CA . ASP A 1 389 ? 12.676 19.144 -13.457 1.00 55.97 389 ASP A CA 1
ATOM 3000 C C . ASP A 1 389 ? 12.279 19.901 -12.168 1.00 55.97 389 ASP A C 1
ATOM 3002 O O . ASP A 1 389 ? 11.912 21.081 -12.209 1.00 55.97 389 ASP A O 1
ATOM 3006 N N . ARG A 1 390 ? 12.354 19.236 -11.005 1.00 47.22 390 ARG A N 1
ATOM 3007 C CA . ARG A 1 390 ? 12.158 19.892 -9.699 1.00 47.22 390 ARG A CA 1
ATOM 3008 C C . ARG A 1 390 ? 13.366 20.784 -9.385 1.00 47.22 390 ARG A C 1
ATOM 3010 O O . ARG A 1 390 ? 14.389 20.277 -8.927 1.00 47.22 390 ARG A O 1
ATOM 3017 N N . VAL A 1 391 ? 13.212 22.088 -9.625 1.00 36.03 391 VAL A N 1
ATOM 3018 C CA . VAL A 1 391 ? 14.115 23.170 -9.177 1.00 36.03 391 VAL A CA 1
ATOM 3019 C C . VAL A 1 391 ? 13.793 23.572 -7.738 1.00 36.03 391 VAL A C 1
ATOM 3021 O O . VAL A 1 391 ? 12.583 23.694 -7.437 1.00 36.03 391 VAL A O 1
#

Foldseek 3Di:
DDDDDDDDDDDDDDDDDDDDDDDDDDDDDDDDDDDDDDDDDDDDDDDDDDDDDDDPDDDDDDDDPDDDDPADWDKKKWFQAQCLVVLVLVQVCCCPVVVDDLLGWLKFKFWKLFQDFPPVRFQADDDPVPHRDRLVSQTEIIIIGIDRLVCVLVVLLSRLVQQPLQSAHPDPQQWDSHSDDDPPPPDDDDDATHAGEIEDQVFCVRPCNVSNCVSLVVSPAAEDARDTSDGDPHSVSYHHGYNCVNIPTDGYALCSQLFADPPDDGPDDVSNVSSVSCDVVVSDHGRQDQDDAAEDEDQVFCPHPCNVVVCVVLVVVVAAEDADDPPDGHCPPVSYYHGYNCVVVPDDDDALCPQQFAPSPDDGDDPVSSCVSVVCVVVVVDDHRPPDDDD

Secondary structure (DSSP, 8-state):
----------PPPPP----------PPP--------------------------------PPP---S-----EEEEEE-SSSHHHHHHHHHHHHHHTS---TTT---EEEEES-----TTS--B---TT-TTBTTTTTPEEEEEEEEEGGGHHHHHHHHHHTS-TTS--S-SS--STTS-S-TT--SS--------EEEETTGGGSTTHHHHHHHHHHTTPEEEE--SS----TTTTEEEEEETTTS--EEPPGGGTTPPPSSSPP--HHHHHHHHHHHHTTSS---SS-----EEEETTGGGSTTHHHHHHHHHTTTPEEEE--SS----TTTTEEEEEETTTS------GGGSS---SSSS---HHHHTHHHHHHHTTSS---SS----

Radius of gyration: 29.78 Å; Cα contacts (8 Å, |Δi|>4): 599; chains: 1; bounding box: 60×114×78 Å

Sequence (391 aa):
MKKHLALLLMSPLSVAAVAVRSRASAPPGVVPSRRRAFLSDSAKALVASSVLLVDPGRALAAPVEGEGDDDDEEEVYFGAGCFWHVQHEMTNAERTILGRTADKFTSRTGYAGGTKTDPGGLVCYHNFQGVADYGKLGHGEVVGLRTPTGAIGDFAREYFALFGDKGERADPMDKGGEYSTLRFAQYLFNHIDLLDPLGLPGGRNHPMFEKVEAAATDRGMTLVDGRGNDPDTLGKRLVYVMDSRKFPFYQAEVYHQYHNDFLTPAYGKEYNNLVNAALDDGRIKITGCPDRVSLLGLPGGRNHPMFEKVEAAATDRGMTLVDGRGNDPDTLGKRLVYVMDSRKFPFYQAEVYHQYHNDFLTPAYGKEYNNLVNAALDDGRIKITGCPDRV

pLDDT: mean 76.04, std 22.62, range [22.72, 98.19]

Solvent-accessible surface area (backbone atoms only — not comparable to full-atom values): 24092 Å² total; per-residue (Å²): 135,86,89,84,86,85,88,84,87,81,83,88,81,83,88,80,84,80,84,79,80,85,79,90,81,86,84,85,80,94,80,89,86,80,88,82,86,87,90,81,84,89,86,90,81,89,82,89,75,82,89,76,90,76,76,96,66,83,80,76,80,76,87,76,92,74,84,78,77,89,62,66,64,42,71,33,32,46,24,64,45,73,28,33,53,54,32,52,52,50,46,49,44,38,37,71,77,69,65,41,49,90,94,60,66,55,63,37,30,23,37,27,43,15,82,57,57,39,101,86,69,38,59,23,68,94,44,99,82,62,58,36,29,30,35,87,37,24,15,24,46,17,24,36,31,66,43,38,59,89,49,51,37,54,55,32,40,59,57,48,59,57,36,46,99,75,38,38,45,79,65,83,81,70,48,27,35,61,46,54,85,71,99,81,69,92,71,85,85,80,90,55,27,36,37,29,42,37,27,31,66,57,18,85,73,26,95,51,35,66,44,37,53,49,32,29,48,79,63,68,36,44,81,46,83,51,84,47,59,55,69,48,27,81,78,65,24,44,40,29,32,26,33,26,84,70,26,50,80,41,64,40,53,63,83,56,36,54,39,61,44,92,88,56,79,71,78,44,67,74,53,47,47,43,42,56,56,34,47,78,73,55,83,42,62,87,64,82,53,93,53,76,60,44,66,45,78,30,68,57,16,78,74,20,99,59,32,72,62,51,52,49,60,30,50,81,67,70,35,47,81,44,84,48,79,91,80,66,77,54,22,75,95,67,46,40,34,29,29,26,30,29,82,82,56,67,85,75,81,67,50,59,71,74,45,56,57,64,88,84,81,62,82,74,65,56,68,74,56,43,49,45,43,56,58,29,44,77,72,56,81,42,64,86,66,81,65,89,60,89,126